Protein AF-0000000087423497 (afdb_homodimer)

Solvent-accessible surface area (backbone atoms only — not comparable to full-atom values): 27281 Å² total; per-residue (Å²): 115,36,41,38,34,40,48,31,28,29,65,58,88,93,44,72,44,28,52,59,34,64,47,76,39,42,58,36,28,30,35,25,37,34,51,40,82,82,13,29,64,70,60,50,51,31,36,75,69,66,74,36,81,54,49,61,47,48,26,50,58,83,38,48,58,89,76,46,54,67,40,63,41,42,45,32,44,28,70,41,65,79,76,74,88,56,90,57,80,40,30,37,46,56,55,30,52,56,24,45,58,56,36,60,82,44,88,86,44,69,61,90,69,57,61,56,58,41,27,44,68,60,72,40,45,91,42,39,79,40,49,45,69,77,47,52,72,42,52,46,52,39,45,49,47,27,9,33,34,50,27,46,44,59,91,49,92,68,89,66,73,32,38,41,37,32,46,42,83,52,59,83,44,30,65,40,56,35,39,46,50,49,33,45,54,44,52,39,13,73,72,35,29,13,33,42,31,38,38,69,51,65,46,63,37,38,71,56,32,59,28,34,38,35,27,41,84,13,26,69,77,44,71,35,39,36,70,69,55,55,34,42,68,56,44,23,69,57,51,70,37,61,45,46,61,44,66,45,96,86,56,40,40,39,70,40,72,58,73,74,125,115,35,42,39,34,39,49,30,28,28,65,58,89,92,42,73,44,28,52,59,33,66,48,75,40,42,56,36,29,31,36,25,37,36,52,39,83,81,14,28,64,69,60,49,51,32,36,76,67,68,75,36,82,54,49,61,47,49,24,52,59,83,38,48,57,88,74,46,54,67,42,64,42,41,44,32,44,29,71,40,64,80,77,76,86,58,88,56,82,42,31,37,46,55,54,30,53,57,25,44,58,56,36,58,82,45,88,87,44,68,62,89,68,57,61,57,58,42,26,43,67,59,73,39,47,90,42,37,78,39,50,45,70,78,48,51,73,42,53,45,50,39,46,48,50,29,10,32,35,48,27,47,43,59,91,50,93,67,89,66,74,33,35,40,38,32,46,42,81,53,60,83,43,31,66,40,56,35,41,46,50,49,33,44,53,44,52,40,14,74,71,36,28,13,33,41,33,38,39,69,50,67,46,63,36,37,70,55,33,59,28,33,37,35,27,43,82,12,27,69,77,46,71,35,41,36,69,69,53,57,34,41,69,55,45,23,70,59,50,71,36,61,46,46,61,44,65,46,98,86,55,40,41,40,71,40,72,58,74,73,125

Sequence (522 aa):
MSFIAKNVTVTAGAKTLVRDAALVCAPGEVVAMIGPNGAGKSTLLSALARRREAAGDVRLDGRALGDWPGDALARRRGVLSQEHHMPFGFSVREVVEMGLLPWRAVAGGPARVRTLDYLEAVGLRRFAHRKYPTLSGGEKRRVQLARVMVQLRALEAVDEARYLLLDEPLASLDIAESARVLTLIRRLADRGLGVVSVFHDLNAAASVADRVVLMRGGEIVAAGPPSVCLNATELEACFGAPVAVSADESGRPHIRAQLSFMSFIAKNVTVTAGAKTLVRDAALVCAPGEVVAMIGPNGAGKSTLLSALARRREAAGDVRLDGRALGDWPGDALARRRGVLSQEHHMPFGFSVREVVEMGLLPWRAVAGGPARVRTLDYLEAVGLRRFAHRKYPTLSGGEKRRVQLARVMVQLRALEAVDEARYLLLDEPLASLDIAESARVLTLIRRLADRGLGVVSVFHDLNAAASVADRVVLMRGGEIVAAGPPSVCLNATELEACFGAPVAVSADESGRPHIRAQLSF

Foldseek 3Di:
DKWWWFQKWADDVPGTQAGGAIDIWFWLAEEEEEFDPSLCQLVVLCVSVVNGDIPTFIDDPNHTPVPDDPLRLLLFEFEQHPDDDDPDFDALLVLLCVLQVSVQPPPPGLPPPPLLVLCVLLPRSVRRGHTLVPDDPLSNLSSSVSSRCSNNVLVDQDDDEHEYEEEASCPPHDPVSLVSVLVSVNVSSNSTYIYYYYHHDLVSCQVRHQKYFYGANNYGPDMGHQLPCVAQVNRCVRHVFGWDWDADPVRTIDIGGDDDD/DKWWWFQKWADDVPGTQAGGDIDIWFWLAEEEEEFDPSLCQLVVLCVSVVNGDIPTFIDDPNHTLVPDDPLRLLLFEFEQHPDDDDPDFDALLVLLCVLLVSVQPPPPGLPPPPLLVLCVLLPRSVRRGHTLVVDDPLSNLSSSVSSRCSNNVLVDQDDDEHEYEEEASCPPHDPVSLVSVLVSVNVSSNSTYIYYYYHHDLVSCQVRHQKYFYGANNYGPDMGHQLPCVAQVNRCVRHVFGWDWDADPVRTIDIGGDDDD

Organism: Persicimonas caeni (NCBI:txid2292766)

Structure (mmCIF, N/CA/C/O backbone):
data_AF-0000000087423497-model_v1
#
loop_
_entity.id
_entity.type
_entity.pdbx_description
1 polymer 'Heme ABC transporter ATP-binding protein'
#
loop_
_atom_site.group_PDB
_atom_site.id
_atom_site.type_symbol
_atom_site.label_atom_id
_atom_site.label_alt_id
_atom_site.label_comp_id
_atom_site.label_asym_id
_atom_site.label_entity_id
_atom_site.label_seq_id
_atom_site.pdbx_PDB_ins_code
_atom_site.Cartn_x
_atom_site.Cartn_y
_atom_site.Cartn_z
_atom_site.occupancy
_atom_site.B_iso_or_equiv
_atom_site.auth_seq_id
_atom_site.auth_comp_id
_atom_site.auth_asym_id
_atom_site.auth_atom_id
_atom_site.pdbx_PDB_model_num
ATOM 1 N N . MET A 1 1 ? -7.75 28.125 18.109 1 65.94 1 MET A N 1
ATOM 2 C CA . MET A 1 1 ? -6.746 27.984 17.062 1 65.94 1 MET A CA 1
ATOM 3 C C . MET A 1 1 ? -6.734 26.562 16.516 1 65.94 1 MET A C 1
ATOM 5 O O . MET A 1 1 ? -6.086 25.672 17.078 1 65.94 1 MET A O 1
ATOM 9 N N . SER A 1 2 ? -7.688 26.234 15.602 1 86.38 2 SER A N 1
ATOM 10 C CA . SER A 1 2 ? -7.93 24.875 15.141 1 86.38 2 SER A CA 1
ATOM 11 C C . SER A 1 2 ? -8.281 24.844 13.664 1 86.38 2 SER A C 1
ATOM 13 O O . SER A 1 2 ? -8.508 25.891 13.047 1 86.38 2 SER A O 1
ATOM 15 N N . PHE A 1 3 ? -8.016 23.781 13.086 1 93.12 3 PHE A N 1
ATOM 16 C CA . PHE A 1 3 ? -8.531 23.453 11.758 1 93.12 3 PHE A CA 1
ATOM 17 C C . PHE A 1 3 ? -9.906 22.812 11.859 1 93.12 3 PHE A C 1
ATOM 19 O O . PHE A 1 3 ? -10.055 21.719 12.398 1 93.12 3 PHE A O 1
ATOM 26 N N . ILE A 1 4 ? -10.945 23.594 11.422 1 95.19 4 ILE A N 1
ATOM 27 C CA . ILE A 1 4 ? -12.32 23.172 11.664 1 95.19 4 ILE A CA 1
ATOM 28 C C . ILE A 1 4 ? -13.062 23.062 10.336 1 95.19 4 ILE A C 1
ATOM 30 O O . ILE A 1 4 ? -13.023 23.984 9.516 1 95.19 4 ILE A O 1
ATOM 34 N N . ALA A 1 5 ? -13.664 21.953 10.117 1 95.81 5 ALA A N 1
ATOM 35 C CA . ALA A 1 5 ? -14.562 21.719 8.992 1 95.81 5 ALA A CA 1
ATOM 36 C C . ALA A 1 5 ? -15.977 21.391 9.469 1 95.81 5 ALA A C 1
ATOM 38 O O . ALA A 1 5 ? -16.156 20.547 10.359 1 95.81 5 ALA A O 1
ATOM 39 N N . LYS A 1 6 ? -16.938 22.125 8.906 1 95.75 6 LYS A N 1
ATOM 40 C CA . LYS A 1 6 ? -18.328 21.922 9.289 1 95.75 6 LYS A CA 1
ATOM 41 C C . LYS A 1 6 ? -19.203 21.688 8.062 1 95.75 6 LYS A C 1
ATOM 43 O O . LYS A 1 6 ? -19.125 22.422 7.078 1 95.75 6 LYS A O 1
ATOM 48 N N . ASN A 1 7 ? -19.984 20.609 8.188 1 96.44 7 ASN A N 1
ATOM 49 C CA . ASN A 1 7 ? -21.016 20.297 7.191 1 96.44 7 ASN A CA 1
ATOM 50 C C . ASN A 1 7 ? -20.422 20.25 5.785 1 96.44 7 ASN A C 1
ATOM 52 O O . ASN A 1 7 ? -20.984 20.812 4.848 1 96.44 7 ASN A O 1
ATOM 56 N N . VAL A 1 8 ? -19.312 19.672 5.629 1 96.5 8 VAL A N 1
ATOM 57 C CA . VAL A 1 8 ? -18.641 19.594 4.332 1 96.5 8 VAL A CA 1
ATOM 58 C C . VAL A 1 8 ? -19.344 18.562 3.457 1 96.5 8 VAL A C 1
ATOM 60 O O . VAL A 1 8 ? -19.5 17.391 3.854 1 96.5 8 VAL A O 1
ATOM 63 N N . THR A 1 9 ? -19.797 18.953 2.334 1 97.44 9 THR A N 1
ATOM 64 C CA . THR A 1 9 ? -20.453 18.094 1.366 1 97.44 9 THR A CA 1
ATOM 65 C C . THR A 1 9 ? -19.828 18.25 -0.016 1 97.44 9 THR A C 1
ATOM 67 O O . THR A 1 9 ? -19.625 19.359 -0.489 1 97.44 9 THR A O 1
ATOM 70 N N . VAL A 1 10 ? -19.438 17.188 -0.592 1 96.56 10 VAL A N 1
ATOM 71 C CA . VAL A 1 10 ? -18.828 17.172 -1.92 1 96.56 10 VAL A CA 1
ATOM 72 C C . VAL A 1 10 ? -19.703 16.359 -2.877 1 96.56 10 VAL A C 1
ATOM 74 O O . VAL A 1 10 ? -20.062 15.219 -2.57 1 96.56 10 VAL A O 1
ATOM 77 N N . THR A 1 11 ? -19.922 16.891 -3.959 1 94.19 11 THR A N 1
ATOM 78 C CA . THR A 1 11 ? -20.719 16.219 -4.98 1 94.19 11 THR A CA 1
ATOM 79 C C . THR A 1 11 ? -19.953 16.141 -6.297 1 94.19 11 THR A C 1
ATOM 81 O O . THR A 1 11 ? -19.078 16.969 -6.566 1 94.19 11 THR A O 1
ATOM 84 N N . ALA A 1 12 ? -20.078 15.094 -7.043 1 89.56 12 ALA A N 1
ATOM 85 C CA . ALA A 1 12 ? -19.609 14.93 -8.422 1 89.56 12 ALA A CA 1
ATOM 86 C C . ALA A 1 12 ? -20.766 14.555 -9.344 1 89.56 12 ALA A C 1
ATOM 88 O O . ALA A 1 12 ? -21.188 13.398 -9.375 1 89.56 12 ALA A O 1
ATOM 89 N N . GLY A 1 13 ? -21.172 15.453 -10.133 1 87.44 13 GLY A N 1
ATOM 90 C CA . GLY A 1 13 ? -22.391 15.242 -10.898 1 87.44 13 GLY A CA 1
ATOM 91 C C . GLY A 1 13 ? -23.594 15 -10.016 1 87.44 13 GLY A C 1
ATOM 92 O O . GLY A 1 13 ? -23.922 15.82 -9.156 1 87.44 13 GLY A O 1
ATOM 93 N N . ALA A 1 14 ? -24.188 13.805 -10.289 1 89.31 14 ALA A N 1
ATOM 94 C CA . ALA A 1 14 ? -25.406 13.477 -9.547 1 89.31 14 ALA A CA 1
ATOM 95 C C . ALA A 1 14 ? -25.078 12.688 -8.281 1 89.31 14 ALA A C 1
ATOM 97 O O . ALA A 1 14 ? -25.969 12.43 -7.453 1 89.31 14 ALA A O 1
ATOM 98 N N . LYS A 1 15 ? -23.891 12.422 -8.055 1 90.88 15 LYS A N 1
ATOM 99 C CA . LYS A 1 15 ? -23.516 11.57 -6.938 1 90.88 15 LYS A CA 1
ATOM 100 C C . LYS A 1 15 ? -22.906 12.391 -5.801 1 90.88 15 LYS A C 1
ATOM 102 O O . LYS A 1 15 ? -22.094 13.289 -6.039 1 90.88 15 LYS A O 1
ATOM 107 N N . THR A 1 16 ? -23.344 12.156 -4.594 1 94.44 16 THR A N 1
ATOM 108 C CA . THR A 1 16 ? -22.719 12.734 -3.404 1 94.44 16 THR A CA 1
ATOM 109 C C . THR A 1 16 ? -21.578 11.859 -2.912 1 94.44 16 THR A C 1
ATOM 111 O O . THR A 1 16 ? -21.797 10.703 -2.523 1 94.44 16 THR A O 1
ATOM 114 N N . LEU A 1 17 ? -20.391 12.43 -2.846 1 95.5 17 LEU A N 1
ATOM 115 C CA . LEU A 1 17 ? -19.188 11.672 -2.49 1 95.5 17 LEU A CA 1
ATOM 116 C C . LEU A 1 17 ? -18.922 11.773 -0.993 1 95.5 17 LEU A C 1
ATOM 118 O O . LEU A 1 17 ? -18.422 10.82 -0.386 1 95.5 17 LEU A O 1
ATOM 122 N N . VAL A 1 18 ? -19.141 12.883 -0.438 1 97.75 18 VAL A N 1
ATOM 123 C CA . VAL A 1 18 ? -19.047 13.148 0.993 1 97.75 18 VAL A CA 1
ATOM 124 C C . VAL A 1 18 ? -20.266 13.938 1.462 1 97.75 18 VAL A C 1
ATOM 126 O O . VAL A 1 18 ? -20.672 14.898 0.811 1 97.75 18 VAL A O 1
ATOM 129 N N . ARG A 1 19 ? -20.906 13.484 2.582 1 96.94 19 ARG A N 1
ATOM 130 C CA . ARG A 1 19 ? -22.125 14.109 3.064 1 96.94 19 ARG A CA 1
ATOM 131 C C . ARG A 1 19 ? -21.953 14.625 4.488 1 96.94 19 ARG A C 1
ATOM 133 O O . ARG A 1 19 ? -21.719 13.852 5.414 1 96.94 19 ARG A O 1
ATOM 140 N N . ASP A 1 20 ? -21.984 15.898 4.641 1 97.06 20 ASP A N 1
ATOM 141 C CA . ASP A 1 20 ? -22.125 16.578 5.922 1 97.06 20 ASP A CA 1
ATOM 142 C C . ASP A 1 20 ? -21.016 16.172 6.887 1 97.06 20 ASP A C 1
ATOM 144 O O . ASP A 1 20 ? -21.281 15.812 8.031 1 97.06 20 ASP A O 1
ATOM 148 N N . ALA A 1 21 ? -19.828 16.188 6.402 1 97.31 21 ALA A N 1
ATOM 149 C CA . ALA A 1 21 ? -18.688 15.789 7.223 1 97.31 21 ALA A CA 1
ATOM 150 C C . ALA A 1 21 ? -18.234 16.938 8.117 1 97.31 21 ALA A C 1
ATOM 152 O O . ALA A 1 21 ? -18.188 18.094 7.684 1 97.31 21 ALA A O 1
ATOM 153 N N . ALA A 1 22 ? -17.953 16.641 9.352 1 96.44 22 ALA A N 1
ATOM 154 C CA . ALA A 1 22 ? -17.375 17.578 10.305 1 96.44 22 ALA A CA 1
ATOM 155 C C . ALA A 1 22 ? -16.094 17.016 10.914 1 96.44 22 ALA A C 1
ATOM 157 O O . ALA A 1 22 ? -16.016 15.828 11.227 1 96.44 22 ALA A O 1
ATOM 158 N N . LEU A 1 23 ? -15.156 17.891 10.984 1 95.81 23 LEU A N 1
ATOM 159 C CA . LEU A 1 23 ? -13.867 17.469 11.531 1 95.81 23 LEU A CA 1
ATOM 160 C C . LEU A 1 23 ? -13.148 18.641 12.188 1 95.81 23 LEU A C 1
ATOM 162 O O . LEU A 1 23 ? -13.195 19.766 11.688 1 95.81 23 LEU A O 1
ATOM 166 N N . VAL A 1 24 ? -12.5 18.344 13.312 1 96.56 24 VAL A N 1
ATOM 167 C CA . VAL A 1 24 ? -11.664 19.328 13.992 1 96.56 24 VAL A CA 1
ATOM 168 C C . VAL A 1 24 ? -10.273 18.75 14.227 1 96.56 24 VAL A C 1
ATOM 170 O O . VAL A 1 24 ? -10.133 17.562 14.547 1 96.56 24 VAL A O 1
ATOM 173 N N . CYS A 1 25 ? -9.32 19.516 14.023 1 97.75 25 CYS A N 1
ATOM 174 C CA . CYS A 1 25 ? -7.938 19.172 14.352 1 97.75 25 CYS A CA 1
ATOM 175 C C . CYS A 1 25 ? -7.266 20.297 15.117 1 97.75 25 CYS A C 1
ATOM 177 O O . CYS A 1 25 ? -7.156 21.422 14.617 1 97.75 25 CYS A O 1
ATOM 179 N N . ALA A 1 26 ? -6.855 20.016 16.312 1 96.75 26 ALA A N 1
ATOM 180 C CA . ALA A 1 26 ? -6.16 20.984 17.156 1 96.75 26 ALA A CA 1
ATOM 181 C C . ALA A 1 26 ? -4.656 20.969 16.875 1 96.75 26 ALA A C 1
ATOM 183 O O . ALA A 1 26 ? -4.137 20.016 16.297 1 96.75 26 ALA A O 1
ATOM 184 N N . PRO A 1 27 ? -3.99 22.078 17.234 1 95.12 27 PRO A N 1
ATOM 185 C CA . PRO A 1 27 ? -2.527 22.016 17.188 1 95.12 27 PRO A CA 1
ATOM 186 C C . PRO A 1 27 ? -1.957 20.859 18 1 95.12 27 PRO A C 1
ATOM 188 O O . PRO A 1 27 ? -2.447 20.547 19.078 1 95.12 27 PRO A O 1
ATOM 191 N N . GLY A 1 28 ? -1.039 20.141 17.375 1 95.56 28 GLY A N 1
ATOM 192 C CA . GLY A 1 28 ? -0.372 19.047 18.078 1 95.56 28 GLY A CA 1
ATOM 193 C C . GLY A 1 28 ? -1.176 17.766 18.078 1 95.56 28 GLY A C 1
ATOM 194 O O . GLY A 1 28 ? -0.794 16.781 18.719 1 95.56 28 GLY A O 1
ATOM 195 N N . GLU A 1 29 ? -2.258 17.75 17.344 1 97.75 29 GLU A N 1
ATOM 196 C CA . GLU A 1 29 ? -3.131 16.578 17.297 1 97.75 29 GLU A CA 1
ATOM 197 C C . GLU A 1 29 ? -2.967 15.828 15.977 1 97.75 29 GLU A C 1
ATOM 199 O O . GLU A 1 29 ? -2.836 16.438 14.922 1 97.75 29 GLU A O 1
ATOM 204 N N . VAL A 1 30 ? -2.975 14.531 16.078 1 98.38 30 VAL A N 1
ATOM 205 C CA . VAL A 1 30 ? -3.025 13.695 14.875 1 98.38 30 VAL A CA 1
ATOM 206 C C . VAL A 1 30 ? -4.426 13.109 14.711 1 98.38 30 VAL A C 1
ATOM 208 O O . VAL A 1 30 ? -4.867 12.312 15.539 1 98.38 30 VAL A O 1
ATOM 211 N N . VAL A 1 31 ? -5.102 13.516 13.68 1 98.62 31 VAL A N 1
ATOM 212 C CA . VAL A 1 31 ? -6.402 12.961 13.312 1 98.62 31 VAL A CA 1
ATOM 213 C C . VAL A 1 31 ? -6.246 12.023 12.117 1 98.62 31 VAL A C 1
ATOM 215 O O . VAL A 1 31 ? -5.844 12.453 11.031 1 98.62 31 VAL A O 1
ATOM 218 N N . ALA A 1 32 ? -6.543 10.781 12.289 1 98.56 32 ALA A N 1
ATOM 219 C CA . ALA A 1 32 ? -6.434 9.781 11.227 1 98.56 32 ALA A CA 1
ATOM 220 C C . ALA A 1 32 ? -7.801 9.469 10.625 1 98.56 32 ALA A C 1
ATOM 222 O O . ALA A 1 32 ? -8.742 9.141 11.352 1 98.56 32 ALA A O 1
ATOM 223 N N . MET A 1 33 ? -7.898 9.602 9.367 1 98.06 33 MET A N 1
ATOM 224 C CA . MET A 1 33 ? -9.102 9.211 8.633 1 98.06 33 MET A CA 1
ATOM 225 C C . MET A 1 33 ? -8.961 7.793 8.086 1 98.06 33 MET A C 1
ATOM 227 O O . MET A 1 33 ? -8.016 7.5 7.348 1 98.06 33 MET A O 1
ATOM 231 N N . ILE A 1 34 ? -9.891 6.969 8.445 1 97.62 34 ILE A N 1
ATOM 232 C CA . ILE A 1 34 ? -9.852 5.574 8.016 1 97.62 34 ILE A CA 1
ATOM 233 C C . ILE A 1 34 ? -11.227 5.156 7.496 1 97.62 34 ILE A C 1
ATOM 235 O O . ILE A 1 34 ? -12.227 5.828 7.766 1 97.62 34 ILE A O 1
ATOM 239 N N . GLY A 1 35 ? -11.289 4.094 6.746 1 97 35 GLY A N 1
ATOM 240 C CA . GLY A 1 35 ? -12.477 3.562 6.105 1 97 35 GLY A CA 1
ATOM 241 C C . GLY A 1 35 ? -12.18 2.744 4.867 1 97 35 GLY A C 1
ATOM 242 O O . GLY A 1 35 ? -11.039 2.727 4.391 1 97 35 GLY A O 1
ATOM 243 N N . PRO A 1 36 ? -13.148 2.076 4.383 1 95.56 36 PRO A N 1
ATOM 244 C CA . PRO A 1 36 ? -12.938 1.249 3.195 1 95.56 36 PRO A CA 1
ATOM 245 C C . PRO A 1 36 ? -12.641 2.076 1.945 1 95.56 36 PRO A C 1
ATOM 247 O O . PRO A 1 36 ? -12.773 3.303 1.968 1 95.56 36 PRO A O 1
ATOM 250 N N . ASN A 1 37 ? -12.125 1.355 0.942 1 90.5 37 ASN A N 1
ATOM 251 C CA . ASN A 1 37 ? -11.938 2.016 -0.346 1 90.5 37 ASN A CA 1
ATOM 252 C C . ASN A 1 37 ? -13.25 2.607 -0.868 1 90.5 37 ASN A C 1
ATOM 254 O O . ASN A 1 37 ? -14.297 1.973 -0.779 1 90.5 37 ASN A O 1
ATOM 258 N N . GLY A 1 38 ? -13.188 3.811 -1.284 1 89.62 38 GLY A N 1
ATOM 259 C CA . GLY A 1 38 ? -14.375 4.469 -1.819 1 89.62 38 GLY A CA 1
ATOM 260 C C . GLY A 1 38 ? -15.195 5.176 -0.757 1 89.62 38 GLY A C 1
ATOM 261 O O . GLY A 1 38 ? -16.25 5.738 -1.054 1 89.62 38 GLY A O 1
ATOM 262 N N . ALA A 1 39 ? -14.711 5.246 0.4 1 94.62 39 ALA A N 1
ATOM 263 C CA . ALA A 1 39 ? -15.477 5.809 1.509 1 94.62 39 ALA A CA 1
ATOM 264 C C . ALA A 1 39 ? -15.5 7.332 1.436 1 94.62 39 ALA A C 1
ATOM 266 O O . ALA A 1 39 ? -16.266 7.984 2.158 1 94.62 39 ALA A O 1
ATOM 267 N N . GLY A 1 40 ? -14.656 7.945 0.626 1 94.31 40 GLY A N 1
ATOM 268 C CA . GLY A 1 40 ? -14.633 9.391 0.479 1 94.31 40 GLY A CA 1
ATOM 269 C C . GLY A 1 40 ? -13.484 10.047 1.212 1 94.31 40 GLY A C 1
ATOM 270 O O . GLY A 1 40 ? -13.445 11.273 1.347 1 94.31 40 GLY A O 1
ATOM 271 N N . LYS A 1 41 ? -12.57 9.305 1.715 1 95.44 41 LYS A N 1
ATOM 272 C CA . LYS A 1 41 ? -11.477 9.805 2.531 1 95.44 41 LYS A CA 1
ATOM 273 C C . LYS A 1 41 ? -10.648 10.844 1.769 1 95.44 41 LYS A C 1
ATOM 275 O O . LYS A 1 41 ? -10.469 11.969 2.24 1 95.44 41 LYS A O 1
ATOM 280 N N . SER A 1 42 ? -10.125 10.453 0.552 1 93.25 42 SER A N 1
ATOM 281 C CA . SER A 1 42 ? -9.32 11.375 -0.246 1 93.25 42 SER A CA 1
ATOM 282 C C . SER A 1 42 ? -10.133 12.57 -0.708 1 93.25 42 SER A C 1
ATOM 284 O O . SER A 1 42 ? -9.617 13.688 -0.792 1 93.25 42 SER A O 1
ATOM 286 N N . THR A 1 43 ? -11.422 12.367 -1.015 1 93.25 43 THR A N 1
ATOM 287 C CA . THR A 1 43 ? -12.312 13.453 -1.412 1 93.25 43 THR A CA 1
ATOM 288 C C . THR A 1 43 ? -12.469 14.469 -0.285 1 93.25 43 THR A C 1
ATOM 290 O O . THR A 1 43 ? -12.359 15.672 -0.513 1 93.25 43 THR A O 1
ATOM 293 N N . LEU A 1 44 ? -12.672 13.922 0.901 1 95.69 44 LEU A N 1
ATOM 294 C CA . LEU A 1 44 ? -12.797 14.812 2.049 1 95.69 44 LEU A CA 1
ATOM 295 C C . LEU A 1 44 ? -11.492 15.562 2.297 1 95.69 44 LEU A C 1
ATOM 297 O O . LEU A 1 44 ? -11.492 16.781 2.502 1 95.69 44 LEU A O 1
ATOM 301 N N . LEU A 1 45 ? -10.391 14.844 2.24 1 95.62 45 LEU A N 1
ATOM 302 C CA . LEU A 1 45 ? -9.102 15.484 2.449 1 95.62 45 LEU A CA 1
ATOM 303 C C . LEU A 1 45 ? -8.859 16.578 1.415 1 95.62 45 LEU A C 1
ATOM 305 O O . LEU A 1 45 ? -8.359 17.656 1.748 1 95.62 45 LEU A O 1
ATOM 309 N N . SER A 1 46 ? -9.211 16.328 0.203 1 93.25 46 SER A N 1
ATOM 310 C CA . SER A 1 46 ? -9.055 17.312 -0.863 1 93.25 46 SER A CA 1
ATOM 311 C C . SER A 1 46 ? -9.914 18.547 -0.609 1 93.25 46 SER A C 1
ATOM 313 O O . SER A 1 46 ? -9.5 19.672 -0.902 1 93.25 46 SER A O 1
ATOM 315 N N . ALA A 1 47 ? -11.086 18.344 -0.115 1 92.69 47 ALA A N 1
ATOM 316 C CA . ALA A 1 47 ? -11.953 19.453 0.241 1 92.69 47 ALA A CA 1
ATOM 317 C C . ALA A 1 47 ? -11.352 20.297 1.366 1 92.69 47 ALA A C 1
ATOM 319 O O . ALA A 1 47 ? -11.375 21.531 1.315 1 92.69 47 ALA A O 1
ATOM 320 N N . LEU A 1 48 ? -10.781 19.578 2.324 1 92.81 48 LEU A N 1
ATOM 321 C CA . LEU A 1 48 ? -10.133 20.25 3.441 1 92.81 48 LEU A CA 1
ATOM 322 C C . LEU A 1 48 ? -8.922 21.047 2.967 1 92.81 48 LEU A C 1
ATOM 324 O O . LEU A 1 48 ? -8.578 22.078 3.555 1 92.81 48 LEU A O 1
ATOM 328 N N . ALA A 1 49 ? -8.312 20.562 1.947 1 91.06 49 ALA A N 1
ATOM 329 C CA . ALA A 1 49 ? -7.129 21.203 1.383 1 91.06 49 ALA A CA 1
ATOM 330 C C . ALA A 1 49 ? -7.52 22.312 0.405 1 91.06 49 ALA A C 1
ATOM 332 O O . ALA A 1 49 ? -6.656 22.984 -0.169 1 91.06 49 ALA A O 1
ATOM 333 N N . ARG A 1 50 ? -8.797 22.5 0.108 1 88 50 ARG A N 1
ATOM 334 C CA . ARG A 1 50 ? -9.344 23.453 -0.853 1 88 50 ARG A CA 1
ATOM 335 C C . ARG A 1 50 ? -8.922 23.109 -2.275 1 88 50 ARG A C 1
ATOM 337 O O . ARG A 1 50 ? -8.688 23.984 -3.098 1 88 50 ARG A O 1
ATOM 344 N N . ARG A 1 51 ? -8.75 21.859 -2.523 1 85 51 ARG A N 1
ATOM 345 C CA . ARG A 1 51 ? -8.414 21.391 -3.863 1 85 51 ARG A CA 1
ATOM 346 C C . ARG A 1 51 ? -9.648 20.875 -4.59 1 85 51 ARG A C 1
ATOM 348 O O . ARG A 1 51 ? -9.586 20.531 -5.773 1 85 51 ARG A O 1
ATOM 355 N N . ARG A 1 52 ? -10.633 20.781 -3.855 1 87.06 52 ARG A N 1
ATOM 356 C CA . ARG A 1 52 ? -11.922 20.375 -4.398 1 87.06 52 ARG A CA 1
ATOM 357 C C . ARG A 1 52 ? -13.047 21.25 -3.865 1 87.06 52 ARG A C 1
ATOM 359 O O . ARG A 1 52 ? -13.078 21.578 -2.678 1 87.06 52 ARG A O 1
ATOM 366 N N . GLU A 1 53 ? -13.922 21.578 -4.75 1 89.5 53 GLU A N 1
ATOM 367 C CA . GLU A 1 53 ? -15.078 22.375 -4.332 1 89.5 53 GLU A CA 1
ATOM 368 C C . GLU A 1 53 ? -15.984 21.578 -3.395 1 89.5 53 GLU A C 1
ATOM 370 O O . GLU A 1 53 ? -16.203 20.375 -3.605 1 89.5 53 GLU A O 1
ATOM 375 N N . ALA A 1 54 ? -16.406 22.234 -2.4 1 93 54 ALA A N 1
ATOM 376 C CA . ALA A 1 54 ? -17.266 21.594 -1.413 1 93 54 ALA A CA 1
ATOM 377 C C . ALA A 1 54 ? -18.203 22.625 -0.771 1 93 54 ALA A C 1
ATOM 379 O O . ALA A 1 54 ? -17.891 23.812 -0.701 1 93 54 ALA A O 1
ATOM 380 N N . ALA A 1 55 ? -19.406 22.156 -0.531 1 94.25 55 ALA A N 1
ATOM 381 C CA . ALA A 1 55 ? -20.266 22.938 0.351 1 94.25 55 ALA A CA 1
ATOM 382 C C . ALA A 1 55 ? -19.812 22.828 1.804 1 94.25 55 ALA A C 1
ATOM 384 O O . ALA A 1 55 ? -19.031 21.938 2.15 1 94.25 55 ALA A O 1
ATOM 385 N N . GLY A 1 56 ? -20.219 23.75 2.633 1 94.88 56 GLY A N 1
ATOM 386 C CA . GLY A 1 56 ? -19.812 23.766 4.031 1 94.88 56 GLY A CA 1
ATOM 387 C C . GLY A 1 56 ? -18.766 24.812 4.336 1 94.88 56 GLY A C 1
ATOM 388 O O . GLY A 1 56 ? -18.625 25.781 3.59 1 94.88 56 GLY A O 1
ATOM 389 N N . ASP A 1 57 ? -18.188 24.656 5.523 1 94.69 57 ASP A N 1
ATOM 390 C CA . ASP A 1 57 ? -17.25 25.656 6 1 94.69 57 ASP A CA 1
ATOM 391 C C . ASP A 1 57 ? -15.969 25.016 6.535 1 94.69 57 ASP A C 1
ATOM 393 O O . ASP A 1 57 ? -16.031 24.078 7.324 1 94.69 57 ASP A O 1
ATOM 397 N N . VAL A 1 58 ? -14.93 25.422 5.969 1 95.12 58 VAL A N 1
ATOM 398 C CA . VAL A 1 58 ? -13.617 25.016 6.469 1 95.12 58 VAL A CA 1
ATOM 399 C C . VAL A 1 58 ? -12.828 26.25 6.906 1 95.12 58 VAL A C 1
ATOM 401 O O . VAL A 1 58 ? -12.656 27.188 6.133 1 95.12 58 VAL A O 1
ATOM 404 N N . ARG A 1 59 ? -12.336 26.188 8.172 1 95.25 59 ARG A N 1
ATOM 405 C CA . ARG A 1 59 ? -11.672 27.359 8.742 1 95.25 59 ARG A CA 1
ATOM 406 C C . ARG A 1 59 ? -10.336 26.969 9.375 1 95.25 59 ARG A C 1
ATOM 408 O O . ARG A 1 59 ? -10.195 25.875 9.914 1 95.25 59 ARG A O 1
ATOM 415 N N . LEU A 1 60 ? -9.461 27.812 9.219 1 94.44 60 LEU A N 1
ATOM 416 C CA . LEU A 1 60 ? -8.188 27.766 9.93 1 94.44 60 LEU A CA 1
ATOM 417 C C . LEU A 1 60 ? -8.039 28.953 10.867 1 94.44 60 LEU A C 1
ATOM 419 O O . LEU A 1 60 ? -8.047 30.109 10.414 1 94.44 60 LEU A O 1
ATOM 423 N N . ASP A 1 61 ? -7.945 28.609 12.109 1 91.5 61 ASP A N 1
ATOM 424 C CA . ASP A 1 61 ? -7.871 29.641 13.133 1 91.5 61 ASP A CA 1
ATOM 425 C C . ASP A 1 61 ? -9.008 30.656 12.984 1 91.5 61 ASP A C 1
ATOM 427 O O . ASP A 1 61 ? -8.773 31.859 12.969 1 91.5 61 ASP A O 1
ATOM 431 N N . GLY A 1 62 ? -10.133 30.172 12.727 1 92.38 62 GLY A N 1
ATOM 432 C CA . GLY A 1 62 ? -11.336 30.984 12.703 1 92.38 62 GLY A CA 1
ATOM 433 C C . GLY A 1 62 ? -11.594 31.641 11.359 1 92.38 62 GLY A C 1
ATOM 434 O O . GLY A 1 62 ? -12.68 32.156 11.117 1 92.38 62 GLY A O 1
ATOM 435 N N . ARG A 1 63 ? -10.633 31.625 10.523 1 93.75 63 ARG A N 1
ATOM 436 C CA . ARG A 1 63 ? -10.75 32.25 9.211 1 93.75 63 ARG A CA 1
ATOM 437 C C . ARG A 1 63 ? -11.055 31.234 8.133 1 93.75 63 ARG A C 1
ATOM 439 O O . ARG A 1 63 ? -10.414 30.172 8.07 1 93.75 63 ARG A O 1
ATOM 446 N N . ALA A 1 64 ? -12.031 31.594 7.312 1 94.25 64 ALA A N 1
ATOM 447 C CA . ALA A 1 64 ? -12.359 30.688 6.211 1 94.25 64 ALA A CA 1
ATOM 448 C C . ALA A 1 64 ? -11.172 30.516 5.266 1 94.25 64 ALA A C 1
ATOM 450 O O . ALA A 1 64 ? -10.469 31.484 4.965 1 94.25 64 ALA A O 1
ATOM 451 N N . LEU A 1 65 ? -10.984 29.312 4.785 1 92.94 65 LEU A N 1
ATOM 452 C CA . LEU A 1 65 ? -9.836 29.031 3.938 1 92.94 65 LEU A CA 1
ATOM 453 C C . LEU A 1 65 ? -9.844 29.922 2.697 1 92.94 65 LEU A C 1
ATOM 455 O O . LEU A 1 65 ? -8.789 30.375 2.252 1 92.94 65 LEU A O 1
ATOM 459 N N . GLY A 1 66 ? -11 30.125 2.152 1 90.38 66 GLY A N 1
ATOM 460 C CA . GLY A 1 66 ? -11.133 30.938 0.957 1 90.38 66 GLY A CA 1
ATOM 461 C C . GLY A 1 66 ? -10.742 32.375 1.179 1 90.38 66 GLY A C 1
ATOM 462 O O . GLY A 1 66 ? -10.516 33.125 0.22 1 90.38 66 GLY A O 1
ATOM 463 N N . ASP A 1 67 ? -10.648 32.812 2.41 1 93.56 67 ASP A N 1
ATOM 464 C CA . ASP A 1 67 ? -10.352 34.219 2.74 1 93.56 67 ASP A CA 1
ATOM 465 C C . ASP A 1 67 ? -8.852 34.438 2.936 1 93.56 67 ASP A C 1
ATOM 467 O O . ASP A 1 67 ? -8.398 35.562 3.146 1 93.56 67 ASP A O 1
ATOM 471 N N . TRP A 1 68 ? -8.094 33.375 2.873 1 93.19 68 TRP A N 1
ATOM 472 C CA . TRP A 1 68 ? -6.645 33.469 3.023 1 93.19 68 TRP A CA 1
ATOM 473 C C . TRP A 1 68 ? -5.984 33.844 1.699 1 93.19 68 TRP A C 1
ATOM 475 O O . TRP A 1 68 ? -6.34 33.312 0.65 1 93.19 68 TRP A O 1
ATOM 485 N N . PRO A 1 69 ? -4.988 34.75 1.84 1 92.88 69 PRO A N 1
ATOM 486 C CA . PRO A 1 69 ? -4.102 34.875 0.678 1 92.88 69 PRO A CA 1
ATOM 487 C C . PRO A 1 69 ? -3.34 33.562 0.407 1 92.88 69 PRO A C 1
ATOM 489 O O . PRO A 1 69 ? -2.98 32.844 1.344 1 92.88 69 PRO A O 1
ATOM 492 N N . GLY A 1 70 ? -3.082 33.312 -0.793 1 92.25 70 GLY A N 1
ATOM 493 C CA . GLY A 1 70 ? -2.49 32.031 -1.223 1 92.25 70 GLY A CA 1
ATOM 494 C C . GLY A 1 70 ? -1.227 31.688 -0.461 1 92.25 70 GLY A C 1
ATOM 495 O O . GLY A 1 70 ? -1.154 30.641 0.175 1 92.25 70 GLY A O 1
ATOM 496 N N . ASP A 1 71 ? -0.331 32.625 -0.43 1 93.12 71 ASP A N 1
ATOM 497 C CA . ASP A 1 71 ? 0.958 32.375 0.208 1 93.12 71 ASP A CA 1
ATOM 498 C C . ASP A 1 71 ? 0.803 32.25 1.721 1 93.12 71 ASP A C 1
ATOM 500 O O . ASP A 1 71 ? 1.468 31.422 2.344 1 93.12 71 ASP A O 1
ATOM 504 N N . ALA A 1 72 ? -0 33.062 2.277 1 93 72 ALA A N 1
ATOM 505 C CA . ALA A 1 72 ? -0.225 32.969 3.719 1 93 72 ALA A CA 1
ATOM 506 C C . ALA A 1 72 ? -0.811 31.625 4.113 1 93 72 ALA A C 1
ATOM 508 O O . ALA A 1 72 ? -0.384 31.031 5.098 1 93 72 ALA A O 1
ATOM 509 N N . LEU A 1 73 ? -1.791 31.156 3.336 1 93.94 73 LEU A N 1
ATOM 510 C CA . LEU A 1 73 ? -2.381 29.844 3.594 1 93.94 73 LEU A CA 1
ATOM 511 C C . LEU A 1 73 ? -1.355 28.734 3.383 1 93.94 73 LEU A C 1
ATOM 513 O O . LEU A 1 73 ? -1.291 27.781 4.168 1 93.94 73 LEU A O 1
ATOM 517 N N . ALA A 1 74 ? -0.595 28.922 2.373 1 94.31 74 ALA A N 1
ATOM 518 C CA . ALA A 1 74 ? 0.424 27.938 2.047 1 94.31 74 ALA A CA 1
ATOM 519 C C . ALA A 1 74 ? 1.448 27.812 3.172 1 94.31 74 ALA A C 1
ATOM 521 O O . ALA A 1 74 ? 1.993 26.719 3.408 1 94.31 74 ALA A O 1
ATOM 522 N N . ARG A 1 75 ? 1.696 28.828 3.883 1 93.31 75 ARG A N 1
ATOM 523 C CA . ARG A 1 75 ? 2.658 28.797 4.977 1 93.31 75 ARG A CA 1
ATOM 524 C C . ARG A 1 75 ? 2.062 28.141 6.219 1 93.31 75 ARG A C 1
ATOM 526 O O . ARG A 1 75 ? 2.785 27.812 7.16 1 93.31 75 ARG A O 1
ATOM 533 N N . ARG A 1 76 ? 0.79 27.938 6.16 1 94.12 76 ARG A N 1
ATOM 534 C CA . ARG A 1 76 ? 0.124 27.438 7.355 1 94.12 76 ARG A CA 1
ATOM 535 C C . ARG A 1 76 ? -0.441 26.031 7.113 1 94.12 76 ARG A C 1
ATOM 537 O O . ARG A 1 76 ? -0.736 25.312 8.062 1 94.12 76 ARG A O 1
ATOM 544 N N . ARG A 1 77 ? -0.608 25.719 5.902 1 95.56 77 ARG A N 1
ATOM 545 C CA . ARG A 1 77 ? -1.229 24.453 5.543 1 95.56 77 ARG A CA 1
ATOM 546 C C . ARG A 1 77 ? -0.416 23.719 4.48 1 95.56 77 ARG A C 1
ATOM 548 O O . ARG A 1 77 ? -0.256 24.219 3.363 1 95.56 77 ARG A O 1
ATOM 555 N N . GLY A 1 78 ? 0.093 22.594 4.871 1 95.88 78 GLY A N 1
ATOM 556 C CA . GLY A 1 78 ? 0.77 21.719 3.922 1 95.88 78 GLY A CA 1
ATOM 557 C C . GLY A 1 78 ? -0.061 20.516 3.518 1 95.88 78 GLY A C 1
ATOM 558 O O . GLY A 1 78 ? -0.769 19.938 4.344 1 95.88 78 GLY A O 1
ATOM 559 N N . VAL A 1 79 ? 0.052 20.156 2.203 1 95.56 79 VAL A N 1
ATOM 560 C CA . VAL A 1 79 ? -0.744 19.047 1.695 1 95.56 79 VAL A CA 1
ATOM 561 C C . VAL A 1 79 ? 0.152 18.078 0.925 1 95.56 79 VAL A C 1
ATOM 563 O O . VAL A 1 79 ? 0.855 18.484 -0.005 1 95.56 79 VAL A O 1
ATOM 566 N N . LEU A 1 80 ? 0.165 16.844 1.424 1 95 80 LEU A N 1
ATOM 567 C CA . LEU A 1 80 ? 0.745 15.758 0.652 1 95 80 LEU A CA 1
ATOM 568 C C . LEU A 1 80 ? -0.334 15 -0.117 1 95 80 LEU A C 1
ATOM 570 O O . LEU A 1 80 ? -1.124 14.266 0.477 1 95 80 LEU A O 1
ATOM 574 N N . SER A 1 81 ? -0.368 15.133 -1.438 1 88 81 SER A N 1
ATOM 575 C CA . SER A 1 81 ? -1.394 14.5 -2.258 1 88 81 SER A CA 1
ATOM 576 C C . SER A 1 81 ? -0.876 13.211 -2.889 1 88 81 SER A C 1
ATOM 578 O O . SER A 1 81 ? 0.322 12.922 -2.838 1 88 81 SER A O 1
ATOM 580 N N . GLN A 1 82 ? -1.831 12.391 -3.377 1 74.06 82 GLN A N 1
ATOM 581 C CA . GLN A 1 82 ? -1.508 11.117 -4 1 74.06 82 GLN A CA 1
ATOM 582 C C . GLN A 1 82 ? -0.715 11.312 -5.289 1 74.06 82 GLN A C 1
ATOM 584 O O . GLN A 1 82 ? 0.205 10.547 -5.582 1 74.06 82 GLN A O 1
ATOM 589 N N . GLU A 1 83 ? -1.02 12.227 -6.031 1 66.25 83 GLU A N 1
ATOM 590 C CA . GLU A 1 83 ? -0.407 12.445 -7.336 1 66.25 83 GLU A CA 1
ATOM 591 C C . GLU A 1 83 ? 0.816 13.352 -7.23 1 66.25 83 GLU A C 1
ATOM 593 O O . GLU A 1 83 ? 0.75 14.422 -6.621 1 66.25 83 GLU A O 1
ATOM 598 N N . HIS A 1 84 ? 1.923 12.859 -7.617 1 65.12 84 HIS A N 1
ATOM 599 C CA . HIS A 1 84 ? 3.102 13.719 -7.586 1 65.12 84 HIS A CA 1
ATOM 600 C C . HIS A 1 84 ? 3.859 13.664 -8.906 1 65.12 84 HIS A C 1
ATOM 602 O O . HIS A 1 84 ? 5.078 13.484 -8.922 1 65.12 84 HIS A O 1
ATOM 608 N N . HIS A 1 85 ? 3.189 13.93 -9.898 1 65.44 85 HIS A N 1
ATOM 609 C CA . HIS A 1 85 ? 3.945 13.844 -11.141 1 65.44 85 HIS A CA 1
ATOM 610 C C . HIS A 1 85 ? 4.668 15.148 -11.445 1 65.44 85 HIS A C 1
ATOM 612 O O . HIS A 1 85 ? 4.043 16.219 -11.484 1 65.44 85 HIS A O 1
ATOM 618 N N . MET A 1 86 ? 5.93 15.102 -11.281 1 73.19 86 MET A N 1
ATOM 619 C CA . MET A 1 86 ? 6.793 16.188 -11.727 1 73.19 86 MET A CA 1
ATOM 620 C C . MET A 1 86 ? 7.691 15.734 -12.875 1 73.19 86 MET A C 1
ATOM 622 O O . MET A 1 86 ? 8.734 15.125 -12.641 1 73.19 86 MET A O 1
ATOM 626 N N . PRO A 1 87 ? 7.316 16.062 -14.008 1 65.81 87 PRO A N 1
ATOM 627 C CA . PRO A 1 87 ? 8.039 15.531 -15.164 1 65.81 87 PRO A CA 1
ATOM 628 C C . PRO A 1 87 ? 9.414 16.172 -15.344 1 65.81 87 PRO A C 1
ATOM 630 O O . PRO A 1 87 ? 10.266 15.625 -16.047 1 65.81 87 PRO A O 1
ATOM 633 N N . PHE A 1 88 ? 9.656 17.156 -14.688 1 76.88 88 PHE A N 1
ATOM 634 C CA . PHE A 1 88 ? 10.891 17.875 -14.953 1 76.88 88 PHE A CA 1
ATOM 635 C C . PHE A 1 88 ? 12.055 17.25 -14.188 1 76.88 88 PHE A C 1
ATOM 637 O O . PHE A 1 88 ? 11.859 16.672 -13.117 1 76.88 88 PHE A O 1
ATOM 644 N N . GLY A 1 89 ? 13.18 17.297 -14.789 1 87 89 GLY A N 1
ATOM 645 C CA . GLY A 1 89 ? 14.398 16.703 -14.273 1 87 89 GLY A CA 1
ATOM 646 C C . GLY A 1 89 ? 15.016 17.484 -13.133 1 87 89 GLY A C 1
ATOM 647 O O . GLY A 1 89 ? 16.219 17.75 -13.133 1 87 89 GLY A O 1
ATOM 648 N N . PHE A 1 90 ? 14.289 17.938 -12.156 1 92.5 90 PHE A N 1
ATOM 649 C CA . PHE A 1 90 ? 14.797 18.609 -10.969 1 92.5 90 PHE A CA 1
ATOM 650 C C . PHE A 1 90 ? 15.523 17.641 -10.047 1 92.5 90 PHE A C 1
ATOM 652 O O . PHE A 1 90 ? 15.203 16.438 -10.023 1 92.5 90 PHE A O 1
ATOM 659 N N . SER A 1 91 ? 16.484 18.234 -9.391 1 95.75 91 SER A N 1
ATOM 660 C CA . SER A 1 91 ? 17.109 17.453 -8.328 1 95.75 91 SER A CA 1
ATOM 661 C C . SER A 1 91 ? 16.172 17.328 -7.125 1 95.75 91 SER A C 1
ATOM 663 O O . SER A 1 91 ? 15.25 18.109 -6.965 1 95.75 91 SER A O 1
ATOM 665 N N . VAL A 1 92 ? 16.422 16.359 -6.344 1 96.38 92 VAL A N 1
ATOM 666 C CA . VAL A 1 92 ? 15.672 16.141 -5.109 1 96.38 92 VAL A CA 1
ATOM 667 C C . VAL A 1 92 ? 15.734 17.391 -4.238 1 96.38 92 VAL A C 1
ATOM 669 O O . VAL A 1 92 ? 14.711 17.844 -3.727 1 96.38 92 VAL A O 1
ATOM 672 N N . ARG A 1 93 ? 16.906 17.922 -4.078 1 95.69 93 ARG A N 1
ATOM 673 C CA . ARG A 1 93 ? 17.078 19.141 -3.283 1 95.69 93 ARG A CA 1
ATOM 674 C C . ARG A 1 93 ? 16.234 20.281 -3.83 1 95.69 93 ARG A C 1
ATOM 676 O O . ARG A 1 93 ? 15.578 21 -3.07 1 95.69 93 ARG A O 1
ATOM 683 N N . GLU A 1 94 ? 16.25 20.422 -5.121 1 94.56 94 GLU A N 1
ATOM 684 C CA . GLU A 1 94 ? 15.469 21.484 -5.758 1 94.56 94 GLU A CA 1
ATOM 685 C C . GLU A 1 94 ? 13.977 21.297 -5.504 1 94.56 94 GLU A C 1
ATOM 687 O O . GLU A 1 94 ? 13.266 22.281 -5.238 1 94.56 94 GLU A O 1
ATOM 692 N N . VAL A 1 95 ? 13.531 20.094 -5.598 1 94.38 95 VAL A N 1
ATOM 693 C CA . VAL A 1 95 ? 12.117 19.812 -5.355 1 94.38 95 VAL A CA 1
ATOM 694 C C . VAL A 1 95 ? 11.75 20.219 -3.928 1 94.38 95 VAL A C 1
ATOM 696 O O . VAL A 1 95 ? 10.734 20.875 -3.703 1 94.38 95 VAL A O 1
ATOM 699 N N . VAL A 1 96 ? 12.562 19.844 -2.973 1 95.38 96 VAL A N 1
ATOM 700 C CA . VAL A 1 96 ? 12.305 20.156 -1.573 1 95.38 96 VAL A CA 1
ATOM 701 C C . VAL A 1 96 ? 12.32 21.672 -1.374 1 95.38 96 VAL A C 1
ATOM 703 O O . VAL A 1 96 ? 11.477 22.219 -0.666 1 95.38 96 VAL A O 1
ATOM 706 N N . GLU A 1 97 ? 13.172 22.328 -2.068 1 93.56 97 GLU A N 1
ATOM 707 C CA . GLU A 1 97 ? 13.32 23.781 -1.934 1 93.56 97 GLU A CA 1
ATOM 708 C C . GLU A 1 97 ? 12.117 24.516 -2.52 1 93.56 97 GLU A C 1
ATOM 710 O O . GLU A 1 97 ? 11.867 25.672 -2.182 1 93.56 97 GLU A O 1
ATOM 715 N N . MET A 1 98 ? 11.438 23.875 -3.424 1 92.62 98 MET A N 1
ATOM 716 C CA . MET A 1 98 ? 10.211 24.469 -3.949 1 92.62 98 MET A CA 1
ATOM 717 C C . MET A 1 98 ? 9.219 24.75 -2.826 1 92.62 98 MET A C 1
ATOM 719 O O . MET A 1 98 ? 8.312 25.562 -2.982 1 92.62 98 MET A O 1
ATOM 723 N N . GLY A 1 99 ? 9.359 24.062 -1.72 1 93.94 99 GLY A N 1
ATOM 724 C CA . GLY A 1 99 ? 8.523 24.328 -0.557 1 93.94 99 GLY A CA 1
ATOM 725 C C . GLY A 1 99 ? 8.703 25.719 0.001 1 93.94 99 GLY A C 1
ATOM 726 O O . GLY A 1 99 ? 7.867 26.203 0.767 1 93.94 99 GLY A O 1
ATOM 727 N N . LEU A 1 100 ? 9.734 26.391 -0.413 1 92.62 100 LEU A N 1
ATOM 728 C CA . LEU A 1 100 ? 10.039 27.719 0.115 1 92.62 100 LEU A CA 1
ATOM 729 C C . LEU A 1 100 ? 9.328 28.812 -0.696 1 92.62 100 LEU A C 1
ATOM 731 O O . LEU A 1 100 ? 9.352 29.984 -0.324 1 92.62 100 LEU A O 1
ATOM 735 N N . LEU A 1 101 ? 8.672 28.453 -1.685 1 91.88 101 LEU A N 1
ATOM 736 C CA . LEU A 1 101 ? 8.078 29.406 -2.613 1 91.88 101 LEU A CA 1
ATOM 737 C C . LEU A 1 101 ? 7.121 30.344 -1.891 1 91.88 101 LEU A C 1
ATOM 739 O O . LEU A 1 101 ? 7.16 31.562 -2.098 1 91.88 101 LEU A O 1
ATOM 743 N N . PRO A 1 102 ? 6.332 29.875 -0.993 1 92.5 102 PRO A N 1
ATOM 744 C CA . PRO A 1 102 ? 5.41 30.781 -0.299 1 92.5 102 PRO A CA 1
ATOM 745 C C . PRO A 1 102 ? 6.133 31.797 0.595 1 92.5 102 PRO A C 1
ATOM 747 O O . PRO A 1 102 ? 5.527 32.75 1.055 1 92.5 102 PRO A O 1
ATOM 750 N N . TRP A 1 103 ? 7.336 31.609 0.771 1 91.12 103 TRP A N 1
ATOM 751 C CA . TRP A 1 103 ? 8.086 32.438 1.705 1 91.12 103 TRP A CA 1
ATOM 752 C C . TRP A 1 103 ? 8.898 33.5 0.96 1 91.12 103 TRP A C 1
ATOM 754 O O . TRP A 1 103 ? 9.547 34.344 1.582 1 91.12 103 TRP A O 1
ATOM 764 N N . ARG A 1 104 ? 8.93 33.5 -0.254 1 86.38 104 ARG A N 1
ATOM 765 C CA . ARG A 1 104 ? 9.789 34.375 -1.063 1 86.38 104 ARG A CA 1
ATOM 766 C C . ARG A 1 104 ? 9.531 35.844 -0.774 1 86.38 104 ARG A C 1
ATOM 768 O O . ARG A 1 104 ? 10.461 36.656 -0.748 1 86.38 104 ARG A O 1
ATOM 775 N N . ALA A 1 105 ? 8.328 36.156 -0.557 1 82.25 105 ALA A N 1
ATOM 776 C CA . ALA A 1 105 ? 7.973 37.562 -0.397 1 82.25 105 ALA A CA 1
ATOM 777 C C . ALA A 1 105 ? 8.133 38 1.055 1 82.25 105 ALA A C 1
ATOM 779 O O . ALA A 1 105 ? 7.957 39.188 1.374 1 82.25 105 ALA A O 1
ATOM 780 N N . VAL A 1 106 ? 8.336 37.156 1.895 1 79.5 106 VAL A N 1
ATOM 781 C CA . VAL A 1 106 ? 8.477 37.5 3.305 1 79.5 106 VAL A CA 1
ATOM 782 C C . VAL A 1 106 ? 9.852 38.094 3.557 1 79.5 106 VAL A C 1
ATOM 784 O O . VAL A 1 106 ? 10.852 37.656 2.992 1 79.5 106 VAL A O 1
ATOM 787 N N . ALA A 1 107 ? 9.945 39.281 4.203 1 65.12 107 ALA A N 1
ATOM 788 C CA . ALA A 1 107 ? 11.164 40.031 4.516 1 65.12 107 ALA A CA 1
ATOM 789 C C . ALA A 1 107 ? 12.188 39.156 5.211 1 65.12 107 ALA A C 1
ATOM 791 O O . ALA A 1 107 ? 11.844 38.375 6.098 1 65.12 107 ALA A O 1
ATOM 792 N N . GLY A 1 108 ? 13.547 39.188 4.785 1 59.34 108 GLY A N 1
ATOM 793 C CA . GLY A 1 108 ? 14.68 38.406 5.285 1 59.34 108 GLY A CA 1
ATOM 794 C C . GLY A 1 108 ? 14.922 37.125 4.516 1 59.34 108 GLY A C 1
ATOM 795 O O . GLY A 1 108 ? 15.953 36.469 4.691 1 59.34 108 GLY A O 1
ATOM 796 N N . GLY A 1 109 ? 14.055 36.844 3.645 1 56.56 109 GLY A N 1
ATOM 797 C CA . GLY A 1 109 ? 14.172 35.719 2.742 1 56.56 109 GLY A CA 1
ATOM 798 C C . GLY A 1 109 ? 14.117 34.375 3.455 1 56.56 109 GLY A C 1
ATOM 799 O O . GLY A 1 109 ? 13.977 34.312 4.68 1 56.56 109 GLY A O 1
ATOM 800 N N . PRO A 1 110 ? 13.789 33.312 2.709 1 56.16 110 PRO A N 1
ATOM 801 C CA . PRO A 1 110 ? 13.789 32.031 3.393 1 56.16 110 PRO A CA 1
ATOM 802 C C . PRO A 1 110 ? 15.062 31.766 4.188 1 56.16 110 PRO A C 1
ATOM 804 O O . PRO A 1 110 ? 16.172 32 3.68 1 56.16 110 PRO A O 1
ATOM 807 N N . ALA A 1 111 ? 15.133 32.031 5.473 1 57.12 111 ALA A N 1
ATOM 808 C CA . ALA A 1 111 ? 16.297 31.609 6.242 1 57.12 111 ALA A CA 1
ATOM 809 C C . ALA A 1 111 ? 16.953 30.375 5.617 1 57.12 111 ALA A C 1
ATOM 811 O O . ALA A 1 111 ? 16.328 29.688 4.805 1 57.12 111 ALA A O 1
ATOM 812 N N . ARG A 1 112 ? 18.234 30.344 5.668 1 62.19 112 ARG A N 1
ATOM 813 C CA . ARG A 1 112 ? 19 29.188 5.219 1 62.19 112 ARG A CA 1
ATOM 814 C C . ARG A 1 112 ? 18.344 27.891 5.664 1 62.19 112 ARG A C 1
ATOM 816 O O . ARG A 1 112 ? 18.578 27.406 6.777 1 62.19 112 ARG A O 1
ATOM 823 N N . VAL A 1 113 ? 17.141 27.562 4.988 1 70 113 VAL A N 1
ATOM 824 C CA . VAL A 1 113 ? 16.547 26.281 5.305 1 70 113 VAL A CA 1
ATOM 825 C C . VAL A 1 113 ? 17.516 25.156 4.965 1 70 113 VAL A C 1
ATOM 827 O O . VAL A 1 113 ? 18.094 25.125 3.871 1 70 113 VAL A O 1
ATOM 830 N N . ARG A 1 114 ? 17.781 24.531 6.059 1 84.94 114 ARG A N 1
ATOM 831 C CA . ARG A 1 114 ? 18.656 23.375 5.887 1 84.94 114 ARG A CA 1
ATOM 832 C C . ARG A 1 114 ? 17.891 22.219 5.242 1 84.94 114 ARG A C 1
ATOM 834 O O . ARG A 1 114 ? 17.5 21.266 5.922 1 84.94 114 ARG A O 1
ATOM 841 N N . THR A 1 115 ? 17.688 22.422 3.945 1 91.25 115 THR A N 1
ATOM 842 C CA . THR A 1 115 ? 16.984 21.422 3.141 1 91.25 115 THR A CA 1
ATOM 843 C C . THR A 1 115 ? 17.484 20.016 3.475 1 91.25 115 THR A C 1
ATOM 845 O O . THR A 1 115 ? 16.688 19.062 3.516 1 91.25 115 THR A O 1
ATOM 848 N N . LEU A 1 116 ? 18.703 19.953 3.811 1 93.81 116 LEU A N 1
ATOM 849 C CA . LEU A 1 116 ? 19.312 18.656 4.086 1 93.81 116 LEU A CA 1
ATOM 850 C C . LEU A 1 116 ? 18.734 18.047 5.367 1 93.81 116 LEU A C 1
ATOM 852 O O . LEU A 1 116 ? 18.594 16.828 5.477 1 93.81 116 LEU A O 1
ATOM 856 N N . ASP A 1 117 ? 18.391 18.859 6.301 1 95.19 117 ASP A N 1
ATOM 857 C CA . ASP A 1 117 ? 17.781 18.375 7.539 1 95.19 117 ASP A CA 1
ATOM 858 C C . ASP A 1 117 ? 16.422 17.75 7.273 1 95.19 117 ASP A C 1
ATOM 860 O O . ASP A 1 117 ? 16.062 16.75 7.902 1 95.19 117 ASP A O 1
ATOM 864 N N . TYR A 1 118 ? 15.688 18.359 6.422 1 96.12 118 TYR A N 1
ATOM 865 C CA . TYR A 1 118 ? 14.375 17.828 6.074 1 96.12 118 TYR A CA 1
ATOM 866 C C . TYR A 1 118 ? 14.5 16.531 5.289 1 96.12 118 TYR A C 1
ATOM 868 O O . TYR A 1 118 ? 13.711 15.602 5.492 1 96.12 118 TYR A O 1
ATOM 876 N N . LEU A 1 119 ? 15.5 16.5 4.434 1 97.12 119 LEU A N 1
ATOM 877 C CA . LEU A 1 119 ? 15.766 15.258 3.717 1 97.12 119 LEU A CA 1
ATOM 878 C C . LEU A 1 119 ? 16.219 14.164 4.676 1 97.12 119 LEU A C 1
ATOM 880 O O . LEU A 1 119 ? 15.852 13 4.516 1 97.12 119 LEU A O 1
ATOM 884 N N . GLU A 1 120 ? 16.969 14.516 5.625 1 96.69 120 GLU A N 1
ATOM 885 C CA . GLU A 1 120 ? 17.406 13.562 6.645 1 96.69 120 GLU A CA 1
ATOM 886 C C . GLU A 1 120 ? 16.219 13.016 7.43 1 96.69 120 GLU A C 1
ATOM 888 O O . GLU A 1 120 ? 16.172 11.828 7.738 1 96.69 120 GLU A O 1
ATOM 893 N N . ALA A 1 121 ? 15.266 13.828 7.727 1 95.44 121 ALA A N 1
ATOM 894 C CA . ALA A 1 121 ? 14.094 13.445 8.508 1 95.44 121 ALA A CA 1
ATOM 895 C C . ALA A 1 121 ? 13.297 12.359 7.793 1 95.44 121 ALA A C 1
ATOM 897 O O . ALA A 1 121 ? 12.641 11.539 8.438 1 95.44 121 ALA A O 1
ATOM 898 N N . VAL A 1 122 ? 13.383 12.359 6.48 1 95.75 122 VAL A N 1
ATOM 899 C CA . VAL A 1 122 ? 12.633 11.352 5.738 1 95.75 122 VAL A CA 1
ATOM 900 C C . VAL A 1 122 ? 13.586 10.273 5.234 1 95.75 122 VAL A C 1
ATOM 902 O O . VAL A 1 122 ? 13.211 9.453 4.391 1 95.75 122 VAL A O 1
ATOM 905 N N . GLY A 1 123 ? 14.82 10.297 5.602 1 94.25 123 GLY A N 1
ATOM 906 C CA . GLY A 1 123 ? 15.789 9.25 5.312 1 94.25 123 GLY A CA 1
ATOM 907 C C . GLY A 1 123 ? 16.391 9.359 3.922 1 94.25 123 GLY A C 1
ATOM 908 O O . GLY A 1 123 ? 16.766 8.352 3.32 1 94.25 123 GLY A O 1
ATOM 909 N N . LEU A 1 124 ? 16.453 10.594 3.381 1 96.75 124 LEU A N 1
ATOM 910 C CA . LEU A 1 124 ? 16.875 10.719 1.991 1 96.75 124 LEU A CA 1
ATOM 911 C C . LEU A 1 124 ? 17.969 11.773 1.848 1 96.75 124 LEU A C 1
ATOM 913 O O . LEU A 1 124 ? 18.094 12.406 0.799 1 96.75 124 LEU A O 1
ATOM 917 N N . ARG A 1 125 ? 18.719 11.984 2.885 1 96.31 125 ARG A N 1
ATOM 918 C CA . ARG A 1 125 ? 19.781 12.984 2.861 1 96.31 125 ARG A CA 1
ATOM 919 C C . ARG A 1 125 ? 20.75 12.727 1.712 1 96.31 125 ARG A C 1
ATOM 921 O O . ARG A 1 125 ? 21.141 13.664 1.009 1 96.31 125 ARG A O 1
ATOM 928 N N . ARG A 1 126 ? 21.125 11.508 1.418 1 95.62 126 ARG A N 1
ATOM 929 C CA . ARG A 1 126 ? 22.125 11.133 0.429 1 95.62 126 ARG A CA 1
ATOM 930 C C . ARG A 1 126 ? 21.562 11.258 -0.987 1 95.62 126 ARG A C 1
ATOM 932 O O . ARG A 1 126 ? 22.312 11.133 -1.962 1 95.62 126 ARG A O 1
ATOM 939 N N . PHE A 1 127 ? 20.281 11.562 -1.077 1 96.06 127 PHE A N 1
ATOM 940 C CA . PHE A 1 127 ? 19.641 11.602 -2.391 1 96.06 127 PHE A CA 1
ATOM 941 C C . PHE A 1 127 ? 19.547 13.031 -2.9 1 96.06 127 PHE A C 1
ATOM 943 O O . PHE A 1 127 ? 19.016 13.273 -3.986 1 96.06 127 PHE A O 1
ATOM 950 N N . ALA A 1 128 ? 20.094 13.938 -2.211 1 96.31 128 ALA A N 1
ATOM 951 C CA . ALA A 1 128 ? 19.891 15.367 -2.451 1 96.31 128 ALA A CA 1
ATOM 952 C C . ALA A 1 128 ? 20.219 15.734 -3.893 1 96.31 128 ALA A C 1
ATOM 954 O O . ALA A 1 128 ? 19.547 16.562 -4.504 1 96.31 128 ALA A O 1
ATOM 955 N N . HIS A 1 129 ? 21.156 15.07 -4.496 1 95.75 129 HIS A N 1
ATOM 956 C CA . HIS A 1 129 ? 21.641 15.484 -5.805 1 95.75 129 HIS A CA 1
ATOM 957 C C . HIS A 1 129 ? 21.094 14.586 -6.91 1 95.75 129 HIS A C 1
ATOM 959 O O . HIS A 1 129 ? 21.344 14.828 -8.094 1 95.75 129 HIS A O 1
ATOM 965 N N . ARG A 1 130 ? 20.359 13.656 -6.562 1 95.25 130 ARG A N 1
ATOM 966 C CA . ARG A 1 130 ? 19.75 12.781 -7.562 1 95.25 130 ARG A CA 1
ATOM 967 C C . ARG A 1 130 ? 18.609 13.5 -8.289 1 95.25 130 ARG A C 1
ATOM 969 O O . ARG A 1 130 ? 18.016 14.43 -7.754 1 95.25 130 ARG A O 1
ATOM 976 N N . LYS A 1 131 ? 18.406 13.016 -9.547 1 95.25 131 LYS A N 1
ATOM 977 C CA . LYS A 1 131 ? 17.266 13.531 -10.289 1 95.25 131 LYS A CA 1
ATOM 978 C C . LYS A 1 131 ? 15.961 12.922 -9.789 1 95.25 131 LYS A C 1
ATOM 980 O O . LYS A 1 131 ? 15.875 11.703 -9.602 1 95.25 131 LYS A O 1
ATOM 985 N N . TYR A 1 132 ? 14.906 13.719 -9.617 1 94.19 132 TYR A N 1
ATOM 986 C CA . TYR A 1 132 ? 13.633 13.336 -9.016 1 94.19 132 TYR A CA 1
ATOM 987 C C . TYR A 1 132 ? 12.961 12.234 -9.828 1 94.19 132 TYR A C 1
ATOM 989 O O . TYR A 1 132 ? 12.469 11.25 -9.266 1 94.19 132 TYR A O 1
ATOM 997 N N . PRO A 1 133 ? 12.953 12.242 -11.125 1 91.12 133 PRO A N 1
ATOM 998 C CA . PRO A 1 133 ? 12.234 11.227 -11.898 1 91.12 133 PRO A CA 1
ATOM 999 C C . PRO A 1 133 ? 12.852 9.836 -11.758 1 91.12 133 PRO A C 1
ATOM 1001 O O . PRO A 1 133 ? 12.203 8.836 -12.078 1 91.12 133 PRO A O 1
ATOM 1004 N N . THR A 1 134 ? 14.078 9.742 -11.297 1 89.56 134 THR A N 1
ATOM 1005 C CA . THR A 1 134 ? 14.781 8.469 -11.188 1 89.56 134 THR A CA 1
ATOM 1006 C C . THR A 1 134 ? 14.422 7.758 -9.891 1 89.56 134 THR A C 1
ATOM 1008 O O . THR A 1 134 ? 14.773 6.59 -9.695 1 89.56 134 THR A O 1
ATOM 1011 N N . LEU A 1 135 ? 13.75 8.43 -9.062 1 89.94 135 LEU A N 1
ATOM 1012 C CA . LEU A 1 135 ? 13.398 7.875 -7.762 1 89.94 135 LEU A CA 1
ATOM 1013 C C . LEU A 1 135 ? 12.25 6.879 -7.887 1 89.94 135 LEU A C 1
ATOM 1015 O O . LEU A 1 135 ? 11.461 6.953 -8.828 1 89.94 135 LEU A O 1
ATOM 1019 N N . SER A 1 136 ? 12.234 5.949 -6.918 1 83.31 136 SER A N 1
ATOM 1020 C CA . SER A 1 136 ? 11.07 5.082 -6.793 1 83.31 136 SER A CA 1
ATOM 1021 C C . SER A 1 136 ? 9.852 5.859 -6.301 1 83.31 136 SER A C 1
ATOM 1023 O O . SER A 1 136 ? 9.984 7 -5.848 1 83.31 136 SER A O 1
ATOM 1025 N N . GLY A 1 137 ? 8.672 5.289 -6.414 1 83.38 137 GLY A N 1
ATOM 1026 C CA . GLY A 1 137 ? 7.449 5.918 -5.934 1 83.38 137 GLY A CA 1
ATOM 1027 C C . GLY A 1 137 ? 7.5 6.266 -4.457 1 83.38 137 GLY A C 1
ATOM 1028 O O . GLY A 1 137 ? 7.094 7.359 -4.059 1 83.38 137 GLY A O 1
ATOM 1029 N N . GLY A 1 138 ? 8.008 5.316 -3.609 1 86.56 138 GLY A N 1
ATOM 1030 C CA . GLY A 1 138 ? 8.133 5.57 -2.184 1 86.56 138 GLY A CA 1
ATOM 1031 C C . GLY A 1 138 ? 9.117 6.684 -1.861 1 86.56 138 GLY A C 1
ATOM 1032 O O . GLY A 1 138 ? 8.891 7.469 -0.938 1 86.56 138 GLY A O 1
ATOM 1033 N N . GLU A 1 139 ? 10.172 6.723 -2.645 1 90.88 139 GLU A N 1
ATOM 1034 C CA . GLU A 1 139 ? 11.156 7.789 -2.475 1 90.88 139 GLU A CA 1
ATOM 1035 C C . GLU A 1 139 ? 10.57 9.148 -2.859 1 90.88 139 GLU A C 1
ATOM 1037 O O . GLU A 1 139 ? 10.758 10.133 -2.146 1 90.88 139 GLU A O 1
ATOM 1042 N N . LYS A 1 140 ? 9.867 9.109 -3.955 1 91.75 140 LYS A N 1
ATOM 1043 C CA . LYS A 1 140 ? 9.227 10.344 -4.398 1 91.75 140 LYS A CA 1
ATOM 1044 C C . LYS A 1 140 ? 8.25 10.867 -3.344 1 91.75 140 LYS A C 1
ATOM 1046 O O . LYS A 1 140 ? 8.219 12.062 -3.061 1 91.75 140 LYS A O 1
ATOM 1051 N N . ARG A 1 141 ? 7.531 10.023 -2.762 1 91.69 141 ARG A N 1
ATOM 1052 C CA . ARG A 1 141 ? 6.566 10.406 -1.734 1 91.69 141 ARG A CA 1
ATOM 1053 C C . ARG A 1 141 ? 7.266 11.023 -0.529 1 91.69 141 ARG A C 1
ATOM 1055 O O . ARG A 1 141 ? 6.801 12.023 0.018 1 91.69 141 ARG A O 1
ATOM 1062 N N . ARG A 1 142 ? 8.32 10.453 -0.138 1 94.94 142 ARG A N 1
ATOM 1063 C CA . ARG A 1 142 ? 9.062 10.961 1.015 1 94.94 142 ARG A CA 1
ATOM 1064 C C . ARG A 1 142 ? 9.719 12.297 0.698 1 94.94 142 ARG A C 1
ATOM 1066 O O . ARG A 1 142 ? 9.797 13.18 1.559 1 94.94 142 ARG A O 1
ATOM 1073 N N . VAL A 1 143 ? 10.141 12.445 -0.542 1 95.38 143 VAL A N 1
ATOM 1074 C CA . VAL A 1 143 ? 10.672 13.734 -0.97 1 95.38 143 VAL A CA 1
ATOM 1075 C C . VAL A 1 143 ? 9.578 14.797 -0.896 1 95.38 143 VAL A C 1
ATOM 1077 O O . VAL A 1 143 ? 9.812 15.906 -0.411 1 95.38 143 VAL A O 1
ATOM 1080 N N . GLN A 1 144 ? 8.453 14.43 -1.358 1 95.25 144 GLN A N 1
ATOM 1081 C CA . GLN A 1 144 ? 7.332 15.359 -1.314 1 95.25 144 GLN A CA 1
ATOM 1082 C C . GLN A 1 144 ? 6.957 15.703 0.125 1 95.25 144 GLN A C 1
ATOM 1084 O O . GLN A 1 144 ? 6.562 16.828 0.419 1 95.25 144 GLN A O 1
ATOM 1089 N N . LEU A 1 145 ? 7.012 14.75 0.979 1 96.06 145 LEU A N 1
ATOM 1090 C CA . LEU A 1 145 ? 6.777 15.023 2.393 1 96.06 145 LEU A CA 1
ATOM 1091 C C . LEU A 1 145 ? 7.785 16.031 2.924 1 96.06 145 LEU A C 1
ATOM 1093 O O . LEU A 1 145 ? 7.41 16.984 3.623 1 96.06 145 LEU A O 1
ATOM 1097 N N . ALA A 1 146 ? 9.031 15.852 2.57 1 96.44 146 ALA A N 1
ATOM 1098 C CA . ALA A 1 146 ? 10.055 16.812 2.953 1 96.44 146 ALA A CA 1
ATOM 1099 C C . ALA A 1 146 ? 9.727 18.203 2.418 1 96.44 146 ALA A C 1
ATOM 1101 O O . ALA A 1 146 ? 9.875 19.203 3.129 1 96.44 146 ALA A O 1
ATOM 1102 N N . ARG A 1 147 ? 9.32 18.281 1.24 1 95.44 147 ARG A N 1
ATOM 1103 C CA . ARG A 1 147 ? 8.953 19.547 0.622 1 95.44 147 ARG A CA 1
ATOM 1104 C C . ARG A 1 147 ? 7.855 20.25 1.412 1 95.44 147 ARG A C 1
ATOM 1106 O O . ARG A 1 147 ? 7.938 21.453 1.675 1 95.44 147 ARG A O 1
ATOM 1113 N N . VAL A 1 148 ? 6.863 19.5 1.742 1 95.81 148 VAL A N 1
ATOM 1114 C CA . VAL A 1 148 ? 5.734 20.062 2.479 1 95.81 148 VAL A CA 1
ATOM 1115 C C . VAL A 1 148 ? 6.188 20.5 3.867 1 95.81 148 VAL A C 1
ATOM 1117 O O . VAL A 1 148 ? 5.73 21.531 4.383 1 95.81 148 VAL A O 1
ATOM 1120 N N . MET A 1 149 ? 7.07 19.797 4.453 1 96.12 149 MET A N 1
ATOM 1121 C CA . MET A 1 149 ? 7.613 20.172 5.758 1 96.12 149 MET A CA 1
ATOM 1122 C C . MET A 1 149 ? 8.383 21.484 5.676 1 96.12 149 MET A C 1
ATOM 1124 O O . MET A 1 149 ? 8.258 22.328 6.562 1 96.12 149 MET A O 1
ATOM 1128 N N . VAL A 1 150 ? 9.148 21.594 4.664 1 94.62 150 VAL A N 1
ATOM 1129 C CA . VAL A 1 150 ? 9.875 22.844 4.445 1 94.62 150 VAL A CA 1
ATOM 1130 C C . VAL A 1 150 ? 8.891 24 4.309 1 94.62 150 VAL A C 1
ATOM 1132 O O . VAL A 1 150 ? 9.102 25.062 4.879 1 94.62 150 VAL A O 1
ATOM 1135 N N . GLN A 1 151 ? 7.867 23.75 3.559 1 94.56 151 GLN A N 1
ATOM 1136 C CA . GLN A 1 151 ? 6.832 24.75 3.35 1 94.56 151 GLN A CA 1
ATOM 1137 C C . GLN A 1 151 ? 6.273 25.25 4.68 1 94.56 151 GLN A C 1
ATOM 1139 O O . GLN A 1 151 ? 6.055 26.453 4.859 1 94.56 151 GLN A O 1
ATOM 1144 N N . LEU A 1 152 ? 6.137 24.375 5.586 1 94.31 152 LEU A N 1
ATOM 1145 C CA . LEU A 1 152 ? 5.547 24.703 6.879 1 94.31 152 LEU A CA 1
ATOM 1146 C C . LEU A 1 152 ? 6.625 25.109 7.879 1 94.31 152 LEU A C 1
ATOM 1148 O O . LEU A 1 152 ? 6.316 25.484 9.016 1 94.31 152 LEU A O 1
ATOM 1152 N N . ARG A 1 153 ? 7.875 25 7.469 1 90.69 153 ARG A N 1
ATOM 1153 C CA . ARG A 1 153 ? 8.984 25.172 8.406 1 90.69 153 ARG A CA 1
ATOM 1154 C C . ARG A 1 153 ? 8.773 24.328 9.656 1 90.69 153 ARG A C 1
ATOM 1156 O O . ARG A 1 153 ? 8.898 24.828 10.773 1 90.69 153 ARG A O 1
ATOM 1163 N N . ALA A 1 154 ? 8.461 23.078 9.422 1 89.5 154 ALA A N 1
ATOM 1164 C CA . ALA A 1 154 ? 7.93 22.188 10.445 1 89.5 154 ALA A CA 1
ATOM 1165 C C . ALA A 1 154 ? 9 21.828 11.477 1 89.5 154 ALA A C 1
ATOM 1167 O O . ALA A 1 154 ? 8.68 21.391 12.586 1 89.5 154 ALA A O 1
ATOM 1168 N N . LEU A 1 155 ? 10.227 21.984 11.117 1 87.56 155 LEU A N 1
ATOM 1169 C CA . LEU A 1 155 ? 11.305 21.625 12.031 1 87.56 155 LEU A CA 1
ATOM 1170 C C . LEU A 1 155 ? 11.758 22.844 12.836 1 87.56 155 LEU A C 1
ATOM 1172 O O . LEU A 1 155 ? 12.648 22.734 13.688 1 87.56 155 LEU A O 1
ATOM 1176 N N . GLU A 1 156 ? 11.078 23.875 12.586 1 85.69 156 GLU A N 1
ATOM 1177 C CA . GLU A 1 156 ? 11.406 25.109 13.289 1 85.69 156 GLU A CA 1
ATOM 1178 C C . GLU A 1 156 ? 10.344 25.453 14.328 1 85.69 156 GLU A C 1
ATOM 1180 O O . GLU A 1 156 ? 9.211 24.984 14.25 1 85.69 156 GLU A O 1
ATOM 1185 N N . ALA A 1 157 ? 10.797 26.203 15.32 1 79.25 157 ALA A N 1
ATOM 1186 C CA . ALA A 1 157 ? 9.852 26.688 16.312 1 79.25 157 ALA A CA 1
ATOM 1187 C C . ALA A 1 157 ? 9.031 27.844 15.766 1 79.25 157 ALA A C 1
ATOM 1189 O O . ALA A 1 157 ? 9.586 28.812 15.234 1 79.25 157 ALA A O 1
ATOM 1190 N N . VAL A 1 158 ? 7.758 27.562 15.805 1 75.31 158 VAL A N 1
ATOM 1191 C CA . VAL A 1 158 ? 6.887 28.625 15.312 1 75.31 158 VAL A CA 1
ATOM 1192 C C . VAL A 1 158 ? 5.75 28.875 16.297 1 75.31 158 VAL A C 1
ATOM 1194 O O . VAL A 1 158 ? 5.375 27.969 17.062 1 75.31 158 VAL A O 1
ATOM 1197 N N . ASP A 1 159 ? 5.309 30.062 16.234 1 79.06 159 ASP A N 1
ATOM 1198 C CA . ASP A 1 159 ? 4.262 30.453 17.172 1 79.06 159 ASP A CA 1
ATOM 1199 C C . ASP A 1 159 ? 2.875 30.188 16.594 1 79.06 159 ASP A C 1
ATOM 1201 O O . ASP A 1 159 ? 1.912 30 17.344 1 79.06 159 ASP A O 1
ATOM 1205 N N . GLU A 1 160 ? 2.9 30.172 15.336 1 87.81 160 GLU A N 1
ATOM 1206 C CA . GLU A 1 160 ? 1.605 30 14.68 1 87.81 160 GLU A CA 1
ATOM 1207 C C . GLU A 1 160 ? 1.296 28.516 14.453 1 87.81 160 GLU A C 1
ATOM 1209 O O . GLU A 1 160 ? 2.203 27.719 14.203 1 87.81 160 GLU A O 1
ATOM 1214 N N . ALA A 1 161 ? -0.003 28.266 14.617 1 90.12 161 ALA A N 1
ATOM 1215 C CA . ALA A 1 161 ? -0.431 26.906 14.352 1 90.12 161 ALA A CA 1
ATOM 1216 C C . ALA A 1 161 ? -0.325 26.578 12.867 1 90.12 161 ALA A C 1
ATOM 1218 O O . ALA A 1 161 ? -0.64 27.406 12.016 1 90.12 161 ALA A O 1
ATOM 1219 N N . ARG A 1 162 ? 0.17 25.453 12.578 1 95.12 162 ARG A N 1
ATOM 1220 C CA . ARG A 1 162 ? 0.28 24.938 11.219 1 95.12 162 ARG A CA 1
ATOM 1221 C C . ARG A 1 162 ? -0.298 23.531 11.117 1 95.12 162 ARG A C 1
ATOM 1223 O O . ARG A 1 162 ? -0.417 22.828 12.125 1 95.12 162 ARG A O 1
ATOM 1230 N N . TYR A 1 163 ? -0.744 23.219 9.906 1 96.81 163 TYR A N 1
ATOM 1231 C CA . TYR A 1 163 ? -1.449 21.953 9.734 1 96.81 163 TYR A CA 1
ATOM 1232 C C . TYR A 1 163 ? -0.913 21.188 8.531 1 96.81 163 TYR A C 1
ATOM 1234 O O . TYR A 1 163 ? -0.626 21.797 7.488 1 96.81 163 TYR A O 1
ATOM 1242 N N . LEU A 1 164 ? -0.757 19.938 8.758 1 97.31 164 LEU A N 1
ATOM 1243 C CA . LEU A 1 164 ? -0.271 19.031 7.73 1 97.31 164 LEU A CA 1
ATOM 1244 C C . LEU A 1 164 ? -1.359 18.031 7.324 1 97.31 164 LEU A C 1
ATOM 1246 O O . LEU A 1 164 ? -1.881 17.297 8.164 1 97.31 164 LEU A O 1
ATOM 1250 N N . LEU A 1 165 ? -1.788 18.047 6.031 1 97.44 165 LEU A N 1
ATOM 1251 C CA . LEU A 1 165 ? -2.764 17.125 5.469 1 97.44 165 LEU A CA 1
ATOM 1252 C C . LEU A 1 165 ? -2.08 16.078 4.59 1 97.44 165 LEU A C 1
ATOM 1254 O O . LEU A 1 165 ? -1.476 16.422 3.568 1 97.44 165 LEU A O 1
ATOM 1258 N N . LEU A 1 166 ? -2.219 14.805 4.977 1 97.25 166 LEU A N 1
ATOM 1259 C CA . LEU A 1 166 ? -1.48 13.75 4.297 1 97.25 166 LEU A CA 1
ATOM 1260 C C . LEU A 1 166 ? -2.434 12.734 3.676 1 97.25 166 LEU A C 1
ATOM 1262 O O . LEU A 1 166 ? -3.254 12.133 4.375 1 97.25 166 LEU A O 1
ATOM 1266 N N . ASP A 1 167 ? -2.311 12.555 2.396 1 95.12 167 ASP A N 1
ATOM 1267 C CA . ASP A 1 167 ? -3.07 11.508 1.716 1 95.12 167 ASP A CA 1
ATOM 1268 C C . ASP A 1 167 ? -2.225 10.25 1.521 1 95.12 167 ASP A C 1
ATOM 1270 O O . ASP A 1 167 ? -1.42 10.172 0.59 1 95.12 167 ASP A O 1
ATOM 1274 N N . GLU A 1 168 ? -2.424 9.266 2.41 1 93.5 168 GLU A N 1
ATOM 1275 C CA . GLU A 1 168 ? -1.77 7.965 2.387 1 93.5 168 GLU A CA 1
ATOM 1276 C C . GLU A 1 168 ? -0.25 8.109 2.375 1 93.5 168 GLU A C 1
ATOM 1278 O O . GLU A 1 168 ? 0.42 7.594 1.479 1 93.5 168 GLU A O 1
ATOM 1283 N N . PRO A 1 169 ? 0.308 8.625 3.439 1 94.94 169 PRO A N 1
ATOM 1284 C CA . PRO A 1 169 ? 1.744 8.914 3.48 1 94.94 169 PRO A CA 1
ATOM 1285 C C . PRO A 1 169 ? 2.596 7.645 3.506 1 94.94 169 PRO A C 1
ATOM 1287 O O . PRO A 1 169 ? 3.805 7.703 3.26 1 94.94 169 PRO A O 1
ATOM 1290 N N . LEU A 1 170 ? 1.939 6.5 3.742 1 94.69 170 LEU A N 1
ATOM 1291 C CA . LEU A 1 170 ? 2.715 5.273 3.904 1 94.69 170 LEU A CA 1
ATOM 1292 C C . LEU A 1 170 ? 2.623 4.402 2.656 1 94.69 170 LEU A C 1
ATOM 1294 O O . LEU A 1 170 ? 3.16 3.293 2.627 1 94.69 170 LEU A O 1
ATOM 1298 N N . ALA A 1 171 ? 1.976 4.879 1.637 1 89 171 ALA A N 1
ATOM 1299 C CA . ALA A 1 171 ? 1.802 4.078 0.427 1 89 171 ALA A CA 1
ATOM 1300 C C . ALA A 1 171 ? 3.148 3.635 -0.136 1 89 171 ALA A C 1
ATOM 1302 O O . ALA A 1 171 ? 4.082 4.434 -0.23 1 89 171 ALA A O 1
ATOM 1303 N N . SER A 1 172 ? 3.301 2.328 -0.449 1 85.12 172 SER A N 1
ATOM 1304 C CA . SER A 1 172 ? 4.43 1.713 -1.139 1 85.12 172 SER A CA 1
ATOM 1305 C C . SER A 1 172 ? 5.664 1.664 -0.244 1 85.12 172 SER A C 1
ATOM 1307 O O . SER A 1 172 ? 6.781 1.481 -0.729 1 85.12 172 SER A O 1
ATOM 1309 N N . LEU A 1 173 ? 5.508 1.911 1.047 1 92.44 173 LEU A N 1
ATOM 1310 C CA . LEU A 1 173 ? 6.641 1.866 1.966 1 92.44 173 LEU A CA 1
ATOM 1311 C C . LEU A 1 173 ? 6.734 0.506 2.648 1 92.44 173 LEU A C 1
ATOM 1313 O O . LEU A 1 173 ? 5.711 -0.145 2.885 1 92.44 173 LEU A O 1
ATOM 1317 N N . ASP A 1 174 ? 7.973 0.117 2.893 1 93.94 174 ASP A N 1
ATOM 1318 C CA . ASP A 1 174 ? 8.148 -1.092 3.693 1 93.94 174 ASP A CA 1
ATOM 1319 C C . ASP A 1 174 ? 8.047 -0.782 5.184 1 93.94 174 ASP A C 1
ATOM 1321 O O . ASP A 1 174 ? 7.754 0.352 5.57 1 93.94 174 ASP A O 1
ATOM 1325 N N . ILE A 1 175 ? 8.25 -1.771 6.004 1 95.44 175 ILE A N 1
ATOM 1326 C CA . ILE A 1 175 ? 7.98 -1.662 7.434 1 95.44 175 ILE A CA 1
ATOM 1327 C C . ILE A 1 175 ? 8.906 -0.623 8.055 1 95.44 175 ILE A C 1
ATOM 1329 O O . ILE A 1 175 ? 8.484 0.163 8.914 1 95.44 175 ILE A O 1
ATOM 1333 N N . ALA A 1 176 ? 10.164 -0.58 7.699 1 94.75 176 ALA A N 1
ATOM 1334 C CA . ALA A 1 176 ? 11.125 0.364 8.266 1 94.75 176 ALA A CA 1
ATOM 1335 C C . ALA A 1 176 ? 10.812 1.793 7.832 1 94.75 176 ALA A C 1
ATOM 1337 O O . ALA A 1 176 ? 10.836 2.717 8.648 1 94.75 176 ALA A O 1
ATOM 1338 N N . GLU A 1 177 ? 10.555 1.959 6.602 1 94.12 177 GLU A N 1
ATOM 1339 C CA . GLU A 1 177 ? 10.211 3.273 6.074 1 94.12 177 GLU A CA 1
ATOM 1340 C C . GLU A 1 177 ? 8.914 3.793 6.695 1 94.12 177 GLU A C 1
ATOM 1342 O O . GLU A 1 177 ? 8.805 4.973 7.027 1 94.12 177 GLU A O 1
ATOM 1347 N N . SER A 1 178 ? 7.945 2.904 6.785 1 96.12 178 SER A N 1
ATOM 1348 C CA . SER A 1 178 ? 6.688 3.273 7.426 1 96.12 178 SER A CA 1
ATOM 1349 C C . SER A 1 178 ? 6.914 3.715 8.867 1 96.12 178 SER A C 1
ATOM 1351 O O . SER A 1 178 ? 6.359 4.723 9.312 1 96.12 178 SER A O 1
ATOM 1353 N N . ALA A 1 179 ? 7.715 2.979 9.562 1 95.88 179 ALA A N 1
ATOM 1354 C CA . ALA A 1 179 ? 8.023 3.322 10.953 1 95.88 179 ALA A CA 1
ATOM 1355 C C . ALA A 1 179 ? 8.656 4.707 11.047 1 95.88 179 ALA A C 1
ATOM 1357 O O . ALA A 1 179 ? 8.312 5.492 11.938 1 95.88 179 ALA A O 1
ATOM 1358 N N . ARG A 1 180 ? 9.492 4.961 10.188 1 95.06 180 ARG A N 1
ATOM 1359 C CA . ARG A 1 180 ? 10.164 6.258 10.164 1 95.06 180 ARG A CA 1
ATOM 1360 C C . ARG A 1 180 ? 9.164 7.387 9.945 1 95.06 180 ARG A C 1
ATOM 1362 O O . ARG A 1 180 ? 9.188 8.391 10.656 1 95.06 180 ARG A O 1
ATOM 1369 N N . VAL A 1 181 ? 8.312 7.199 9 1 96.81 181 VAL A N 1
ATOM 1370 C CA . VAL A 1 181 ? 7.344 8.234 8.664 1 96.81 181 VAL A CA 1
ATOM 1371 C C . VAL A 1 181 ? 6.352 8.398 9.812 1 96.81 181 VAL A C 1
ATOM 1373 O O . VAL A 1 181 ? 5.992 9.523 10.18 1 96.81 181 VAL A O 1
ATOM 1376 N N . LEU A 1 182 ? 5.91 7.324 10.383 1 97.5 182 LEU A N 1
ATOM 1377 C CA . LEU A 1 182 ? 5 7.387 11.523 1 97.5 182 LEU A CA 1
ATOM 1378 C C . LEU A 1 182 ? 5.645 8.117 12.695 1 97.5 182 LEU A C 1
ATOM 1380 O O . LEU A 1 182 ? 5.012 8.969 13.32 1 97.5 182 LEU A O 1
ATOM 1384 N N . THR A 1 183 ? 6.863 7.805 12.938 1 97 183 THR A N 1
ATOM 1385 C CA . THR A 1 183 ? 7.602 8.484 13.992 1 97 183 THR A CA 1
ATOM 1386 C C . THR A 1 183 ? 7.711 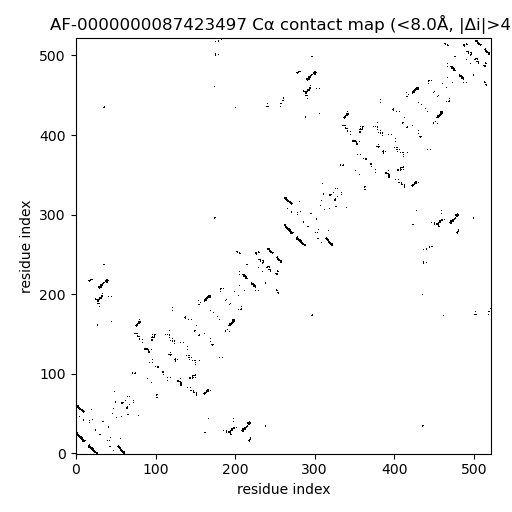9.977 13.703 1 97 183 THR A C 1
ATOM 1388 O O . THR A 1 183 ? 7.527 10.805 14.594 1 97 183 THR A O 1
ATOM 1391 N N . LEU A 1 184 ? 7.969 10.25 12.508 1 96.75 184 LEU A N 1
ATOM 1392 C CA . LEU A 1 184 ? 8.078 11.641 12.094 1 96.75 184 LEU A CA 1
ATOM 1393 C C . LEU A 1 184 ? 6.758 12.375 12.312 1 96.75 184 LEU A C 1
ATOM 1395 O O . LEU A 1 184 ? 6.738 13.484 12.844 1 96.75 184 LEU A O 1
ATOM 1399 N N . ILE A 1 185 ? 5.668 11.781 11.898 1 97.44 185 ILE A N 1
ATOM 1400 C CA . ILE A 1 185 ? 4.344 12.367 12.07 1 97.44 185 ILE A CA 1
ATOM 1401 C C . ILE A 1 185 ? 4.102 12.68 13.547 1 97.44 185 ILE A C 1
ATOM 1403 O O . ILE A 1 185 ? 3.678 13.781 13.891 1 97.44 185 ILE A O 1
ATOM 1407 N N . ARG A 1 186 ? 4.391 11.766 14.359 1 96.69 186 ARG A N 1
ATOM 1408 C CA . ARG A 1 186 ? 4.191 11.945 15.797 1 96.69 186 ARG A CA 1
ATOM 1409 C C . ARG A 1 186 ? 5.086 13.055 16.344 1 96.69 186 ARG A C 1
ATOM 1411 O O . ARG A 1 186 ? 4.637 13.898 17.125 1 96.69 186 ARG A O 1
ATOM 1418 N N . ARG A 1 187 ? 6.316 13.078 15.938 1 95.44 187 ARG A N 1
ATOM 1419 C CA . ARG A 1 187 ? 7.254 14.102 16.375 1 95.44 187 ARG A CA 1
ATOM 1420 C C . ARG A 1 187 ? 6.789 15.484 15.961 1 95.44 187 ARG A C 1
ATOM 1422 O O . ARG A 1 187 ? 6.895 16.438 16.734 1 95.44 187 ARG A O 1
ATOM 1429 N N . LEU A 1 188 ? 6.32 15.586 14.789 1 95.56 188 LEU A N 1
ATOM 1430 C CA . LEU A 1 188 ? 5.828 16.859 14.297 1 95.56 188 LEU A CA 1
ATOM 1431 C C . LEU A 1 188 ? 4.613 17.328 15.094 1 95.56 188 LEU A C 1
ATOM 1433 O O . LEU A 1 188 ? 4.5 18.5 15.438 1 95.56 188 LEU A O 1
ATOM 1437 N N . ALA A 1 189 ? 3.748 16.406 15.367 1 96.38 189 ALA A N 1
ATOM 1438 C CA . ALA A 1 189 ? 2.592 16.75 16.203 1 96.38 189 ALA A CA 1
ATOM 1439 C C . ALA A 1 189 ? 3.025 17.188 17.594 1 96.38 189 ALA A C 1
ATOM 1441 O O . ALA A 1 189 ? 2.51 18.188 18.109 1 96.38 189 ALA A O 1
ATOM 1442 N N . ASP A 1 190 ? 3.969 16.531 18.125 1 94.06 190 ASP A N 1
ATOM 1443 C CA . ASP A 1 190 ? 4.473 16.859 19.453 1 94.06 190 ASP A CA 1
ATOM 1444 C C . ASP A 1 190 ? 5.082 18.25 19.484 1 94.06 190 ASP A C 1
ATOM 1446 O O . ASP A 1 190 ? 5.156 18.891 20.531 1 94.06 190 ASP A O 1
ATOM 1450 N N . ARG A 1 191 ? 5.438 18.703 18.359 1 92.06 191 ARG A N 1
ATOM 1451 C CA . ARG A 1 191 ? 6.008 20.031 18.234 1 92.06 191 ARG A CA 1
ATOM 1452 C C . ARG A 1 191 ? 4.926 21.078 17.953 1 92.06 191 ARG A C 1
ATOM 1454 O O . ARG A 1 191 ? 5.227 22.25 17.719 1 92.06 191 ARG A O 1
ATOM 1461 N N . GLY A 1 192 ? 3.793 20.609 17.891 1 93.94 192 GLY A N 1
ATOM 1462 C CA . GLY A 1 192 ? 2.697 21.562 17.828 1 93.94 192 GLY A CA 1
ATOM 1463 C C . GLY A 1 192 ? 1.962 21.531 16.5 1 93.94 192 GLY A C 1
ATOM 1464 O O . GLY A 1 192 ? 0.966 22.234 16.312 1 93.94 192 GLY A O 1
ATOM 1465 N N . LEU A 1 193 ? 2.379 20.797 15.539 1 95.62 193 LEU A N 1
ATOM 1466 C CA . LEU A 1 193 ? 1.735 20.703 14.227 1 95.62 193 LEU A CA 1
ATOM 1467 C C . LEU A 1 193 ? 0.46 19.875 14.305 1 95.62 193 LEU A C 1
ATOM 1469 O O . LEU A 1 193 ? 0.451 18.797 14.906 1 95.62 193 LEU A O 1
ATOM 1473 N N . GLY A 1 194 ? -0.65 20.406 13.797 1 97.19 194 GLY A N 1
ATOM 1474 C CA . GLY A 1 194 ? -1.813 19.578 13.578 1 97.19 194 GLY A CA 1
ATOM 1475 C C . GLY A 1 194 ? -1.692 18.703 12.344 1 97.19 194 GLY A C 1
ATOM 1476 O O . GLY A 1 194 ? -1.211 19.156 11.297 1 97.19 194 GLY A O 1
ATOM 1477 N N . VAL A 1 195 ? -2.084 17.453 12.453 1 98.06 195 VAL A N 1
ATOM 1478 C CA . VAL A 1 195 ? -1.94 16.547 11.328 1 98.06 195 VAL A CA 1
ATOM 1479 C C . VAL A 1 195 ? -3.273 15.852 11.047 1 98.06 195 VAL A C 1
ATOM 1481 O O . VAL A 1 195 ? -3.906 15.32 11.961 1 98.06 195 VAL A O 1
ATOM 1484 N N . VAL A 1 196 ? -3.744 15.938 9.828 1 98.25 196 VAL A N 1
ATOM 1485 C CA . VAL A 1 196 ? -4.848 15.125 9.32 1 98.25 196 VAL A CA 1
ATOM 1486 C C . VAL A 1 196 ? -4.332 14.164 8.25 1 98.25 196 VAL A C 1
ATOM 1488 O O . VAL A 1 196 ? -3.791 14.594 7.23 1 98.25 196 VAL A O 1
ATOM 1491 N N . SER A 1 197 ? -4.508 12.93 8.484 1 98.12 197 SER A N 1
ATOM 1492 C CA . SER A 1 197 ? -3.918 11.961 7.57 1 98.12 197 SER A CA 1
ATOM 1493 C C . SER A 1 197 ? -4.902 10.844 7.234 1 98.12 197 SER A C 1
ATOM 1495 O O . SER A 1 197 ? -5.613 10.352 8.117 1 98.12 197 SER A O 1
ATOM 1497 N N . VAL A 1 198 ? -4.926 10.477 5.973 1 97.12 198 VAL A N 1
ATOM 1498 C CA . VAL A 1 198 ? -5.672 9.305 5.52 1 97.12 198 VAL A CA 1
ATOM 1499 C C . VAL A 1 198 ? -4.789 8.062 5.609 1 97.12 198 VAL A C 1
ATOM 1501 O O . VAL A 1 198 ? -3.646 8.07 5.145 1 97.12 198 VAL A O 1
ATOM 1504 N N . PHE A 1 199 ? -5.316 6.957 6.258 1 96.19 199 PHE A N 1
ATOM 1505 C CA . PHE A 1 199 ? -4.59 5.695 6.352 1 96.19 199 PHE A CA 1
ATOM 1506 C C . PHE A 1 199 ? -5.43 4.547 5.801 1 96.19 199 PHE A C 1
ATOM 1508 O O . PHE A 1 199 ? -6.637 4.484 6.035 1 96.19 199 PHE A O 1
ATOM 1515 N N . HIS A 1 200 ? -4.738 3.666 5.133 1 91.81 200 HIS A N 1
ATOM 1516 C CA . HIS A 1 200 ? -5.352 2.387 4.797 1 91.81 200 HIS A CA 1
ATOM 1517 C C . HIS A 1 200 ? -5.031 1.33 5.848 1 91.81 200 HIS A C 1
ATOM 1519 O O . HIS A 1 200 ? -5.812 0.396 6.055 1 91.81 200 HIS A O 1
ATOM 1525 N N . ASP A 1 201 ? -3.902 1.452 6.406 1 94.25 201 ASP A N 1
ATOM 1526 C CA . ASP A 1 201 ? -3.479 0.531 7.457 1 94.25 201 ASP A CA 1
ATOM 1527 C C . ASP A 1 201 ? -4.02 0.963 8.82 1 94.25 201 ASP A C 1
ATOM 1529 O O . ASP A 1 201 ? -3.58 1.97 9.375 1 94.25 201 ASP A O 1
ATOM 1533 N N . LEU A 1 202 ? -4.84 0.134 9.359 1 96.38 202 LEU A N 1
ATOM 1534 C CA . LEU A 1 202 ? -5.52 0.463 10.609 1 96.38 202 LEU A CA 1
ATOM 1535 C C . LEU A 1 202 ? -4.531 0.511 11.773 1 96.38 202 LEU A C 1
ATOM 1537 O O . LEU A 1 202 ? -4.676 1.329 12.68 1 96.38 202 LEU A O 1
ATOM 1541 N N . ASN A 1 203 ? -3.598 -0.346 11.742 1 94.56 203 ASN A N 1
ATOM 1542 C CA . ASN A 1 203 ? -2.625 -0.381 12.828 1 94.56 203 ASN A CA 1
ATOM 1543 C C . ASN A 1 203 ? -1.687 0.823 12.781 1 94.56 203 ASN A C 1
ATOM 1545 O O . ASN A 1 203 ? -1.27 1.332 13.82 1 94.56 203 ASN A O 1
ATOM 1549 N N . ALA A 1 204 ? -1.357 1.231 11.617 1 95.44 204 ALA A N 1
ATOM 1550 C CA . ALA A 1 204 ? -0.59 2.467 11.469 1 95.44 204 ALA A CA 1
ATOM 1551 C C . ALA A 1 204 ? -1.346 3.654 12.062 1 95.44 204 ALA A C 1
ATOM 1553 O O . ALA A 1 204 ? -0.782 4.434 12.836 1 95.44 204 ALA A O 1
ATOM 1554 N N . ALA A 1 205 ? -2.605 3.768 11.703 1 96.88 205 ALA A N 1
ATOM 1555 C CA . ALA A 1 205 ? -3.445 4.832 12.25 1 96.88 205 ALA A CA 1
ATOM 1556 C C . ALA A 1 205 ? -3.484 4.766 13.773 1 96.88 205 ALA A C 1
ATOM 1558 O O . ALA A 1 205 ? -3.285 5.781 14.445 1 96.88 205 ALA A O 1
ATOM 1559 N N . ALA A 1 206 ? -3.713 3.613 14.258 1 96 206 ALA A N 1
ATOM 1560 C CA . ALA A 1 206 ? -3.83 3.408 15.703 1 96 206 ALA A CA 1
ATOM 1561 C C . ALA A 1 206 ? -2.547 3.814 16.422 1 96 206 ALA A C 1
ATOM 1563 O O . ALA A 1 206 ? -2.586 4.285 17.562 1 96 206 ALA A O 1
ATOM 1564 N N . SER A 1 207 ? -1.469 3.684 15.789 1 94.38 207 SER A N 1
ATOM 1565 C CA . SER A 1 207 ? -0.173 3.863 16.438 1 94.38 207 SER A CA 1
ATOM 1566 C C . SER A 1 207 ? 0.133 5.34 16.672 1 94.38 207 SER A C 1
ATOM 1568 O O . SER A 1 207 ? 0.85 5.695 17.609 1 94.38 207 SER A O 1
ATOM 1570 N N . VAL A 1 208 ? -0.452 6.219 15.859 1 96.56 208 VAL A N 1
ATOM 1571 C CA . VAL A 1 208 ? 0.006 7.598 15.961 1 96.56 208 VAL A CA 1
ATOM 1572 C C . VAL A 1 208 ? -1.179 8.516 16.25 1 96.56 208 VAL A C 1
ATOM 1574 O O . VAL A 1 208 ? -0.998 9.656 16.688 1 96.56 208 VAL A O 1
ATOM 1577 N N . ALA A 1 209 ? -2.373 8.062 16.031 1 97.5 209 ALA A N 1
ATOM 1578 C CA . ALA A 1 209 ? -3.529 8.953 16.062 1 97.5 209 ALA A CA 1
ATOM 1579 C C . ALA A 1 209 ? -3.941 9.281 17.484 1 97.5 209 ALA A C 1
ATOM 1581 O O . ALA A 1 209 ? -3.92 8.414 18.359 1 97.5 209 ALA A O 1
ATOM 1582 N N . ASP A 1 210 ? -4.242 10.531 17.719 1 97.62 210 ASP A N 1
ATOM 1583 C CA . ASP A 1 210 ? -4.965 10.93 18.922 1 97.62 210 ASP A CA 1
ATOM 1584 C C . ASP A 1 210 ? -6.465 10.688 18.766 1 97.62 210 ASP A C 1
ATOM 1586 O O . ASP A 1 210 ? -7.137 10.297 19.719 1 97.62 210 ASP A O 1
ATOM 1590 N N . ARG A 1 211 ? -6.883 10.953 17.609 1 97.88 211 ARG A N 1
ATOM 1591 C CA . ARG A 1 211 ? -8.273 10.742 17.234 1 97.88 211 ARG A CA 1
ATOM 1592 C C . ARG A 1 211 ? -8.383 10.078 15.867 1 97.88 211 ARG A C 1
ATOM 1594 O O . ARG A 1 211 ? -7.582 10.344 14.969 1 97.88 211 ARG A O 1
ATOM 1601 N N . VAL A 1 212 ? -9.414 9.242 15.766 1 97.75 212 VAL A N 1
ATOM 1602 C CA . VAL A 1 212 ? -9.711 8.578 14.5 1 97.75 212 VAL A CA 1
ATOM 1603 C C . VAL A 1 212 ? -11.086 9 14 1 97.75 212 VAL A C 1
ATOM 1605 O O . VAL A 1 212 ? -12.016 9.18 14.789 1 97.75 212 VAL A O 1
ATOM 1608 N N . VAL A 1 213 ? -11.133 9.203 12.734 1 97.94 213 VAL A N 1
ATOM 1609 C CA . VAL A 1 213 ? -12.391 9.453 12.023 1 97.94 213 VAL A CA 1
ATOM 1610 C C . VAL A 1 213 ? -12.688 8.281 11.086 1 97.94 213 VAL A C 1
ATOM 1612 O O . VAL A 1 213 ? -11.945 8.039 10.133 1 97.94 213 VAL A O 1
ATOM 1615 N N . LEU A 1 214 ? -13.742 7.582 11.383 1 97.88 214 LEU A N 1
ATOM 1616 C CA . LEU A 1 214 ? -14.156 6.438 10.578 1 97.88 214 LEU A CA 1
ATOM 1617 C C . LEU A 1 214 ? -15.195 6.855 9.539 1 97.88 214 LEU A C 1
ATOM 1619 O O . LEU A 1 214 ? -16.234 7.406 9.883 1 97.88 214 LEU A O 1
ATOM 1623 N N . MET A 1 215 ? -14.867 6.555 8.297 1 97.81 215 MET A N 1
ATOM 1624 C CA . MET A 1 215 ? -15.758 6.949 7.207 1 97.81 215 MET A CA 1
ATOM 1625 C C . MET A 1 215 ? -16.312 5.723 6.488 1 97.81 215 MET A C 1
ATOM 1627 O O . MET A 1 215 ? -15.602 4.734 6.297 1 97.81 215 MET A O 1
ATOM 1631 N N . ARG A 1 216 ? -17.5 5.828 6.094 1 96.88 216 ARG A N 1
ATOM 1632 C CA . ARG A 1 216 ? -18.172 4.812 5.297 1 96.88 216 ARG A CA 1
ATOM 1633 C C . ARG A 1 216 ? -19.266 5.438 4.426 1 96.88 216 ARG A C 1
ATOM 1635 O O . ARG A 1 216 ? -20.078 6.215 4.914 1 96.88 216 ARG A O 1
ATOM 1642 N N . GLY A 1 217 ? -19.25 5.098 3.15 1 94.56 217 GLY A N 1
ATOM 1643 C CA . GLY A 1 217 ? -20.297 5.57 2.248 1 94.56 217 GLY A CA 1
ATOM 1644 C C . GLY A 1 217 ? -20.344 7.082 2.145 1 94.56 217 GLY A C 1
ATOM 1645 O O . GLY A 1 217 ? -21.422 7.664 2.045 1 94.56 217 GLY A O 1
ATOM 1646 N N . GLY A 1 218 ? -19.266 7.688 2.363 1 96.69 218 GLY A N 1
ATOM 1647 C CA . GLY A 1 218 ? -19.188 9.133 2.211 1 96.69 218 GLY A CA 1
ATOM 1648 C C . GLY A 1 218 ? -19.547 9.883 3.479 1 96.69 218 GLY A C 1
ATOM 1649 O O . GLY A 1 218 ? -19.688 11.109 3.463 1 96.69 218 GLY A O 1
ATOM 1650 N N . GLU A 1 219 ? -19.734 9.148 4.535 1 97.56 219 GLU A N 1
ATOM 1651 C CA . GLU A 1 219 ? -20.109 9.773 5.797 1 97.56 219 GLU A CA 1
ATOM 1652 C C . GLU A 1 219 ? -19.156 9.383 6.918 1 97.56 219 GLU A C 1
ATOM 1654 O O . GLU A 1 219 ? -18.547 8.312 6.883 1 97.56 219 GLU A O 1
ATOM 1659 N N . ILE A 1 220 ? -19.031 10.297 7.824 1 97.62 220 ILE A N 1
ATOM 1660 C CA . ILE A 1 220 ? -18.328 9.953 9.055 1 97.62 220 ILE A CA 1
ATOM 1661 C C . ILE A 1 220 ? -19.25 9.188 9.992 1 97.62 220 ILE A C 1
ATOM 1663 O O . ILE A 1 220 ? -20.266 9.719 10.445 1 97.62 220 ILE A O 1
ATOM 1667 N N . VAL A 1 221 ? -18.906 8.008 10.352 1 97 221 VAL A N 1
ATOM 1668 C CA . VAL A 1 221 ? -19.812 7.152 11.109 1 97 221 VAL A CA 1
ATOM 1669 C C . VAL A 1 221 ? -19.359 7.066 12.562 1 97 221 VAL A C 1
ATOM 1671 O O . VAL A 1 221 ? -20.141 6.664 13.438 1 97 221 VAL A O 1
ATOM 1674 N N . ALA A 1 222 ? -18.172 7.352 12.82 1 96.5 222 ALA A N 1
ATOM 1675 C CA . ALA A 1 222 ? -17.641 7.391 14.18 1 96.5 222 ALA A CA 1
ATOM 1676 C C . ALA A 1 222 ? -16.406 8.289 14.25 1 96.5 222 ALA A C 1
ATOM 1678 O O . ALA A 1 222 ? -15.672 8.43 13.266 1 96.5 222 ALA A O 1
ATOM 1679 N N . ALA A 1 223 ? -16.203 8.898 15.383 1 96.94 223 ALA A N 1
ATOM 1680 C CA . ALA A 1 223 ? -15.031 9.727 15.641 1 96.94 223 ALA A CA 1
ATOM 1681 C C . ALA A 1 223 ? -14.656 9.703 17.125 1 96.94 223 ALA A C 1
ATOM 1683 O O . ALA A 1 223 ? -15.531 9.789 17.984 1 96.94 223 ALA A O 1
ATOM 1684 N N . GLY A 1 224 ? -13.438 9.516 17.406 1 96.94 224 GLY A N 1
ATOM 1685 C CA . GLY A 1 224 ? -12.969 9.453 18.781 1 96.94 224 GLY A CA 1
ATOM 1686 C C . GLY A 1 224 ? -11.586 8.844 18.906 1 96.94 224 GLY A C 1
ATOM 1687 O O . GLY A 1 224 ? -10.883 8.672 17.906 1 96.94 224 GLY A O 1
ATOM 1688 N N . PRO A 1 225 ? -11.141 8.672 20.141 1 96.56 225 PRO A N 1
ATOM 1689 C CA . PRO A 1 225 ? -9.844 8.016 20.328 1 96.56 225 PRO A CA 1
ATOM 1690 C C . PRO A 1 225 ? -9.789 6.621 19.719 1 96.56 225 PRO A C 1
ATOM 1692 O O . PRO A 1 225 ? -10.82 5.949 19.609 1 96.56 225 PRO A O 1
ATOM 1695 N N . PRO A 1 226 ? -8.633 6.207 19.281 1 96.25 226 PRO A N 1
ATOM 1696 C CA . PRO A 1 226 ? -8.5 4.883 18.672 1 96.25 226 PRO A CA 1
ATOM 1697 C C . PRO A 1 226 ? -9.062 3.77 19.562 1 96.25 226 PRO A C 1
ATOM 1699 O O . PRO A 1 226 ? -9.742 2.865 19.062 1 96.25 226 PRO A O 1
ATOM 1702 N N . SER A 1 227 ? -8.867 3.809 20.828 1 93.75 227 SER A N 1
ATOM 1703 C CA . SER A 1 227 ? -9.297 2.762 21.75 1 93.75 227 SER A CA 1
ATOM 1704 C C . SER A 1 227 ? -10.82 2.619 21.766 1 93.75 227 SER A C 1
ATOM 1706 O O . SER A 1 227 ? -11.344 1.551 22.078 1 93.75 227 SER A O 1
ATOM 1708 N N . VAL A 1 228 ? -11.484 3.641 21.344 1 93.19 228 VAL A N 1
ATOM 1709 C CA . VAL A 1 228 ? -12.945 3.641 21.344 1 93.19 228 VAL A CA 1
ATOM 1710 C C . VAL A 1 228 ? -13.461 3.307 19.953 1 93.19 228 VAL A C 1
ATOM 1712 O O . VAL A 1 228 ? -14.32 2.434 19.797 1 93.19 228 VAL A O 1
ATOM 1715 N N . CYS A 1 229 ? -12.883 3.875 18.938 1 95.19 229 CYS A N 1
ATOM 1716 C CA . CYS A 1 229 ? -13.43 3.807 17.594 1 95.19 229 CYS A CA 1
ATOM 1717 C C . CYS A 1 229 ? -12.945 2.557 16.875 1 95.19 229 CYS A C 1
ATOM 1719 O O . CYS A 1 229 ? -13.609 2.059 15.961 1 95.19 229 CYS A O 1
ATOM 1721 N N . LEU A 1 230 ? -11.758 2.064 17.25 1 96.31 230 LEU A N 1
ATOM 1722 C CA . LEU A 1 230 ? -11.18 0.912 16.562 1 96.31 230 LEU A CA 1
ATOM 1723 C C . LEU A 1 230 ? -11.438 -0.372 17.344 1 96.31 230 LEU A C 1
ATOM 1725 O O . LEU A 1 230 ? -10.508 -1.001 17.859 1 96.31 230 LEU A O 1
ATOM 1729 N N . ASN A 1 231 ? -12.664 -0.74 17.344 1 95.38 231 ASN A N 1
ATOM 1730 C CA . ASN A 1 231 ? -13.086 -2.006 17.938 1 95.38 231 ASN A CA 1
ATOM 1731 C C . ASN A 1 231 ? -13.727 -2.924 16.891 1 95.38 231 ASN A C 1
ATOM 1733 O O . ASN A 1 231 ? -14.086 -2.475 15.805 1 95.38 231 ASN A O 1
ATOM 1737 N N . ALA A 1 232 ? -13.836 -4.176 17.297 1 95.62 232 ALA A N 1
ATOM 1738 C CA . ALA A 1 232 ? -14.25 -5.195 16.344 1 95.62 232 ALA A CA 1
ATOM 1739 C C . ALA A 1 232 ? -15.633 -4.879 15.766 1 95.62 232 ALA A C 1
ATOM 1741 O O . ALA A 1 232 ? -15.844 -4.984 14.555 1 95.62 232 ALA A O 1
ATOM 1742 N N . THR A 1 233 ? -16.547 -4.469 16.578 1 95.69 233 THR A N 1
ATOM 1743 C CA . THR A 1 233 ? -17.938 -4.207 16.172 1 95.69 233 THR A CA 1
ATOM 1744 C C . THR A 1 233 ? -17.984 -3.084 15.148 1 95.69 233 THR A C 1
ATOM 1746 O O . THR A 1 233 ? -18.562 -3.248 14.07 1 95.69 233 THR A O 1
ATOM 1749 N N . GLU A 1 234 ? -17.375 -1.979 15.445 1 95.38 234 GLU A N 1
ATOM 1750 C CA . GLU A 1 234 ? -17.391 -0.82 14.555 1 95.38 234 GLU A CA 1
ATOM 1751 C C . GLU A 1 234 ? -16.656 -1.12 13.242 1 95.38 234 GLU A C 1
ATOM 1753 O O . GLU A 1 234 ? -17.141 -0.756 12.172 1 95.38 234 GLU A O 1
ATOM 1758 N N . LEU A 1 235 ? -15.531 -1.781 13.367 1 96.94 235 LEU A N 1
ATOM 1759 C CA . LEU A 1 235 ? -14.719 -2.061 12.188 1 96.94 235 LEU A CA 1
ATOM 1760 C C . LEU A 1 235 ? -15.414 -3.064 11.273 1 96.94 235 LEU A C 1
ATOM 1762 O O . LEU A 1 235 ? -15.391 -2.916 10.047 1 96.94 235 LEU A O 1
ATOM 1766 N N . GLU A 1 236 ? -16.016 -4.078 11.859 1 96.75 236 GLU A N 1
ATOM 1767 C CA . GLU A 1 236 ? -16.75 -5.055 11.047 1 96.75 236 GLU A CA 1
ATOM 1768 C C . GLU A 1 236 ? -17.922 -4.406 10.336 1 96.75 236 GLU A C 1
ATOM 1770 O O . GLU A 1 236 ? -18.188 -4.695 9.164 1 96.75 236 GLU A O 1
ATOM 1775 N N . ALA A 1 237 ? -18.578 -3.594 11.047 1 95.81 237 ALA A N 1
ATOM 1776 C CA . ALA A 1 237 ? -19.703 -2.873 10.445 1 95.81 237 ALA A CA 1
ATOM 1777 C C . ALA A 1 237 ? -19.219 -1.968 9.312 1 95.81 237 ALA A C 1
ATOM 1779 O O . ALA A 1 237 ? -19.891 -1.839 8.281 1 95.81 237 ALA A O 1
ATOM 1780 N N . CYS A 1 238 ? -18.125 -1.397 9.492 1 96.69 238 CYS A N 1
ATOM 1781 C CA . CYS A 1 238 ? -17.625 -0.413 8.547 1 96.69 238 CYS A CA 1
ATOM 1782 C C . CYS A 1 238 ? -17.016 -1.094 7.324 1 96.69 238 CYS A C 1
ATOM 1784 O O . CYS A 1 238 ? -17.281 -0.69 6.188 1 96.69 238 CYS A O 1
ATOM 1786 N N . PHE A 1 239 ? -16.25 -2.166 7.516 1 96.38 239 PHE A N 1
ATOM 1787 C CA . PHE A 1 239 ? -15.484 -2.758 6.43 1 96.38 239 PHE A CA 1
ATOM 1788 C C . PHE A 1 239 ? -16.188 -3.992 5.879 1 96.38 239 PHE A C 1
ATOM 1790 O O . PHE A 1 239 ? -15.891 -4.438 4.766 1 96.38 239 PHE A O 1
ATOM 1797 N N . GLY A 1 240 ? -17.016 -4.594 6.613 1 93.25 240 GLY A N 1
ATOM 1798 C CA . GLY A 1 240 ? -17.781 -5.723 6.121 1 93.25 240 GLY A CA 1
ATOM 1799 C C . GLY A 1 240 ? -17.047 -7.043 6.207 1 93.25 240 GLY A C 1
ATOM 1800 O O . GLY A 1 240 ? -17.266 -7.941 5.395 1 93.25 240 GLY A O 1
ATOM 1801 N N . ALA A 1 241 ? -16.109 -7.133 7.102 1 92.56 241 ALA A N 1
ATOM 1802 C CA . ALA A 1 241 ? -15.359 -8.367 7.312 1 92.56 241 ALA A CA 1
ATOM 1803 C C . ALA A 1 241 ? -14.953 -8.516 8.773 1 92.56 241 ALA A C 1
ATOM 1805 O O . ALA A 1 241 ? -14.711 -7.527 9.469 1 92.56 241 ALA A O 1
ATOM 1806 N N . PRO A 1 242 ? -14.891 -9.734 9.195 1 94.25 242 PRO A N 1
ATOM 1807 C CA . PRO A 1 242 ? -14.523 -9.969 10.594 1 94.25 242 PRO A CA 1
ATOM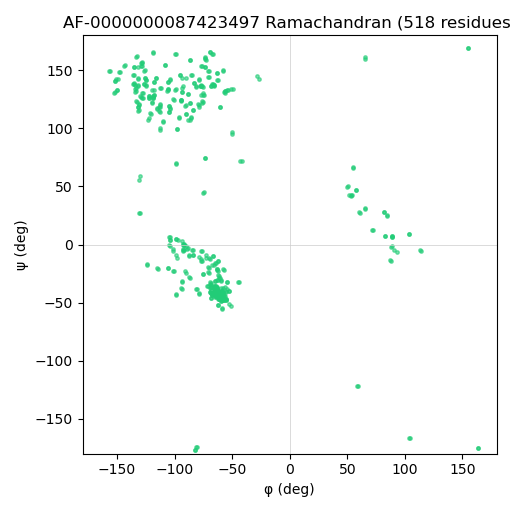 1808 C C . PRO A 1 242 ? -13.086 -9.562 10.906 1 94.25 242 PRO A C 1
ATOM 1810 O O . PRO A 1 242 ? -12.188 -9.805 10.094 1 94.25 242 PRO A O 1
ATOM 1813 N N . VAL A 1 243 ? -12.953 -8.93 12.062 1 94.69 243 VAL A N 1
ATOM 1814 C CA . VAL A 1 243 ? -11.617 -8.547 12.523 1 94.69 243 VAL A CA 1
ATOM 1815 C C . VAL A 1 243 ? -11.469 -8.883 14.008 1 94.69 243 VAL A C 1
ATOM 1817 O O . VAL A 1 243 ? -12.461 -8.977 14.734 1 94.69 243 VAL A O 1
ATOM 1820 N N . ALA A 1 244 ? -10.297 -9.117 14.398 1 92.25 244 ALA A N 1
ATOM 1821 C CA . ALA A 1 244 ? -9.93 -9.25 15.805 1 92.25 244 ALA A CA 1
ATOM 1822 C C . ALA A 1 244 ? -9.172 -8.016 16.281 1 92.25 244 ALA A C 1
ATOM 1824 O O . ALA A 1 244 ? -8.305 -7.496 15.578 1 92.25 244 ALA A O 1
ATOM 1825 N N . VAL A 1 245 ? -9.562 -7.516 17.438 1 93.81 245 VAL A N 1
ATOM 1826 C CA . VAL A 1 245 ? -8.898 -6.352 18.016 1 93.81 245 VAL A CA 1
ATOM 1827 C C . VAL A 1 245 ? -8.359 -6.703 19.406 1 93.81 245 VAL A C 1
ATOM 1829 O O . VAL A 1 245 ? -9.086 -7.246 20.234 1 93.81 245 VAL A O 1
ATOM 1832 N N . SER A 1 246 ? -7.094 -6.453 19.531 1 88.75 246 SER A N 1
ATOM 1833 C CA . SER A 1 246 ? -6.453 -6.625 20.828 1 88.75 246 SER A CA 1
ATOM 1834 C C . SER A 1 246 ? -5.68 -5.371 21.234 1 88.75 246 SER A C 1
ATOM 1836 O O . SER A 1 246 ? -5.461 -4.48 20.406 1 88.75 246 SER A O 1
ATOM 1838 N N . ALA A 1 247 ? -5.465 -5.215 22.516 1 85 247 ALA A N 1
ATOM 1839 C CA . ALA A 1 247 ? -4.684 -4.066 22.969 1 85 247 ALA A CA 1
ATOM 1840 C C . ALA A 1 247 ? -3.209 -4.43 23.125 1 85 247 ALA A C 1
ATOM 1842 O O . ALA A 1 247 ? -2.873 -5.527 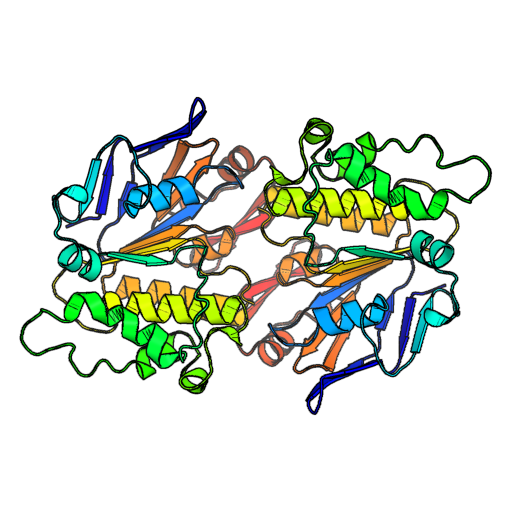23.578 1 85 247 ALA A O 1
ATOM 1843 N N . ASP A 1 248 ? -2.471 -3.553 22.625 1 76 248 ASP A N 1
ATOM 1844 C CA . ASP A 1 248 ? -1.042 -3.758 22.844 1 76 248 ASP A CA 1
ATOM 1845 C C . ASP A 1 248 ? -0.625 -3.293 24.234 1 76 248 ASP A C 1
ATOM 1847 O O . ASP A 1 248 ? -1.476 -3.004 25.078 1 76 248 ASP A O 1
ATOM 1851 N N . GLU A 1 249 ? 0.727 -3.336 24.5 1 74.06 249 GLU A N 1
ATOM 1852 C CA . GLU A 1 249 ? 1.247 -2.99 25.812 1 74.06 249 GLU A CA 1
ATOM 1853 C C . GLU A 1 249 ? 0.922 -1.544 26.172 1 74.06 249 GLU A C 1
ATOM 1855 O O . GLU A 1 249 ? 0.767 -1.211 27.359 1 74.06 249 GLU A O 1
ATOM 1860 N N . SER A 1 250 ? 0.772 -0.708 25.219 1 77.75 250 SER A N 1
ATOM 1861 C CA . SER A 1 250 ? 0.508 0.71 25.453 1 77.75 250 SER A CA 1
ATOM 1862 C C . SER A 1 250 ? -0.989 0.996 25.484 1 77.75 250 SER A C 1
ATOM 1864 O O . SER A 1 250 ? -1.405 2.135 25.703 1 77.75 250 SER A O 1
ATOM 1866 N N . GLY A 1 251 ? -1.752 -0.011 25.297 1 82.75 251 GLY A N 1
ATOM 1867 C CA . GLY A 1 251 ? -3.197 0.152 25.312 1 82.75 251 GLY A CA 1
ATOM 1868 C C . GLY A 1 251 ? -3.775 0.506 23.953 1 82.75 251 GLY A C 1
ATOM 1869 O O . GLY A 1 251 ? -4.984 0.702 23.828 1 82.75 251 GLY A O 1
ATOM 1870 N N . ARG A 1 252 ? -2.957 0.634 23.062 1 87.88 252 ARG A N 1
ATOM 1871 C CA . ARG A 1 252 ? -3.428 0.933 21.703 1 87.88 252 ARG A CA 1
ATOM 1872 C C . ARG A 1 252 ? -3.945 -0.325 21.016 1 87.88 252 ARG A C 1
ATOM 1874 O O . ARG A 1 252 ? -3.391 -1.411 21.203 1 87.88 252 ARG A O 1
ATOM 1881 N N . PRO A 1 253 ? -4.988 -0.118 20.281 1 92.62 253 PRO A N 1
ATOM 1882 C CA . PRO A 1 253 ? -5.574 -1.297 19.641 1 92.62 253 PRO A CA 1
ATOM 1883 C C . PRO A 1 253 ? -4.695 -1.854 18.516 1 92.62 253 PRO A C 1
ATOM 1885 O O . PRO A 1 253 ? -4.023 -1.093 17.828 1 92.62 253 PRO A O 1
ATOM 1888 N N . HIS A 1 254 ? -4.719 -3.096 18.438 1 91.25 254 HIS A N 1
ATOM 1889 C CA . HIS A 1 254 ? -4.105 -3.842 17.344 1 91.25 254 HIS A CA 1
ATOM 1890 C C . HIS A 1 254 ? -5.145 -4.652 16.578 1 91.25 254 HIS A C 1
ATOM 1892 O O . HIS A 1 254 ? -5.84 -5.488 17.156 1 91.25 254 HIS A O 1
ATOM 1898 N N . ILE A 1 255 ? -5.152 -4.418 15.25 1 93.44 255 ILE A N 1
ATOM 1899 C CA . ILE A 1 255 ? -6.23 -4.957 14.43 1 93.44 255 ILE A CA 1
ATOM 1900 C C . ILE A 1 255 ? -5.68 -6.031 13.492 1 93.44 255 ILE A C 1
ATOM 1902 O O . ILE A 1 255 ? -4.641 -5.84 12.859 1 93.44 255 ILE A O 1
ATOM 1906 N N . ARG A 1 256 ? -6.418 -7.172 13.414 1 91.06 256 ARG A N 1
ATOM 1907 C CA . ARG A 1 256 ? -6.094 -8.258 12.5 1 91.06 256 ARG A CA 1
ATOM 1908 C C . ARG A 1 256 ? -7.344 -8.758 11.773 1 91.06 256 ARG A C 1
ATOM 1910 O O . ARG A 1 256 ? -8.391 -8.953 12.398 1 91.06 256 ARG A O 1
ATOM 1917 N N . ALA A 1 257 ? -7.164 -8.914 10.477 1 91.88 257 ALA A N 1
ATOM 1918 C CA . ALA A 1 257 ? -8.258 -9.57 9.766 1 91.88 257 ALA A CA 1
ATOM 1919 C C . ALA A 1 257 ? -8.414 -11.023 10.211 1 91.88 257 ALA A C 1
ATOM 1921 O O . ALA A 1 257 ? -7.426 -11.727 10.422 1 91.88 257 ALA A O 1
ATOM 1922 N N . GLN A 1 258 ? -9.609 -11.438 10.406 1 90.94 258 GLN A N 1
ATOM 1923 C CA . GLN A 1 258 ? -9.875 -12.852 10.672 1 90.94 258 GLN A CA 1
ATOM 1924 C C . GLN A 1 258 ? -10.117 -13.617 9.367 1 90.94 258 GLN A C 1
ATOM 1926 O O . GLN A 1 258 ? -11.125 -13.398 8.695 1 90.94 258 GLN A O 1
ATOM 1931 N N . LEU A 1 259 ? -9.148 -14.461 9.125 1 89.69 259 LEU A N 1
ATOM 1932 C CA . LEU A 1 259 ? -9.227 -15.211 7.875 1 89.69 259 LEU A CA 1
ATOM 1933 C C . LEU A 1 259 ? -9.922 -16.562 8.094 1 89.69 259 LEU A C 1
ATOM 1935 O O . LEU A 1 259 ? -9.719 -17.203 9.125 1 89.69 259 LEU A O 1
ATOM 1939 N N . SER A 1 260 ? -10.875 -16.875 7.27 1 81.62 260 SER A N 1
ATOM 1940 C CA . SER A 1 260 ? -11.523 -18.188 7.285 1 81.62 260 SER A CA 1
ATOM 1941 C C . SER A 1 260 ? -11.148 -19 6.059 1 81.62 260 SER A C 1
ATOM 1943 O O . SER A 1 260 ? -11.531 -18.672 4.938 1 81.62 260 SER A O 1
ATOM 1945 N N . PHE A 1 261 ? -10.297 -19.969 6.387 1 73.44 261 PHE A N 1
ATOM 1946 C CA . PHE A 1 261 ? -9.852 -20.797 5.27 1 73.44 261 PHE A CA 1
ATOM 1947 C C . PHE A 1 261 ? -10.781 -21.984 5.078 1 73.44 261 PHE A C 1
ATOM 1949 O O . PHE A 1 261 ? -11.414 -22.453 6.027 1 73.44 261 PHE A O 1
ATOM 1956 N N . MET B 1 1 ? 7.309 -32.719 -9.445 1 66.25 1 MET B N 1
ATOM 1957 C CA . MET B 1 1 ? 6.414 -31.766 -10.102 1 66.25 1 MET B CA 1
ATOM 1958 C C . MET B 1 1 ? 6.398 -30.422 -9.367 1 66.25 1 MET B C 1
ATOM 1960 O O . MET B 1 1 ? 5.676 -30.25 -8.383 1 66.25 1 MET B O 1
ATOM 1964 N N . SER B 1 2 ? 7.406 -29.531 -9.641 1 86.5 2 SER B N 1
ATOM 1965 C CA . SER B 1 2 ? 7.637 -28.312 -8.875 1 86.5 2 SER B CA 1
ATOM 1966 C C . SER B 1 2 ? 8.102 -27.172 -9.781 1 86.5 2 SER B C 1
ATOM 1968 O O . SER B 1 2 ? 8.398 -27.391 -10.953 1 86.5 2 SER B O 1
ATOM 1970 N N . PHE B 1 3 ? 7.84 -26.031 -9.352 1 93.25 3 PHE B N 1
ATOM 1971 C CA . PHE B 1 3 ? 8.438 -24.844 -9.914 1 93.25 3 PHE B CA 1
ATOM 1972 C C . PHE B 1 3 ? 9.789 -24.547 -9.266 1 93.25 3 PHE B C 1
ATOM 1974 O O . PHE B 1 3 ? 9.852 -24.25 -8.07 1 93.25 3 PHE B O 1
ATOM 1981 N N . ILE B 1 4 ? 10.883 -24.75 -10.062 1 95.19 4 ILE B N 1
ATOM 1982 C CA . ILE B 1 4 ? 12.219 -24.703 -9.477 1 95.19 4 ILE B CA 1
ATOM 1983 C C . ILE B 1 4 ? 13.062 -23.641 -10.188 1 95.19 4 ILE B C 1
ATOM 1985 O O . ILE B 1 4 ? 13.109 -23.609 -11.422 1 95.19 4 ILE B O 1
ATOM 1989 N N . ALA B 1 5 ? 13.633 -22.781 -9.43 1 95.81 5 ALA B N 1
ATOM 1990 C CA . ALA B 1 5 ? 14.602 -21.797 -9.898 1 95.81 5 ALA B CA 1
ATOM 1991 C C . ALA B 1 5 ? 15.961 -22 -9.227 1 95.81 5 ALA B C 1
ATOM 1993 O O . ALA B 1 5 ? 16.031 -22.141 -8.008 1 95.81 5 ALA B O 1
ATOM 1994 N N . LYS B 1 6 ? 16.984 -22.062 -10.086 1 95.75 6 LYS B N 1
ATOM 1995 C CA . LYS B 1 6 ? 18.328 -22.281 -9.578 1 95.75 6 LYS B CA 1
ATOM 1996 C C . LYS B 1 6 ? 19.297 -21.234 -10.117 1 95.75 6 LYS B C 1
ATOM 1998 O O . LYS B 1 6 ? 19.312 -20.953 -11.312 1 95.75 6 LYS B O 1
ATOM 2003 N N . ASN B 1 7 ? 20.031 -20.656 -9.164 1 96.44 7 ASN B N 1
ATOM 2004 C CA . ASN B 1 7 ? 21.109 -19.734 -9.477 1 96.44 7 ASN B CA 1
ATOM 2005 C C . ASN B 1 7 ? 20.625 -18.594 -10.383 1 96.44 7 ASN B C 1
ATOM 2007 O O . ASN B 1 7 ? 21.281 -18.266 -11.367 1 96.44 7 ASN B O 1
ATOM 2011 N N . VAL B 1 8 ? 19.516 -18.062 -10.125 1 96.44 8 VAL B N 1
ATOM 2012 C CA . VAL B 1 8 ? 18.953 -17 -10.945 1 96.44 8 VAL B CA 1
ATOM 2013 C C . VAL B 1 8 ? 19.672 -15.688 -10.656 1 96.44 8 VAL B C 1
ATOM 2015 O O . VAL B 1 8 ? 19.75 -15.25 -9.508 1 96.44 8 VAL B O 1
ATOM 2018 N N . THR B 1 9 ? 20.203 -15.109 -11.664 1 97.44 9 THR B N 1
ATOM 2019 C CA . THR B 1 9 ? 20.906 -13.836 -11.57 1 97.44 9 THR B CA 1
ATOM 2020 C C . THR B 1 9 ? 20.391 -12.852 -12.625 1 97.44 9 THR B C 1
ATOM 2022 O O . THR B 1 9 ? 20.266 -13.211 -13.797 1 97.44 9 THR B O 1
ATOM 2025 N N . VAL B 1 10 ? 20.031 -11.719 -12.203 1 96.62 10 VAL B N 1
ATOM 2026 C CA . VAL B 1 10 ? 19.516 -10.68 -13.094 1 96.62 10 VAL B CA 1
ATOM 2027 C C . VAL B 1 10 ? 20.422 -9.445 -13.016 1 96.62 10 VAL B C 1
ATOM 2029 O O . VAL B 1 10 ? 20.734 -8.961 -11.922 1 96.62 10 VAL B O 1
ATOM 2032 N N . THR B 1 11 ? 20.75 -8.969 -14.109 1 94.25 11 THR B N 1
ATOM 2033 C CA . THR B 1 11 ? 21.578 -7.777 -14.18 1 94.25 11 THR B CA 1
ATOM 2034 C C . THR B 1 11 ? 20.922 -6.699 -15.039 1 94.25 11 THR B C 1
ATOM 2036 O O . THR B 1 11 ? 20.109 -7.004 -15.914 1 94.25 11 THR B O 1
ATOM 2039 N N . ALA B 1 12 ? 21.047 -5.469 -14.711 1 89.75 12 ALA B N 1
ATOM 2040 C CA . ALA B 1 12 ? 20.688 -4.297 -15.508 1 89.75 12 ALA B CA 1
ATOM 2041 C C . ALA B 1 12 ? 21.906 -3.387 -15.727 1 89.75 12 ALA B C 1
ATOM 2043 O O . ALA B 1 12 ? 22.281 -2.633 -14.828 1 89.75 12 ALA B O 1
ATOM 2044 N N . GLY B 1 13 ? 22.375 -3.373 -16.891 1 87.88 13 GLY B N 1
ATOM 2045 C CA . GLY B 1 13 ? 23.641 -2.697 -17.125 1 87.88 13 GLY B CA 1
ATOM 2046 C C . GLY B 1 13 ? 24.781 -3.258 -16.281 1 87.88 13 GLY B C 1
ATOM 2047 O O . GLY B 1 13 ? 25.062 -4.457 -16.328 1 87.88 13 GLY B O 1
ATOM 2048 N N . ALA B 1 14 ? 25.344 -2.295 -15.492 1 89.19 14 ALA B N 1
ATOM 2049 C CA . ALA B 1 14 ? 26.484 -2.693 -14.672 1 89.19 14 ALA B CA 1
ATOM 2050 C C . ALA B 1 14 ? 26.047 -3.129 -13.273 1 89.19 14 ALA B C 1
ATOM 2052 O O . ALA B 1 14 ? 26.844 -3.613 -12.477 1 89.19 14 ALA B O 1
ATOM 2053 N N . LYS B 1 15 ? 24.828 -3.1 -13.031 1 90.88 15 LYS B N 1
ATOM 2054 C CA . LYS B 1 15 ? 24.328 -3.385 -11.688 1 90.88 15 LYS B CA 1
ATOM 2055 C C . LYS B 1 15 ? 23.672 -4.762 -11.625 1 90.88 15 LYS B C 1
ATOM 2057 O O . LYS B 1 15 ? 22.922 -5.133 -12.523 1 90.88 15 LYS B O 1
ATOM 2062 N N . THR B 1 16 ? 24.016 -5.539 -10.641 1 94.38 16 THR B N 1
ATOM 2063 C CA . THR B 1 16 ? 23.344 -6.797 -10.367 1 94.38 16 THR B CA 1
ATOM 2064 C C . THR B 1 16 ? 22.125 -6.57 -9.469 1 94.38 16 THR B C 1
ATOM 2066 O O . THR B 1 16 ? 22.266 -6.129 -8.328 1 94.38 16 THR B O 1
ATOM 2069 N N . LEU B 1 17 ? 20.953 -6.961 -9.953 1 95.62 17 LEU B N 1
ATOM 2070 C CA . LEU B 1 17 ? 19.719 -6.703 -9.242 1 95.62 17 LEU B CA 1
ATOM 2071 C C . LEU B 1 17 ? 19.328 -7.898 -8.383 1 95.62 17 LEU B C 1
ATOM 2073 O O . LEU B 1 17 ? 18.75 -7.734 -7.305 1 95.62 17 LEU B O 1
ATOM 2077 N N . VAL B 1 18 ? 19.547 -9.047 -8.852 1 97.75 18 VAL B N 1
ATOM 2078 C CA . VAL B 1 18 ? 19.344 -10.305 -8.141 1 97.75 18 VAL B CA 1
ATOM 2079 C C . VAL B 1 18 ? 20.562 -11.219 -8.352 1 97.75 18 VAL B C 1
ATOM 2081 O O . VAL B 1 18 ? 21.062 -11.352 -9.469 1 97.75 18 VAL B O 1
ATOM 2084 N N . ARG B 1 19 ? 21.109 -11.805 -7.242 1 96.94 19 ARG B N 1
ATOM 2085 C CA . ARG B 1 19 ? 22.312 -12.617 -7.312 1 96.94 19 ARG B CA 1
ATOM 2086 C C . ARG B 1 19 ? 22.047 -14.031 -6.809 1 96.94 19 ARG B C 1
ATOM 2088 O O . ARG B 1 19 ? 21.719 -14.227 -5.637 1 96.94 19 ARG B O 1
ATOM 2095 N N . ASP B 1 20 ? 22.109 -14.961 -7.68 1 97 20 ASP B N 1
ATOM 2096 C CA . ASP B 1 20 ? 22.172 -16.391 -7.363 1 97 20 ASP B CA 1
ATOM 2097 C C . ASP B 1 20 ? 20.984 -16.828 -6.523 1 97 20 ASP B C 1
ATOM 2099 O O . ASP B 1 20 ? 21.141 -17.484 -5.492 1 97 20 ASP B O 1
ATOM 2103 N N . ALA B 1 21 ? 19.844 -16.422 -6.938 1 97.25 21 ALA B N 1
ATOM 2104 C CA . ALA B 1 21 ? 18.625 -16.75 -6.195 1 97.25 21 ALA B CA 1
ATOM 2105 C C . ALA B 1 21 ? 18.141 -18.156 -6.535 1 97.25 21 ALA B C 1
ATOM 2107 O O . ALA B 1 21 ? 18.188 -18.578 -7.695 1 97.25 21 ALA B O 1
ATOM 2108 N N . ALA B 1 22 ? 17.766 -18.906 -5.531 1 96.5 22 ALA B N 1
ATOM 2109 C CA . ALA B 1 22 ? 17.156 -20.219 -5.688 1 96.5 22 ALA B CA 1
ATOM 2110 C C . ALA B 1 22 ? 15.812 -20.281 -4.961 1 96.5 22 ALA B C 1
ATOM 2112 O O . ALA B 1 22 ? 15.672 -19.75 -3.857 1 96.5 22 ALA B O 1
ATOM 2113 N N . LEU B 1 23 ? 14.883 -20.875 -5.656 1 95.81 23 LEU B N 1
ATOM 2114 C CA . LEU B 1 23 ? 13.547 -20.969 -5.082 1 95.81 23 LEU B CA 1
ATOM 2115 C C . LEU B 1 23 ? 12.82 -22.203 -5.609 1 95.81 23 LEU B C 1
ATOM 2117 O O . LEU B 1 23 ? 12.945 -22.547 -6.785 1 95.81 23 LEU B O 1
ATOM 2121 N N . VAL B 1 24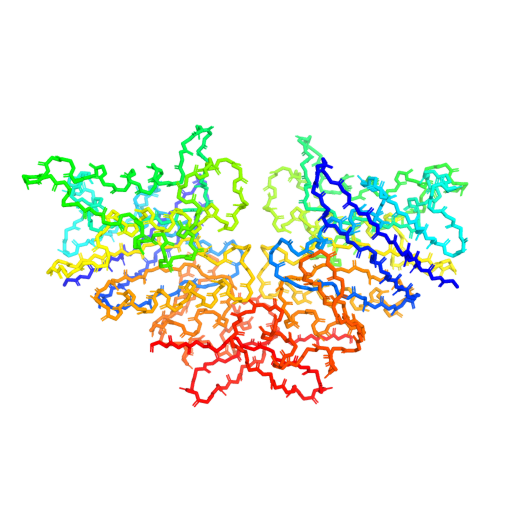 ? 12.086 -22.844 -4.719 1 96.56 24 VAL B N 1
ATOM 2122 C CA . VAL B 1 24 ? 11.234 -23.969 -5.094 1 96.56 24 VAL B CA 1
ATOM 2123 C C . VAL B 1 24 ? 9.812 -23.719 -4.605 1 96.56 24 VAL B C 1
ATOM 2125 O O . VAL B 1 24 ? 9.602 -23.203 -3.506 1 96.56 24 VAL B O 1
ATOM 2128 N N . CYS B 1 25 ? 8.898 -24.031 -5.402 1 97.69 25 CYS B N 1
ATOM 2129 C CA . CYS B 1 25 ? 7.488 -24.016 -5.039 1 97.69 25 CYS B CA 1
ATOM 2130 C C . CYS B 1 25 ? 6.805 -25.312 -5.461 1 97.69 25 CYS B C 1
ATOM 2132 O O . CYS B 1 25 ? 6.777 -25.641 -6.648 1 97.69 25 CYS B O 1
ATOM 2134 N N . ALA B 1 26 ? 6.301 -26.016 -4.496 1 96.69 26 ALA B N 1
ATOM 2135 C CA . ALA B 1 26 ? 5.578 -27.25 -4.766 1 96.69 26 ALA B CA 1
ATOM 2136 C C . ALA B 1 26 ? 4.102 -26.984 -5.043 1 96.69 26 ALA B C 1
ATOM 2138 O O . ALA B 1 26 ? 3.592 -25.906 -4.711 1 96.69 26 ALA B O 1
ATOM 2139 N N . PRO B 1 27 ? 3.441 -27.953 -5.727 1 94.94 27 PRO B N 1
ATOM 2140 C CA . PRO B 1 27 ? 1.986 -27.828 -5.824 1 94.94 27 PRO B CA 1
ATOM 2141 C C . PRO B 1 27 ? 1.315 -27.672 -4.461 1 94.94 27 PRO B C 1
ATOM 2143 O O . PRO B 1 27 ? 1.71 -28.344 -3.496 1 94.94 27 PRO B O 1
ATOM 2146 N N . GLY B 1 28 ? 0.42 -26.703 -4.367 1 95.44 28 GLY B N 1
ATOM 2147 C CA . GLY B 1 28 ? -0.337 -26.516 -3.141 1 95.44 28 GLY B CA 1
ATOM 2148 C C . GLY B 1 28 ? 0.418 -25.719 -2.09 1 95.44 28 GLY B C 1
ATOM 2149 O O . GLY B 1 28 ? -0.042 -25.594 -0.955 1 95.44 28 GLY B O 1
ATOM 2150 N N . GLU B 1 29 ? 1.547 -25.188 -2.457 1 97.69 29 GLU B N 1
ATOM 2151 C CA . GLU B 1 29 ? 2.379 -24.422 -1.53 1 97.69 29 GLU B CA 1
ATOM 2152 C C . GLU B 1 29 ? 2.291 -22.922 -1.813 1 97.69 29 GLU B C 1
ATOM 2154 O O . GLU B 1 29 ? 2.258 -22.516 -2.973 1 97.69 29 GLU B O 1
ATOM 2159 N N . VAL B 1 30 ? 2.238 -22.172 -0.769 1 98.31 30 VAL B N 1
ATOM 2160 C CA . VAL B 1 30 ? 2.354 -20.719 -0.896 1 98.31 30 VAL B CA 1
ATOM 2161 C C . VAL B 1 30 ? 3.74 -20.266 -0.445 1 98.31 30 VAL B C 1
ATOM 2163 O O . VAL B 1 30 ? 4.09 -20.391 0.73 1 98.31 30 VAL B O 1
ATOM 2166 N N . VAL B 1 31 ? 4.512 -19.766 -1.368 1 98.62 31 VAL B N 1
ATOM 2167 C CA . VAL B 1 31 ? 5.812 -19.172 -1.08 1 98.62 31 VAL B CA 1
ATOM 2168 C C . VAL B 1 31 ? 5.719 -17.641 -1.143 1 98.62 31 VAL B C 1
ATOM 2170 O O . VAL B 1 31 ? 5.422 -17.078 -2.197 1 98.62 31 VAL B O 1
ATOM 2173 N N . ALA B 1 32 ? 5.949 -16.984 -0.061 1 98.56 32 ALA B N 1
ATOM 2174 C CA . ALA B 1 32 ? 5.887 -15.531 0.021 1 98.56 32 ALA B CA 1
ATOM 2175 C C . ALA B 1 32 ? 7.281 -14.914 -0.023 1 98.56 32 ALA B C 1
ATOM 2177 O O . ALA B 1 32 ? 8.156 -15.289 0.763 1 98.56 32 ALA B O 1
ATOM 2178 N N . MET B 1 33 ? 7.484 -14.047 -0.921 1 98.06 33 MET B N 1
ATOM 2179 C CA . MET B 1 33 ? 8.719 -13.273 -1 1 98.06 33 MET B CA 1
ATOM 2180 C C . MET B 1 33 ? 8.57 -11.93 -0.283 1 98.06 33 MET B C 1
ATOM 2182 O O . MET B 1 33 ? 7.68 -11.148 -0.606 1 98.06 33 MET B O 1
ATOM 2186 N N . ILE B 1 34 ? 9.445 -11.711 0.652 1 97.69 34 ILE B N 1
ATOM 2187 C CA . ILE B 1 34 ? 9.383 -10.484 1.433 1 97.69 34 ILE B CA 1
ATOM 2188 C C . ILE B 1 34 ? 10.781 -9.859 1.524 1 97.69 34 ILE B C 1
ATOM 2190 O O . ILE B 1 34 ? 11.781 -10.531 1.26 1 97.69 34 ILE B O 1
ATOM 2194 N N . GLY B 1 35 ? 10.859 -8.594 1.867 1 97 35 GLY B N 1
ATOM 2195 C CA . GLY B 1 35 ? 12.086 -7.805 1.953 1 97 35 GLY B CA 1
ATOM 2196 C C . GLY B 1 35 ? 11.844 -6.316 1.762 1 97 35 GLY B C 1
ATOM 2197 O O . GLY B 1 35 ? 10.75 -5.902 1.387 1 97 35 GLY B O 1
ATOM 2198 N N . PRO B 1 36 ? 12.828 -5.562 2.037 1 95.69 36 PRO B N 1
ATOM 2199 C CA . PRO B 1 36 ? 12.672 -4.109 1.89 1 95.69 36 PRO B CA 1
ATOM 2200 C C . PRO B 1 36 ? 12.508 -3.68 0.435 1 95.69 36 PRO B C 1
ATOM 2202 O O . PRO B 1 36 ? 12.688 -4.492 -0.478 1 95.69 36 PRO B O 1
ATOM 2205 N N . ASN B 1 37 ? 12.039 -2.438 0.301 1 90.81 37 ASN B N 1
ATOM 2206 C CA . ASN B 1 37 ? 11.984 -1.872 -1.043 1 90.81 37 ASN B CA 1
ATOM 2207 C C . ASN B 1 37 ? 13.352 -1.899 -1.724 1 90.81 37 ASN B C 1
ATOM 2209 O O . ASN B 1 37 ? 14.367 -1.594 -1.098 1 90.81 37 ASN B O 1
ATOM 2213 N N . GLY B 1 38 ? 13.375 -2.352 -2.912 1 89.88 38 GLY B N 1
ATOM 2214 C CA . GLY B 1 38 ? 14.617 -2.412 -3.662 1 89.88 38 GLY B CA 1
ATOM 2215 C C . GLY B 1 38 ? 15.375 -3.709 -3.459 1 89.88 38 GLY B C 1
ATOM 2216 O O . GLY B 1 38 ? 16.469 -3.887 -3.996 1 89.88 38 GLY B O 1
ATOM 2217 N N . ALA B 1 39 ? 14.812 -4.625 -2.811 1 94.81 39 ALA B N 1
ATOM 2218 C CA . ALA B 1 39 ? 15.5 -5.867 -2.473 1 94.81 39 ALA B CA 1
ATOM 2219 C C . ALA B 1 39 ? 15.594 -6.789 -3.684 1 94.81 39 ALA B C 1
ATOM 2221 O O . ALA B 1 39 ? 16.312 -7.789 -3.658 1 94.81 39 ALA B O 1
ATOM 2222 N N . GLY B 1 40 ? 14.836 -6.527 -4.734 1 94.38 40 GLY B N 1
ATOM 2223 C CA . GLY B 1 40 ? 14.875 -7.344 -5.934 1 94.38 40 GLY B CA 1
ATOM 2224 C C . GLY B 1 40 ? 13.695 -8.289 -6.059 1 94.38 40 GLY B C 1
ATOM 2225 O O . GLY B 1 40 ? 13.695 -9.18 -6.91 1 94.38 40 GLY B O 1
ATOM 2226 N N . LYS B 1 41 ? 12.719 -8.164 -5.238 1 95.56 41 LYS B N 1
ATOM 2227 C CA . LYS B 1 41 ? 11.586 -9.078 -5.188 1 95.56 41 LYS B CA 1
ATOM 2228 C C . LYS B 1 41 ? 10.859 -9.133 -6.531 1 95.56 41 LYS B C 1
ATOM 2230 O O . LYS B 1 41 ? 10.68 -10.211 -7.098 1 95.56 41 LYS B O 1
ATOM 2235 N N . SER B 1 42 ? 10.422 -7.934 -7.055 1 93.25 42 SER B N 1
ATOM 2236 C CA . SER B 1 42 ? 9.711 -7.887 -8.328 1 93.25 42 SER B CA 1
ATOM 2237 C C . SER B 1 42 ? 10.602 -8.336 -9.477 1 93.25 42 SER B C 1
ATOM 2239 O O . SER B 1 42 ? 10.133 -8.969 -10.422 1 93.25 42 SER B O 1
ATOM 2241 N N . THR B 1 43 ? 11.898 -8.016 -9.414 1 93.38 43 THR B N 1
ATOM 2242 C CA . THR B 1 43 ? 12.859 -8.438 -10.43 1 93.38 43 THR B CA 1
ATOM 2243 C C . THR B 1 43 ? 12.961 -9.961 -10.469 1 93.38 43 THR B C 1
ATOM 2245 O O . THR B 1 43 ? 12.906 -10.562 -11.547 1 93.38 43 THR B O 1
ATOM 2248 N N . LEU B 1 44 ? 13.055 -10.516 -9.281 1 95.81 44 LEU B N 1
ATOM 2249 C CA . LEU B 1 44 ? 13.117 -11.977 -9.219 1 95.81 44 LEU B CA 1
ATOM 2250 C C . LEU B 1 44 ? 11.828 -12.602 -9.734 1 95.81 44 LEU B C 1
ATOM 2252 O O . LEU B 1 44 ? 11.859 -13.539 -10.531 1 95.81 44 LEU B O 1
ATOM 2256 N N . LEU B 1 45 ? 10.711 -12.062 -9.305 1 95.69 45 LEU B N 1
ATOM 2257 C CA . LEU B 1 45 ? 9.43 -12.594 -9.758 1 95.69 45 LEU B CA 1
ATOM 2258 C C . LEU B 1 45 ? 9.305 -12.5 -11.273 1 95.69 45 LEU B C 1
ATOM 2260 O O . LEU B 1 45 ? 8.82 -13.43 -11.922 1 95.69 45 LEU B O 1
ATOM 2264 N N . SER B 1 46 ? 9.742 -11.414 -11.836 1 93.19 46 SER B N 1
ATOM 2265 C CA . SER B 1 46 ? 9.695 -11.234 -13.289 1 93.19 46 SER B CA 1
ATOM 2266 C C . SER B 1 46 ? 10.586 -12.25 -14 1 93.19 46 SER B C 1
ATOM 2268 O O . SER B 1 46 ? 10.234 -12.734 -15.078 1 93.19 46 SER B O 1
ATOM 2270 N N . ALA B 1 47 ? 11.703 -12.539 -13.43 1 92.75 47 ALA B N 1
ATOM 2271 C CA . ALA B 1 47 ? 12.586 -13.555 -13.992 1 92.75 47 ALA B CA 1
ATOM 2272 C C . ALA B 1 47 ? 11.922 -14.93 -13.953 1 92.75 47 ALA B C 1
ATOM 2274 O O . ALA B 1 47 ? 11.992 -15.688 -14.93 1 92.75 47 ALA B O 1
ATOM 2275 N N . LEU B 1 48 ? 11.258 -15.195 -12.836 1 92.75 48 LEU B N 1
ATOM 2276 C CA . LEU B 1 48 ? 10.555 -16.469 -12.688 1 92.75 48 LEU B CA 1
ATOM 2277 C C . LEU B 1 48 ? 9.414 -16.562 -13.695 1 92.75 48 LEU B C 1
ATOM 2279 O O . LEU B 1 48 ? 9.062 -17.672 -14.133 1 92.75 48 LEU B O 1
ATOM 2283 N N . ALA B 1 49 ? 8.852 -15.461 -14.023 1 91 49 ALA B N 1
ATOM 2284 C CA . ALA B 1 49 ? 7.742 -15.406 -14.969 1 91 49 ALA B CA 1
ATOM 2285 C C . ALA B 1 49 ? 8.25 -15.383 -16.406 1 91 49 ALA B C 1
ATOM 2287 O O . ALA B 1 49 ? 7.457 -15.352 -17.344 1 91 49 ALA B O 1
ATOM 2288 N N . ARG B 1 50 ? 9.562 -15.32 -16.641 1 87.75 50 ARG B N 1
ATOM 2289 C CA . ARG B 1 50 ? 10.219 -15.219 -17.938 1 87.75 50 ARG B CA 1
ATOM 2290 C C . ARG B 1 50 ? 9.891 -13.891 -18.609 1 87.75 50 ARG B C 1
ATOM 2292 O O . ARG B 1 50 ? 9.75 -13.828 -19.844 1 87.75 50 ARG B O 1
ATOM 2299 N N . ARG B 1 51 ? 9.68 -12.898 -17.844 1 84.81 51 ARG B N 1
ATOM 2300 C CA . ARG B 1 51 ? 9.43 -11.555 -18.359 1 84.81 51 ARG B CA 1
ATOM 2301 C C . ARG B 1 51 ? 10.695 -10.719 -18.344 1 84.81 51 ARG B C 1
ATOM 2303 O O . ARG B 1 51 ? 10.711 -9.594 -18.844 1 84.81 51 ARG B O 1
ATOM 2310 N N . ARG B 1 52 ? 11.617 -11.227 -17.719 1 87.56 52 ARG B N 1
ATOM 2311 C CA . ARG B 1 52 ? 12.93 -10.594 -17.656 1 87.56 52 ARG B CA 1
ATOM 2312 C C . ARG B 1 52 ? 14.039 -11.602 -17.891 1 87.56 52 ARG B C 1
ATOM 2314 O O . ARG B 1 52 ? 13.992 -12.727 -17.391 1 87.56 52 ARG B O 1
ATOM 2321 N N . GLU B 1 53 ? 15 -11.195 -18.672 1 89.38 53 GLU B N 1
ATOM 2322 C CA . GLU B 1 53 ? 16.141 -12.062 -18.906 1 89.38 53 GLU B CA 1
ATOM 2323 C C . GLU B 1 53 ? 16.953 -12.289 -17.641 1 89.38 53 GLU B C 1
ATOM 2325 O O . GLU B 1 53 ? 17.141 -11.367 -16.844 1 89.38 53 GLU B O 1
ATOM 2330 N N . ALA B 1 54 ? 17.312 -13.492 -17.453 1 92.94 54 ALA B N 1
ATOM 2331 C CA . ALA B 1 54 ? 18.078 -13.867 -16.281 1 92.94 54 ALA B CA 1
ATOM 2332 C C . ALA B 1 54 ? 19 -15.047 -16.562 1 92.94 54 ALA B C 1
ATOM 2334 O O . ALA B 1 54 ? 18.719 -15.867 -17.438 1 92.94 54 ALA B O 1
ATOM 2335 N N . ALA B 1 55 ? 20.156 -14.977 -15.969 1 94 55 ALA B N 1
ATOM 2336 C CA . ALA B 1 55 ? 20.969 -16.188 -15.938 1 94 55 ALA B CA 1
ATOM 2337 C C . ALA B 1 55 ? 20.406 -17.203 -14.961 1 94 55 ALA B C 1
ATOM 2339 O O . ALA B 1 55 ? 19.562 -16.875 -14.117 1 94 55 ALA B O 1
ATOM 2340 N N . GLY B 1 56 ? 20.797 -18.453 -15.086 1 94.81 56 GLY B N 1
ATOM 2341 C CA . GLY B 1 56 ? 20.281 -19.516 -14.234 1 94.81 56 GLY B CA 1
ATOM 2342 C C . GLY B 1 56 ? 19.25 -20.391 -14.93 1 94.81 56 GLY B C 1
ATOM 2343 O O . GLY B 1 56 ? 19.203 -20.438 -16.156 1 94.81 56 GLY B O 1
ATOM 2344 N N . ASP B 1 57 ? 18.578 -21.156 -14.086 1 94.62 57 ASP B N 1
ATOM 2345 C CA . ASP B 1 57 ? 17.641 -22.141 -14.625 1 94.62 57 ASP B CA 1
ATOM 2346 C C . ASP B 1 57 ? 16.312 -22.094 -13.883 1 94.62 57 ASP B C 1
ATOM 2348 O O . ASP B 1 57 ? 16.281 -22.094 -12.656 1 94.62 57 ASP B O 1
ATOM 2352 N N . VAL B 1 58 ? 15.328 -21.891 -14.633 1 95 58 VAL B N 1
ATOM 2353 C CA . VAL B 1 58 ? 13.969 -21.969 -14.109 1 95 58 VAL B CA 1
ATOM 2354 C C . VAL B 1 58 ? 13.195 -23.078 -14.828 1 95 58 VAL B C 1
ATOM 2356 O O . VAL B 1 58 ? 13.117 -23.078 -16.062 1 95 58 VAL B O 1
ATOM 2359 N N . ARG B 1 59 ? 12.602 -23.969 -14.016 1 95.19 59 ARG B N 1
ATOM 2360 C CA . ARG B 1 59 ? 11.945 -25.141 -14.586 1 95.19 59 ARG B CA 1
ATOM 2361 C C . ARG B 1 59 ? 10.555 -25.328 -13.992 1 95.19 59 ARG B C 1
ATOM 2363 O O . ARG B 1 59 ? 10.328 -25.031 -12.82 1 95.19 59 ARG B O 1
ATOM 2370 N N . LEU B 1 60 ? 9.719 -25.719 -14.789 1 94.44 60 LEU B N 1
ATOM 2371 C CA . LEU B 1 60 ? 8.398 -26.188 -14.398 1 94.44 60 LEU B CA 1
ATOM 2372 C C . LEU B 1 60 ? 8.219 -27.672 -14.727 1 94.44 60 LEU B C 1
ATOM 2374 O O . LEU B 1 60 ? 8.297 -28.062 -15.891 1 94.44 60 LEU B O 1
ATOM 2378 N N . ASP B 1 61 ? 8.047 -28.406 -13.656 1 91.44 61 ASP B N 1
ATOM 2379 C CA . ASP B 1 61 ? 7.934 -29.844 -13.789 1 91.44 61 ASP B CA 1
ATOM 2380 C C . ASP B 1 61 ? 9.109 -30.422 -14.57 1 91.44 61 ASP B C 1
ATOM 2382 O O . ASP B 1 61 ? 8.914 -31.188 -15.516 1 91.44 61 ASP B O 1
ATOM 2386 N N . GLY B 1 62 ? 10.242 -29.938 -14.297 1 92.31 62 GLY B N 1
ATOM 2387 C CA . GLY B 1 62 ? 11.469 -30.5 -14.852 1 92.31 62 GLY B CA 1
ATOM 2388 C C . GLY B 1 62 ? 11.844 -29.906 -16.203 1 92.31 62 GLY B C 1
ATOM 2389 O O . GLY B 1 62 ? 12.961 -30.078 -16.672 1 92.31 62 GLY B O 1
ATOM 2390 N N . ARG B 1 63 ? 10.938 -29.234 -16.797 1 93.75 63 ARG B N 1
ATOM 2391 C CA . ARG B 1 63 ? 11.172 -28.641 -18.109 1 93.75 63 ARG B CA 1
ATOM 2392 C C . ARG B 1 63 ? 11.523 -27.156 -17.984 1 93.75 63 ARG B C 1
ATOM 2394 O O . ARG B 1 63 ? 10.852 -26.422 -17.266 1 93.75 63 ARG B O 1
ATOM 2401 N N . ALA B 1 64 ? 12.555 -26.797 -18.719 1 94.19 64 ALA B N 1
ATOM 2402 C CA . ALA B 1 64 ? 12.945 -25.391 -18.703 1 94.19 64 ALA B CA 1
ATOM 2403 C C . ALA B 1 64 ? 11.828 -24.516 -19.281 1 94.19 64 ALA B C 1
ATOM 2405 O O . ALA B 1 64 ? 11.18 -24.891 -20.266 1 94.19 64 ALA B O 1
ATOM 2406 N N . LEU B 1 65 ? 11.625 -23.359 -18.688 1 92.81 65 LEU B N 1
ATOM 2407 C CA . LEU B 1 65 ? 10.531 -22.484 -19.109 1 92.81 65 LEU B CA 1
ATOM 2408 C C . LEU B 1 65 ? 10.672 -22.109 -20.578 1 92.81 65 LEU B C 1
ATOM 2410 O O . LEU B 1 65 ? 9.672 -22.031 -21.297 1 92.81 65 LEU B O 1
ATOM 2414 N N . GLY B 1 66 ? 11.867 -21.875 -20.984 1 90.19 66 GLY B N 1
ATOM 2415 C CA . GLY B 1 66 ? 12.117 -21.484 -22.375 1 90.19 66 GLY B CA 1
ATOM 2416 C C . GLY B 1 66 ? 11.766 -22.578 -23.359 1 90.19 66 GLY B C 1
ATOM 2417 O O . GLY B 1 66 ? 11.641 -22.312 -24.562 1 90.19 66 GLY B O 1
ATOM 2418 N N . ASP B 1 67 ? 11.594 -23.797 -22.922 1 93.5 67 ASP B N 1
ATOM 2419 C CA . ASP B 1 67 ? 11.312 -24.938 -23.797 1 93.5 67 ASP B CA 1
ATOM 2420 C C . ASP B 1 67 ? 9.812 -25.156 -23.938 1 93.5 67 ASP B C 1
ATOM 2422 O O . ASP B 1 67 ? 9.383 -26.031 -24.703 1 93.5 67 ASP B O 1
ATOM 2426 N N . TRP B 1 68 ? 9.031 -24.422 -23.234 1 93.12 68 TRP B N 1
ATOM 2427 C CA . TRP B 1 68 ? 7.578 -24.547 -23.328 1 93.12 68 TRP B CA 1
ATOM 2428 C C . TRP B 1 68 ? 7.031 -23.75 -24.5 1 93.12 68 TRP B C 1
ATOM 2430 O O . TRP B 1 68 ? 7.445 -22.625 -24.75 1 93.12 68 TRP B O 1
ATOM 2440 N N . PRO B 1 69 ? 6.055 -24.406 -25.188 1 92.62 69 PRO B N 1
ATOM 2441 C CA . PRO B 1 69 ? 5.262 -23.547 -26.078 1 92.62 69 PRO B CA 1
ATOM 2442 C C . PRO B 1 69 ? 4.477 -22.484 -25.312 1 92.62 69 PRO B C 1
ATOM 2444 O O . PRO B 1 69 ? 4.027 -22.719 -24.203 1 92.62 69 PRO B O 1
ATOM 2447 N N . GLY B 1 70 ? 4.301 -21.391 -25.891 1 91.94 70 GLY B N 1
ATOM 2448 C CA . GLY B 1 70 ? 3.697 -20.234 -25.266 1 91.94 70 GLY B CA 1
ATOM 2449 C C . GLY B 1 70 ? 2.367 -20.547 -24.594 1 91.94 70 GLY B C 1
ATOM 2450 O O . GLY B 1 70 ? 2.211 -20.344 -23.391 1 91.94 70 GLY B O 1
ATOM 2451 N N . ASP B 1 71 ? 1.488 -21.141 -25.359 1 92.75 71 ASP B N 1
ATOM 2452 C CA . ASP B 1 71 ? 0.149 -21.422 -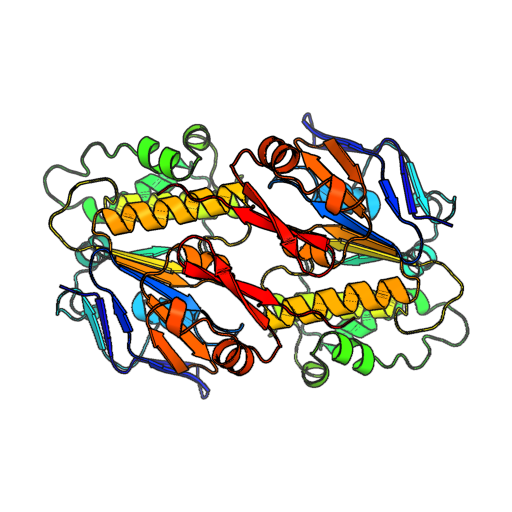24.859 1 92.75 71 ASP B CA 1
ATOM 2453 C C . ASP B 1 71 ? 0.188 -22.484 -23.766 1 92.75 71 ASP B C 1
ATOM 2455 O O . ASP B 1 71 ? -0.548 -22.406 -22.781 1 92.75 71 ASP B O 1
ATOM 2459 N N . ALA B 1 72 ? 0.974 -23.469 -23.969 1 92.75 72 ALA B N 1
ATOM 2460 C CA . ALA B 1 72 ? 1.091 -24.531 -22.969 1 92.75 72 ALA B CA 1
ATOM 2461 C C . ALA B 1 72 ? 1.601 -23.969 -21.641 1 92.75 72 ALA B C 1
ATOM 2463 O O . ALA B 1 72 ? 1.082 -24.312 -20.578 1 92.75 72 ALA B O 1
ATOM 2464 N N . LEU B 1 73 ? 2.615 -23.109 -21.719 1 93.81 73 LEU B N 1
ATOM 2465 C CA . LEU B 1 73 ? 3.141 -22.484 -20.516 1 93.81 73 LEU B CA 1
ATOM 2466 C C . LEU B 1 73 ? 2.098 -21.562 -19.875 1 93.81 73 LEU B C 1
ATOM 2468 O O . LEU B 1 73 ? 1.942 -21.562 -18.656 1 93.81 73 LEU B O 1
ATOM 2472 N N . ALA B 1 74 ? 1.419 -20.906 -20.719 1 94 74 ALA B N 1
ATOM 2473 C CA . ALA B 1 74 ? 0.394 -19.969 -20.25 1 94 74 ALA B CA 1
ATOM 2474 C C . ALA B 1 74 ? -0.714 -20.719 -19.5 1 94 74 ALA B C 1
ATOM 2476 O O . ALA B 1 74 ? -1.312 -20.172 -18.562 1 94 74 ALA B O 1
ATOM 2477 N N . ARG B 1 75 ? -0.977 -21.906 -19.844 1 93.06 75 ARG B N 1
ATOM 2478 C CA . ARG B 1 75 ? -2.018 -22.703 -19.188 1 93.06 75 ARG B CA 1
ATOM 2479 C C . ARG B 1 75 ? -1.537 -23.234 -17.844 1 93.06 75 ARG B C 1
ATOM 2481 O O . ARG B 1 75 ? -2.338 -23.719 -17.047 1 93.06 75 ARG B O 1
ATOM 2488 N N . ARG B 1 76 ? -0.269 -23.109 -17.641 1 94.06 76 ARG B N 1
ATOM 2489 C CA . ARG B 1 76 ? 0.291 -23.719 -16.438 1 94.06 76 ARG B CA 1
ATOM 2490 C C . ARG B 1 76 ? 0.817 -22.641 -15.477 1 94.06 76 ARG B C 1
ATOM 2492 O O . ARG B 1 76 ? 1.01 -22.906 -14.289 1 94.06 76 ARG B O 1
ATOM 2499 N N . ARG B 1 77 ? 1.066 -21.531 -16.016 1 95.44 77 ARG B N 1
ATOM 2500 C CA . ARG B 1 77 ? 1.668 -20.453 -15.227 1 95.44 77 ARG B CA 1
ATOM 2501 C C . ARG B 1 77 ? 0.909 -19.141 -15.414 1 95.44 77 ARG B C 1
ATOM 2503 O O . ARG B 1 77 ? 0.851 -18.609 -16.516 1 95.44 77 ARG B O 1
ATOM 2510 N N . GLY B 1 78 ? 0.336 -18.703 -14.352 1 95.69 78 GLY B N 1
ATOM 2511 C CA . GLY B 1 78 ? -0.302 -17.391 -14.352 1 95.69 78 GLY B CA 1
ATOM 2512 C C . GLY B 1 78 ? 0.507 -16.328 -13.625 1 95.69 78 GLY B C 1
ATOM 2513 O O . GLY B 1 78 ? 1.124 -16.609 -12.594 1 95.69 78 GLY B O 1
ATOM 2514 N N . VAL B 1 79 ? 0.483 -15.086 -14.188 1 95.44 79 VAL B N 1
ATOM 2515 C CA . VAL B 1 79 ? 1.272 -14.008 -13.602 1 95.44 79 VAL B CA 1
ATOM 2516 C C . VAL B 1 79 ? 0.399 -12.773 -13.422 1 95.44 79 VAL B C 1
ATOM 2518 O O . VAL B 1 79 ? -0.222 -12.297 -14.375 1 95.44 79 VAL B O 1
ATOM 2521 N N . LEU B 1 80 ? 0.311 -12.359 -12.172 1 94.88 80 LEU B N 1
ATOM 2522 C CA . LEU B 1 80 ? -0.25 -11.047 -11.867 1 94.88 80 LEU B CA 1
ATOM 2523 C C . LEU B 1 80 ? 0.854 -10.008 -11.703 1 94.88 80 LEU B C 1
ATOM 2525 O O . LEU B 1 80 ? 1.562 -10.008 -10.688 1 94.88 80 LEU B O 1
ATOM 2529 N N . SER B 1 81 ? 1.004 -9.086 -12.648 1 87.88 81 SER B N 1
ATOM 2530 C CA . SER B 1 81 ? 2.066 -8.078 -12.602 1 87.88 81 SER B CA 1
ATOM 2531 C C . SER B 1 81 ? 1.547 -6.746 -12.078 1 87.88 81 SER B C 1
ATOM 2533 O O . SER B 1 81 ? 0.338 -6.559 -11.93 1 87.88 81 SER B O 1
ATOM 2535 N N . GLN B 1 82 ? 2.494 -5.883 -11.695 1 73.94 82 GLN B N 1
ATOM 2536 C CA . GLN B 1 82 ? 2.172 -4.566 -11.148 1 73.94 82 GLN B CA 1
ATOM 2537 C C . GLN B 1 82 ? 1.495 -3.689 -12.195 1 73.94 82 GLN B C 1
ATOM 2539 O O . GLN B 1 82 ? 0.574 -2.936 -11.883 1 73.94 82 GLN B O 1
ATOM 2544 N N . GLU B 1 83 ? 1.89 -3.723 -13.344 1 66.25 83 GLU B N 1
ATOM 2545 C CA . GLU B 1 83 ? 1.397 -2.844 -14.398 1 66.25 83 GLU B CA 1
ATOM 2546 C C . GLU B 1 83 ? 0.212 -3.469 -15.125 1 66.25 83 GLU B C 1
ATOM 2548 O O . GLU B 1 83 ? 0.277 -4.621 -15.555 1 66.25 83 GLU B O 1
ATOM 2553 N N . HIS B 1 84 ? -0.889 -2.816 -15.062 1 65.5 84 HIS B N 1
ATOM 2554 C CA . HIS B 1 84 ? -2.021 -3.344 -15.812 1 65.5 84 HIS B CA 1
ATOM 2555 C C . HIS B 1 84 ? -2.666 -2.262 -16.672 1 65.5 84 HIS B C 1
ATOM 2557 O O . HIS B 1 84 ? -3.771 -1.804 -16.375 1 65.5 84 HIS B O 1
ATOM 2563 N N . HIS B 1 85 ? -1.918 -1.732 -17.5 1 65.44 85 HIS B N 1
ATOM 2564 C CA . HIS B 1 85 ? -2.57 -0.699 -18.281 1 65.44 85 HIS B CA 1
ATOM 2565 C C . HIS B 1 85 ? -3.236 -1.293 -19.531 1 65.44 85 HIS B C 1
ATOM 2567 O O . HIS B 1 85 ? -2.588 -1.984 -20.312 1 65.44 85 HIS B O 1
ATOM 2573 N N . MET B 1 86 ? -4.496 -1.34 -19.453 1 73.69 86 MET B N 1
ATOM 2574 C CA . MET B 1 86 ? -5.297 -1.678 -20.625 1 73.69 86 MET B CA 1
ATOM 2575 C C . MET B 1 86 ? -6.125 -0.48 -21.078 1 73.69 86 MET B C 1
ATOM 2577 O O . MET B 1 86 ? -7.207 -0.226 -20.547 1 73.69 86 MET B O 1
ATOM 2581 N N . PRO B 1 87 ? -5.652 0.181 -22.031 1 65.56 87 PRO B N 1
ATOM 2582 C CA . PRO B 1 87 ? -6.301 1.433 -22.422 1 65.56 87 PRO B CA 1
ATOM 2583 C C . PRO B 1 87 ? -7.629 1.206 -23.141 1 65.56 87 PRO B C 1
ATOM 2585 O O . PRO B 1 87 ? -8.445 2.127 -23.25 1 65.56 87 PRO B O 1
ATOM 2588 N N . PHE B 1 88 ? -7.898 0.077 -23.453 1 77.19 88 PHE B N 1
ATOM 2589 C CA . PHE B 1 88 ? -9.086 -0.143 -24.266 1 77.19 88 PHE B CA 1
ATOM 2590 C C . PHE B 1 88 ? -10.328 -0.269 -23.391 1 77.19 88 PHE B C 1
ATOM 2592 O O . PHE B 1 88 ? -10.242 -0.695 -22.234 1 77.19 88 PHE B O 1
ATOM 2599 N N . GLY B 1 89 ? -11.398 0.19 -23.891 1 87.06 89 GLY B N 1
ATOM 2600 C CA . GLY B 1 89 ? -12.68 0.236 -23.203 1 87.06 89 GLY B CA 1
ATOM 2601 C C . GLY B 1 89 ? -13.359 -1.118 -23.109 1 87.06 89 GLY B C 1
ATOM 2602 O O . GLY B 1 89 ? -14.555 -1.242 -23.406 1 87.06 89 GLY B O 1
ATOM 2603 N N . PHE B 1 90 ? -12.695 -2.189 -22.781 1 92.44 90 PHE B N 1
ATOM 2604 C CA . PHE B 1 90 ? -13.266 -3.516 -22.562 1 92.44 90 PHE B CA 1
ATOM 2605 C C . PHE B 1 90 ? -14.094 -3.553 -21.297 1 92.44 90 PHE B C 1
ATOM 2607 O O . PHE B 1 90 ? -13.812 -2.812 -20.344 1 92.44 90 PHE B O 1
ATOM 2614 N N . SER B 1 91 ? -15.086 -4.422 -21.391 1 95.69 91 SER B N 1
ATOM 2615 C CA . SER B 1 91 ? -15.805 -4.695 -20.156 1 95.69 91 SER B CA 1
ATOM 2616 C C . SER B 1 91 ? -14.977 -5.566 -19.219 1 95.69 91 SER B C 1
ATOM 2618 O O . SER B 1 91 ? -14.039 -6.234 -19.641 1 95.69 91 SER B O 1
ATOM 2620 N N . VAL B 1 92 ? -15.32 -5.527 -17.984 1 96.31 92 VAL B N 1
ATOM 2621 C CA . VAL B 1 92 ? -14.672 -6.352 -16.969 1 96.31 92 VAL B CA 1
ATOM 2622 C C . VAL B 1 92 ? -14.758 -7.824 -17.375 1 96.31 92 VAL B C 1
ATOM 2624 O O . VAL B 1 92 ? -13.766 -8.547 -17.312 1 96.31 92 VAL B O 1
ATOM 2627 N N . ARG B 1 93 ? -15.914 -8.25 -17.781 1 95.5 93 ARG B N 1
ATOM 2628 C CA . ARG B 1 93 ? -16.109 -9.633 -18.203 1 95.5 93 ARG B CA 1
ATOM 2629 C C . ARG B 1 93 ? -15.188 -9.984 -19.359 1 95.5 93 ARG B C 1
ATOM 2631 O O . ARG B 1 93 ? -14.562 -11.047 -19.359 1 95.5 93 ARG B O 1
ATOM 2638 N N . GLU B 1 94 ? -15.094 -9.102 -20.281 1 94.31 94 GLU B N 1
ATOM 2639 C CA . GLU B 1 94 ? -14.234 -9.328 -21.453 1 94.31 94 GLU B CA 1
ATOM 2640 C C . GLU B 1 94 ? -12.773 -9.469 -21.047 1 94.31 94 GLU B C 1
ATOM 2642 O O . GLU B 1 94 ? -12.055 -10.328 -21.547 1 94.31 94 GLU B O 1
ATOM 2647 N N . VAL B 1 95 ? -12.359 -8.617 -20.156 1 94.19 95 VAL B N 1
ATOM 2648 C CA . VAL B 1 95 ? -10.984 -8.672 -19.672 1 94.19 95 VAL B CA 1
ATOM 2649 C C . VAL B 1 95 ? -10.711 -10.031 -19.031 1 94.19 95 VAL B C 1
ATOM 2651 O O . VAL B 1 95 ? -9.695 -10.672 -19.312 1 94.19 95 VAL B O 1
ATOM 2654 N N . VAL B 1 96 ? -11.602 -10.492 -18.188 1 95.19 96 VAL B N 1
ATOM 2655 C CA . VAL B 1 96 ? -11.438 -11.773 -17.516 1 95.19 96 VAL B CA 1
ATOM 2656 C C . VAL B 1 96 ? -11.422 -12.898 -18.547 1 95.19 96 VAL B C 1
ATOM 2658 O O . VAL B 1 96 ? -10.609 -13.828 -18.438 1 95.19 96 VAL B O 1
ATOM 2661 N N . GLU B 1 97 ? -12.203 -12.773 -19.547 1 93.25 97 GLU B N 1
ATOM 2662 C CA . GLU B 1 97 ? -12.312 -13.805 -20.578 1 93.25 97 GLU B CA 1
ATOM 2663 C C . GLU B 1 97 ? -11.047 -13.875 -21.422 1 93.25 97 GLU B C 1
ATOM 2665 O O . GLU B 1 97 ? -10.781 -14.891 -22.078 1 93.25 97 GLU B O 1
ATOM 2670 N N . MET B 1 98 ? -10.328 -12.797 -21.469 1 92.31 98 MET B N 1
ATOM 2671 C CA . MET B 1 98 ? -9.047 -12.828 -22.172 1 92.31 98 MET B CA 1
ATOM 2672 C C . MET B 1 98 ? -8.125 -13.891 -21.578 1 92.31 98 MET B C 1
ATOM 2674 O O . MET B 1 98 ? -7.188 -14.336 -22.234 1 92.31 98 MET B O 1
ATOM 2678 N N . GLY B 1 99 ? -8.367 -14.297 -20.359 1 93.69 99 GLY B N 1
ATOM 2679 C CA . GLY B 1 99 ? -7.613 -15.383 -19.75 1 93.69 99 GLY B CA 1
ATOM 2680 C C . GLY B 1 99 ? -7.785 -16.703 -20.469 1 93.69 99 GLY B C 1
ATOM 2681 O O . GLY B 1 99 ? -6.988 -17.625 -20.281 1 93.69 99 GLY B O 1
ATOM 2682 N N . LEU B 1 100 ? -8.75 -16.797 -21.328 1 92.12 100 LEU B N 1
ATOM 2683 C CA . LEU B 1 100 ? -9.055 -18.047 -22.016 1 92.12 100 LEU B CA 1
ATOM 2684 C C . LEU B 1 100 ? -8.258 -18.156 -23.312 1 92.12 100 LEU B C 1
ATOM 2686 O O . LEU B 1 100 ? -8.266 -19.188 -23.969 1 92.12 100 LEU B O 1
ATOM 2690 N N . LEU B 1 101 ? -7.551 -17.188 -23.625 1 91.38 101 LEU B N 1
ATOM 2691 C CA . LEU B 1 101 ? -6.863 -17.125 -24.922 1 91.38 101 LEU B CA 1
ATOM 2692 C C . LEU B 1 101 ? -5.934 -18.312 -25.109 1 91.38 101 LEU B C 1
ATOM 2694 O O . LEU B 1 101 ? -5.922 -18.938 -26.172 1 91.38 101 LEU B O 1
ATOM 2698 N N . PRO B 1 102 ? -5.215 -18.734 -24.125 1 92 102 PRO B N 1
ATOM 2699 C CA . PRO B 1 102 ? -4.324 -19.891 -24.297 1 92 102 PRO B CA 1
ATOM 2700 C C . PRO B 1 102 ? -5.078 -21.188 -24.531 1 92 102 PRO B C 1
ATOM 2702 O O . PRO B 1 102 ? -4.48 -22.188 -24.938 1 92 102 PRO B O 1
ATOM 2705 N N . TRP B 1 103 ? -6.289 -21.156 -24.359 1 90.62 103 TRP B N 1
ATOM 2706 C CA . TRP B 1 103 ? -7.082 -22.391 -24.453 1 90.62 103 TRP B CA 1
ATOM 2707 C C . TRP B 1 103 ? -7.801 -22.469 -25.797 1 90.62 103 TRP B C 1
ATOM 2709 O O . TRP B 1 103 ? -8.461 -23.469 -26.094 1 90.62 103 TRP B O 1
ATOM 2719 N N . ARG B 1 104 ? -7.734 -21.547 -26.594 1 85.94 104 ARG B N 1
ATOM 2720 C CA . ARG B 1 104 ? -8.5 -21.438 -27.828 1 85.94 104 ARG B CA 1
ATOM 2721 C C . ARG B 1 104 ? -8.203 -22.625 -28.75 1 85.94 104 ARG B C 1
ATOM 2723 O O . ARG B 1 104 ? -9.094 -23.141 -29.422 1 85.94 104 ARG B O 1
ATOM 2730 N N . ALA B 1 105 ? -6.996 -23.047 -28.766 1 81.5 105 ALA B N 1
ATOM 2731 C CA . ALA B 1 105 ? -6.602 -24.078 -29.719 1 81.5 105 ALA B CA 1
ATOM 2732 C C . ALA B 1 105 ? -6.844 -25.469 -29.141 1 81.5 105 ALA B C 1
ATOM 2734 O O . ALA B 1 105 ? -6.629 -26.484 -29.812 1 81.5 105 ALA B O 1
ATOM 2735 N N . VAL B 1 106 ? -7.148 -25.547 -27.953 1 78.94 106 VAL B N 1
ATOM 2736 C CA . VAL B 1 106 ? -7.371 -26.844 -27.312 1 78.94 106 VAL B CA 1
ATOM 2737 C C . VAL B 1 106 ? -8.727 -27.391 -27.75 1 78.94 106 VAL B C 1
ATOM 2739 O O . VAL B 1 106 ? -9.695 -26.656 -27.891 1 78.94 106 VAL B O 1
ATOM 2742 N N . ALA B 1 107 ? -8.773 -28.656 -28.234 1 66 107 ALA B N 1
ATOM 2743 C CA . ALA B 1 107 ? -9.969 -29.344 -28.703 1 66 107 ALA B CA 1
ATOM 2744 C C . ALA B 1 107 ? -11.109 -29.234 -27.688 1 66 107 ALA B C 1
ATOM 2746 O O . ALA B 1 107 ? -10.891 -29.406 -26.484 1 66 107 ALA B O 1
ATOM 2747 N N . GLY B 1 108 ? -12.422 -28.891 -28.125 1 60.16 108 GLY B N 1
ATOM 2748 C CA . GLY B 1 108 ? -13.633 -28.719 -27.328 1 60.16 108 GLY B CA 1
ATOM 2749 C C . GLY B 1 108 ? -13.836 -27.297 -26.859 1 60.16 108 GLY B C 1
ATOM 2750 O O . GLY B 1 108 ? -14.898 -26.969 -26.328 1 60.16 108 GLY B O 1
ATOM 2751 N N . GLY B 1 109 ? -12.938 -26.5 -27.125 1 56.78 109 GLY B N 1
ATOM 2752 C CA . GLY B 1 109 ? -13.008 -25.078 -26.844 1 56.78 109 GLY B CA 1
ATOM 2753 C C . GLY B 1 109 ? -13.062 -24.766 -25.359 1 56.78 109 GLY B C 1
ATOM 2754 O O . GLY B 1 109 ? -13 -25.672 -24.531 1 56.78 109 GLY B O 1
ATOM 2755 N N . PRO B 1 110 ? -12.727 -23.484 -24.984 1 56.56 110 PRO B N 1
ATOM 2756 C CA . PRO B 1 110 ? -12.828 -23.172 -23.547 1 56.56 110 PRO B CA 1
ATOM 2757 C C . PRO B 1 110 ? -14.18 -23.578 -22.953 1 56.56 110 PRO B C 1
ATOM 2759 O O . PRO B 1 110 ? -15.227 -23.297 -23.547 1 56.56 110 PRO B O 1
ATOM 2762 N N . ALA B 1 111 ? -14.328 -24.703 -22.328 1 57.94 111 ALA B N 1
ATOM 2763 C CA . ALA B 1 111 ? -15.555 -24.984 -21.594 1 57.94 111 ALA B CA 1
ATOM 2764 C C . ALA B 1 111 ? -16.203 -23.703 -21.078 1 57.94 111 ALA B C 1
ATOM 2766 O O . ALA B 1 111 ? -15.555 -22.656 -21.016 1 57.94 111 ALA B O 1
ATOM 2767 N N . ARG B 1 112 ? -17.5 -23.703 -21.078 1 62.75 112 ARG B N 1
ATOM 2768 C CA . ARG B 1 112 ? -18.266 -22.594 -20.531 1 62.75 112 ARG B CA 1
ATOM 2769 C C . ARG B 1 112 ? -17.672 -22.125 -19.203 1 62.75 112 ARG B C 1
ATOM 2771 O O . ARG B 1 112 ? -17.984 -22.672 -18.141 1 62.75 112 ARG B O 1
ATOM 2778 N N . VAL B 1 113 ? -16.469 -21.453 -19.312 1 70.56 113 VAL B N 1
ATOM 2779 C CA . VAL B 1 113 ? -15.93 -20.891 -18.094 1 70.56 113 VAL B CA 1
ATOM 2780 C C . VAL B 1 113 ? -16.906 -19.859 -17.516 1 70.56 113 VAL B C 1
ATOM 2782 O O . VAL B 1 113 ? -17.391 -18.984 -18.234 1 70.56 113 VAL B O 1
ATOM 2785 N N . ARG B 1 114 ? -17.281 -20.266 -16.328 1 84.88 114 ARG B N 1
ATOM 2786 C CA . ARG B 1 114 ? -18.172 -19.359 -15.625 1 84.88 114 ARG B CA 1
ATOM 2787 C C . ARG B 1 114 ? -17.422 -18.125 -15.109 1 84.88 114 ARG B C 1
ATOM 2789 O O . ARG B 1 114 ? -17.109 -18.047 -13.922 1 84.88 114 ARG B O 1
ATOM 2796 N N . THR B 1 115 ? -17.125 -17.266 -16.078 1 91 115 THR B N 1
ATOM 2797 C CA . THR B 1 115 ? -16.406 -16.031 -15.789 1 91 115 THR B CA 1
ATOM 2798 C C . THR B 1 115 ? -16.984 -15.352 -14.555 1 91 115 THR B C 1
ATOM 2800 O O . THR B 1 115 ? -16.25 -14.789 -13.742 1 91 115 THR B O 1
ATOM 2803 N N . LEU B 1 116 ? -18.234 -15.531 -14.398 1 93.5 116 LEU B N 1
ATOM 2804 C CA . LEU B 1 116 ? -18.906 -14.875 -13.281 1 93.5 116 LEU B CA 1
ATOM 2805 C C . LEU B 1 116 ? -18.469 -15.484 -11.953 1 9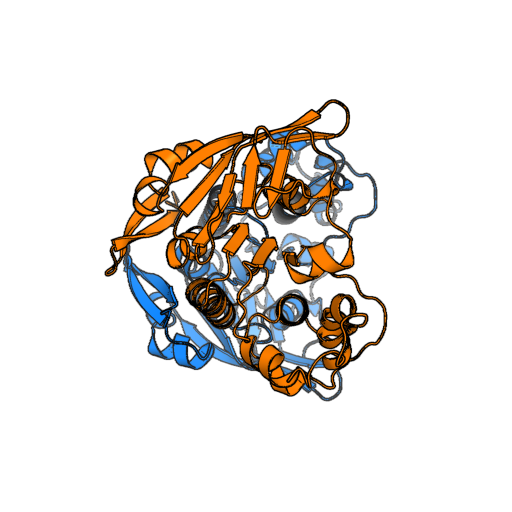3.5 116 LEU B C 1
ATOM 2807 O O . LEU B 1 116 ? -18.391 -14.781 -10.945 1 93.5 116 LEU B O 1
ATOM 2811 N N . ASP B 1 117 ? -18.172 -16.734 -11.938 1 94.88 117 ASP B N 1
ATOM 2812 C CA . ASP B 1 117 ? -17.688 -17.375 -10.727 1 94.88 117 ASP B CA 1
ATOM 2813 C C . ASP B 1 117 ? -16.328 -16.812 -10.297 1 94.88 117 ASP B C 1
ATOM 2815 O O . ASP B 1 117 ? -16.062 -16.656 -9.102 1 94.88 117 ASP B O 1
ATOM 2819 N N . TYR B 1 118 ? -15.508 -16.594 -11.258 1 95.69 118 TYR B N 1
ATOM 2820 C CA . TYR B 1 118 ? -14.195 -16.031 -10.969 1 95.69 118 TYR B CA 1
ATOM 2821 C C . TYR B 1 118 ? -14.312 -14.586 -10.484 1 95.69 118 TYR B C 1
ATOM 2823 O O . TYR B 1 118 ? -13.586 -14.164 -9.578 1 95.69 118 TYR B O 1
ATOM 2831 N N . LEU B 1 119 ? -15.219 -13.867 -11.109 1 96.81 119 LEU B N 1
ATOM 2832 C CA . LEU B 1 119 ? -15.477 -12.508 -10.641 1 96.81 119 LEU B CA 1
ATOM 2833 C C . LEU B 1 119 ? -16.047 -12.516 -9.227 1 96.81 119 LEU B C 1
ATOM 2835 O O . LEU B 1 119 ? -15.711 -11.648 -8.414 1 96.81 119 LEU B O 1
ATOM 2839 N N . GLU B 1 120 ? -16.859 -13.438 -8.945 1 96.38 120 GLU B N 1
ATOM 2840 C CA . GLU B 1 120 ? -17.406 -13.586 -7.598 1 96.38 120 GLU B CA 1
ATOM 2841 C C . GLU B 1 120 ? -16.312 -13.867 -6.582 1 96.38 120 GLU B C 1
ATOM 2843 O O . GLU B 1 120 ? -16.328 -13.328 -5.473 1 96.38 120 GLU B O 1
ATOM 2848 N N . ALA B 1 121 ? -15.367 -14.664 -6.93 1 95 121 ALA B N 1
ATOM 2849 C CA . ALA B 1 121 ? -14.273 -15.047 -6.043 1 95 121 ALA B CA 1
ATOM 2850 C C . ALA B 1 121 ? -13.461 -13.836 -5.609 1 95 121 ALA B C 1
ATOM 2852 O O . ALA B 1 121 ? -12.883 -13.82 -4.52 1 95 121 ALA B O 1
ATOM 2853 N N . VAL B 1 122 ? -13.438 -12.828 -6.48 1 95.38 122 VAL B N 1
ATOM 2854 C CA . VAL B 1 122 ? -12.664 -11.641 -6.133 1 95.38 122 VAL B CA 1
ATOM 2855 C C . VAL B 1 122 ? -13.609 -10.523 -5.703 1 95.38 122 VAL B C 1
ATOM 2857 O O . VAL B 1 122 ? -13.195 -9.367 -5.59 1 95.38 122 VAL B O 1
ATOM 2860 N N . GLY B 1 123 ? -14.875 -10.773 -5.574 1 93.94 123 GLY B N 1
ATOM 2861 C CA . GLY B 1 123 ? -15.852 -9.844 -5.043 1 93.94 123 GLY B CA 1
ATOM 2862 C C . GLY B 1 123 ? -16.328 -8.836 -6.066 1 93.94 123 GLY B C 1
ATOM 2863 O O . GLY B 1 123 ? -16.703 -7.707 -5.715 1 93.94 123 GLY B O 1
ATOM 2864 N N . LEU B 1 124 ? -16.312 -9.211 -7.363 1 96.56 124 LEU B N 1
ATOM 2865 C CA . LEU B 1 124 ? -16.625 -8.219 -8.383 1 96.56 124 LEU B CA 1
ATOM 2866 C C . LEU B 1 124 ? -17.656 -8.75 -9.359 1 96.56 124 LEU B C 1
ATOM 2868 O O . LEU B 1 124 ? -17.688 -8.359 -10.531 1 96.56 124 LEU B O 1
ATOM 2872 N N . ARG B 1 125 ? -18.484 -9.664 -8.922 1 96.25 125 ARG B N 1
ATOM 2873 C CA . ARG B 1 125 ? -19.5 -10.258 -9.781 1 96.25 125 ARG B CA 1
ATOM 2874 C C . ARG B 1 125 ? -20.391 -9.172 -10.398 1 96.25 125 ARG B C 1
ATOM 2876 O O . ARG B 1 125 ? -20.703 -9.227 -11.594 1 96.25 125 ARG B O 1
ATOM 2883 N N . ARG B 1 126 ? -20.766 -8.148 -9.672 1 95.56 126 ARG B N 1
ATOM 2884 C CA . ARG B 1 126 ? -21.703 -7.117 -10.102 1 95.56 126 ARG B CA 1
ATOM 2885 C C . ARG B 1 126 ? -21.031 -6.133 -11.055 1 95.56 126 ARG B C 1
ATOM 2887 O O . ARG B 1 126 ? -21.703 -5.285 -11.648 1 95.56 126 ARG B O 1
ATOM 2894 N N . PHE B 1 127 ? -19.734 -6.293 -11.25 1 96 127 PHE B N 1
ATOM 2895 C CA . PHE B 1 127 ? -19 -5.344 -12.078 1 96 127 PHE B CA 1
ATOM 2896 C C . PHE B 1 127 ? -18.812 -5.883 -13.492 1 96 127 PHE B C 1
ATOM 2898 O O . PHE B 1 127 ? -18.188 -5.234 -14.336 1 96 127 PHE B O 1
ATOM 2905 N N . ALA B 1 128 ? -19.375 -6.98 -13.781 1 96.25 128 ALA B N 1
ATOM 2906 C CA . ALA B 1 128 ? -19.109 -7.727 -15.008 1 96.25 128 ALA B CA 1
ATOM 2907 C C . ALA B 1 128 ? -19.328 -6.852 -16.234 1 96.25 128 ALA B C 1
ATOM 2909 O O . ALA B 1 128 ? -18.562 -6.938 -17.203 1 96.25 128 ALA B O 1
ATOM 2910 N N . HIS B 1 129 ? -20.234 -5.93 -16.188 1 95.69 129 HIS B N 1
ATOM 2911 C CA . HIS B 1 129 ? -20.594 -5.184 -17.391 1 95.69 129 HIS B CA 1
ATOM 2912 C C . HIS B 1 129 ? -20 -3.779 -17.359 1 95.69 129 HIS B C 1
ATOM 2914 O O . HIS B 1 129 ? -20.141 -3.027 -18.328 1 95.69 129 HIS B O 1
ATOM 2920 N N . ARG B 1 130 ? -19.328 -3.457 -16.375 1 95.25 130 ARG B N 1
ATOM 2921 C CA . ARG B 1 130 ? -18.672 -2.152 -16.312 1 95.25 130 ARG B CA 1
ATOM 2922 C C . ARG B 1 130 ? -17.469 -2.098 -17.234 1 95.25 130 ARG B C 1
ATOM 2924 O O . ARG B 1 130 ? -16.875 -3.131 -17.547 1 95.25 130 ARG B O 1
ATOM 2931 N N . LYS B 1 131 ? -17.172 -0.843 -17.672 1 95.12 131 LYS B N 1
ATOM 2932 C CA . LYS B 1 131 ? -15.961 -0.651 -18.453 1 95.12 131 LYS B CA 1
ATOM 2933 C C . LYS B 1 131 ? -14.719 -0.686 -17.562 1 95.12 131 LYS B C 1
ATOM 2935 O O . LYS B 1 131 ? -14.688 -0.043 -16.516 1 95.12 131 LYS B O 1
ATOM 2940 N N . TYR B 1 132 ? -13.656 -1.387 -17.984 1 94.12 132 TYR B N 1
ATOM 2941 C CA . TYR B 1 132 ? -12.445 -1.641 -17.203 1 94.12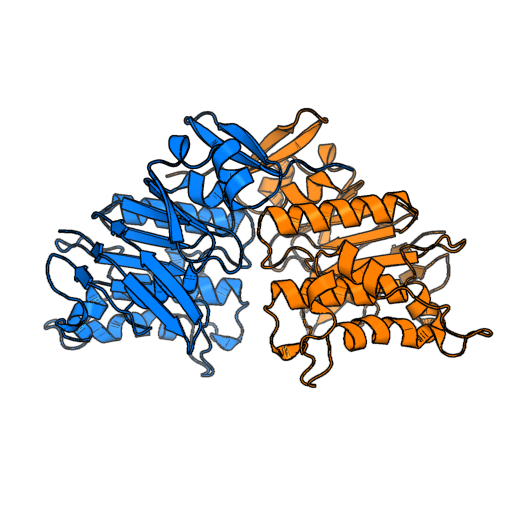 132 TYR B CA 1
ATOM 2942 C C . TYR B 1 132 ? -11.758 -0.335 -16.828 1 94.12 132 TYR B C 1
ATOM 2944 O O . TYR B 1 132 ? -11.344 -0.147 -15.688 1 94.12 132 TYR B O 1
ATOM 2952 N N . PRO B 1 133 ? -11.633 0.657 -17.672 1 91.06 133 PRO B N 1
ATOM 2953 C CA . PRO B 1 133 ? -10.898 1.881 -17.344 1 91.06 133 PRO B CA 1
ATOM 2954 C C . PRO B 1 133 ? -11.562 2.697 -16.234 1 91.06 133 PRO B C 1
ATOM 2956 O O . PRO B 1 133 ? -10.93 3.568 -15.641 1 91.06 133 PRO B O 1
ATOM 2959 N N . THR B 1 134 ? -12.836 2.449 -15.961 1 89.44 134 THR B N 1
ATOM 2960 C CA . THR B 1 134 ? -13.586 3.223 -14.977 1 89.44 134 THR B CA 1
ATOM 2961 C C . THR B 1 134 ? -13.352 2.682 -13.57 1 89.44 134 THR B C 1
ATOM 2963 O O . THR B 1 134 ? -13.766 3.299 -12.586 1 89.44 134 THR B O 1
ATOM 2966 N N . LEU B 1 135 ? -12.727 1.581 -13.508 1 89.81 135 LEU B N 1
ATOM 2967 C CA . LEU B 1 135 ? -12.492 0.935 -12.219 1 89.81 135 LEU B CA 1
ATOM 2968 C C . LEU B 1 135 ? -11.375 1.632 -11.453 1 89.81 135 LEU B C 1
ATOM 2970 O O . LEU B 1 135 ? -10.508 2.27 -12.055 1 89.81 135 LEU B O 1
ATOM 2974 N N . SER B 1 136 ? -11.453 1.504 -10.109 1 82.94 136 SER B N 1
ATOM 2975 C CA . SER B 1 136 ? -10.328 1.923 -9.281 1 82.94 136 SER B CA 1
ATOM 2976 C C . SER B 1 136 ? -9.133 1 -9.469 1 82.94 136 SER B C 1
ATOM 2978 O O . SER B 1 136 ? -9.258 -0.076 -10.055 1 82.94 136 SER B O 1
ATOM 2980 N N . GLY B 1 137 ? -7.961 1.411 -9.023 1 83.12 137 GLY B N 1
ATOM 2981 C CA . GLY B 1 137 ? -6.762 0.591 -9.094 1 83.12 137 GLY B CA 1
ATOM 2982 C C . GLY B 1 137 ? -6.914 -0.756 -8.414 1 83.12 137 GLY B C 1
ATOM 2983 O O . GLY B 1 137 ? -6.504 -1.783 -8.961 1 83.12 137 GLY B O 1
ATOM 2984 N N . GLY B 1 138 ? -7.52 -0.777 -7.195 1 86.25 138 GLY B N 1
ATOM 2985 C CA . GLY B 1 138 ? -7.75 -2.021 -6.48 1 86.25 138 GLY B CA 1
ATOM 2986 C C . GLY B 1 138 ? -8.711 -2.951 -7.195 1 86.25 138 GLY B C 1
ATOM 2987 O O . GLY B 1 138 ? -8.531 -4.172 -7.184 1 86.25 138 GLY B O 1
ATOM 2988 N N . GLU B 1 139 ? -9.703 -2.342 -7.801 1 90.62 139 GLU B N 1
ATOM 2989 C CA . GLU B 1 139 ? -10.664 -3.127 -8.578 1 90.62 139 GLU B CA 1
ATOM 2990 C C . GLU B 1 139 ? -10 -3.732 -9.812 1 90.62 139 GLU B C 1
ATOM 2992 O O . GLU B 1 139 ? -10.211 -4.91 -10.117 1 90.62 139 GLU B O 1
ATOM 2997 N N . LYS B 1 140 ? -9.219 -2.891 -10.445 1 91.56 140 LYS B N 1
ATOM 2998 C CA . LYS B 1 140 ? -8.508 -3.377 -11.625 1 91.56 140 LYS B CA 1
ATOM 2999 C C . LYS B 1 140 ? -7.594 -4.551 -11.266 1 91.56 140 LYS B C 1
ATOM 3001 O O . LYS B 1 140 ? -7.539 -5.543 -11.992 1 91.56 140 LYS B O 1
ATOM 3006 N N . ARG B 1 141 ? -6.945 -4.473 -10.195 1 91.56 141 ARG B N 1
ATOM 3007 C CA . ARG B 1 141 ? -6.051 -5.535 -9.75 1 91.56 141 ARG B CA 1
ATOM 3008 C C . ARG B 1 141 ? -6.816 -6.828 -9.5 1 91.56 141 ARG B C 1
ATOM 3010 O O . ARG B 1 141 ? -6.359 -7.91 -9.875 1 91.56 141 ARG B O 1
ATOM 3017 N N . ARG B 1 142 ? -7.91 -6.738 -8.883 1 94.75 142 ARG B N 1
ATOM 3018 C CA . ARG B 1 142 ? -8.719 -7.918 -8.586 1 94.75 142 ARG B CA 1
ATOM 3019 C C . ARG B 1 142 ? -9.305 -8.516 -9.859 1 94.75 142 ARG B C 1
ATOM 3021 O O . ARG B 1 142 ? -9.422 -9.734 -9.984 1 94.75 142 ARG B O 1
ATOM 3028 N N . VAL B 1 143 ? -9.648 -7.648 -10.805 1 95.19 143 VAL B N 1
ATOM 3029 C CA . VAL B 1 143 ? -10.102 -8.141 -12.102 1 95.19 143 VAL B CA 1
ATOM 3030 C C . VAL B 1 143 ? -8.977 -8.922 -12.781 1 95.19 143 VAL B C 1
ATOM 3032 O O . VAL B 1 143 ? -9.203 -10 -13.328 1 95.19 143 VAL B O 1
ATOM 3035 N N . GLN B 1 144 ? -7.832 -8.367 -12.719 1 95.12 144 GLN B N 1
ATOM 3036 C CA . GLN B 1 144 ? -6.684 -9.039 -13.32 1 95.12 144 GLN B CA 1
ATOM 3037 C C . GLN B 1 144 ? -6.406 -10.375 -12.625 1 95.12 144 GLN B C 1
ATOM 3039 O O . GLN B 1 144 ? -6 -11.344 -13.273 1 95.12 144 GLN B O 1
ATOM 3044 N N . LEU B 1 145 ? -6.555 -10.406 -11.359 1 95.94 145 LEU B N 1
ATOM 3045 C CA . LEU B 1 145 ? -6.418 -11.672 -10.641 1 95.94 145 LEU B CA 1
ATOM 3046 C C . LEU B 1 145 ? -7.426 -12.695 -11.148 1 95.94 145 LEU B C 1
ATOM 3048 O O . LEU B 1 145 ? -7.074 -13.852 -11.391 1 95.94 145 LEU B O 1
ATOM 3052 N N . ALA B 1 146 ? -8.648 -12.273 -11.32 1 96.25 146 ALA B N 1
ATOM 3053 C CA . ALA B 1 146 ? -9.672 -13.148 -11.891 1 96.25 146 ALA B CA 1
ATOM 3054 C C . ALA B 1 146 ? -9.258 -13.656 -13.266 1 96.25 146 ALA B C 1
ATOM 3056 O O . ALA B 1 146 ? -9.422 -14.836 -13.586 1 96.25 146 ALA B O 1
ATOM 3057 N N . ARG B 1 147 ? -8.75 -12.812 -14.047 1 95.19 147 ARG B N 1
ATOM 3058 C CA . ARG B 1 147 ? -8.297 -13.172 -15.391 1 95.19 147 ARG B CA 1
ATOM 3059 C C . ARG B 1 147 ? -7.238 -14.266 -15.328 1 95.19 147 ARG B C 1
ATOM 3061 O O . ARG B 1 147 ? -7.301 -15.242 -16.078 1 95.19 147 ARG B O 1
ATOM 3068 N N . VAL B 1 148 ? -6.297 -14.07 -14.484 1 95.56 148 VAL B N 1
ATOM 3069 C CA . VAL B 1 148 ? -5.211 -15.031 -14.352 1 95.56 148 VAL B CA 1
ATOM 3070 C C . VAL B 1 148 ? -5.754 -16.359 -13.828 1 95.56 148 VAL B C 1
ATOM 3072 O O . VAL B 1 148 ? -5.301 -17.422 -14.242 1 95.56 148 VAL B O 1
ATOM 3075 N N . MET B 1 149 ? -6.699 -16.312 -12.977 1 95.88 149 MET B N 1
ATOM 3076 C CA . MET B 1 149 ? -7.328 -17.516 -12.453 1 95.88 149 MET B CA 1
ATOM 3077 C C . MET B 1 149 ? -8.039 -18.297 -13.562 1 95.88 149 MET B C 1
ATOM 3079 O O . MET B 1 149 ? -7.949 -19.516 -13.625 1 95.88 149 MET B O 1
ATOM 3083 N N . VAL B 1 150 ? -8.727 -17.562 -14.344 1 94.06 150 VAL B N 1
ATOM 3084 C CA . VAL B 1 150 ? -9.391 -18.188 -15.492 1 94.06 150 VAL B CA 1
ATOM 3085 C C . VAL B 1 150 ? -8.359 -18.859 -16.391 1 94.06 150 VAL B C 1
ATOM 3087 O O . VAL B 1 150 ? -8.57 -19.984 -16.844 1 94.06 150 VAL B O 1
ATOM 3090 N N . GLN B 1 151 ? -7.293 -18.188 -16.609 1 93.94 151 GLN B N 1
ATOM 3091 C CA . GLN B 1 151 ? -6.211 -18.719 -17.438 1 93.94 151 GLN B CA 1
ATOM 3092 C C . GLN B 1 151 ? -5.73 -20.062 -16.906 1 93.94 151 GLN B C 1
ATOM 3094 O O . GLN B 1 151 ? -5.469 -20.984 -17.703 1 93.94 151 GLN B O 1
ATOM 3099 N N . LEU B 1 152 ? -5.699 -20.203 -15.648 1 93.56 152 LEU B N 1
ATOM 3100 C CA . LEU B 1 152 ? -5.188 -21.406 -15.023 1 93.56 152 LEU B CA 1
ATOM 3101 C C . LEU B 1 152 ? -6.316 -22.406 -14.766 1 93.56 152 LEU B C 1
ATOM 3103 O O . LEU B 1 152 ? -6.078 -23.5 -14.266 1 93.56 152 LEU B O 1
ATOM 3107 N N . ARG B 1 153 ? -7.539 -21.969 -15.039 1 88.94 153 ARG B N 1
ATOM 3108 C CA . ARG B 1 153 ? -8.711 -22.75 -14.656 1 88.94 153 ARG B CA 1
ATOM 3109 C C . ARG B 1 153 ? -8.633 -23.156 -13.188 1 88.94 153 ARG B C 1
ATOM 3111 O O . ARG B 1 153 ? -8.812 -24.328 -12.859 1 88.94 153 ARG B O 1
ATOM 3118 N N . ALA B 1 154 ? -8.383 -22.234 -12.391 1 86.44 154 ALA B N 1
ATOM 3119 C CA . ALA B 1 154 ? -7.957 -22.438 -11.008 1 86.44 154 ALA B CA 1
ATOM 3120 C C . ALA B 1 154 ? -9.102 -22.969 -10.156 1 86.44 154 ALA B C 1
ATOM 3122 O O . ALA B 1 154 ? -8.883 -23.547 -9.086 1 86.44 154 ALA B O 1
ATOM 3123 N N . LEU B 1 155 ? -10.289 -22.797 -10.617 1 85.25 155 LEU B N 1
ATOM 3124 C CA . LEU B 1 155 ? -11.438 -23.266 -9.836 1 85.25 155 LEU B CA 1
ATOM 3125 C C . LEU B 1 155 ? -11.898 -24.625 -10.312 1 85.25 155 LEU B C 1
ATOM 3127 O O . LEU B 1 155 ? -12.867 -25.188 -9.781 1 85.25 155 LEU B O 1
ATOM 3131 N N . GLU B 1 156 ? -11.141 -25.109 -11.227 1 83.44 156 GLU B N 1
ATOM 3132 C CA . GLU B 1 156 ? -11.469 -26.422 -11.758 1 83.44 156 GLU B CA 1
ATOM 3133 C C . GLU B 1 156 ? -10.469 -27.484 -11.297 1 83.44 156 GLU B C 1
ATOM 3135 O O . GLU B 1 156 ? -9.352 -27.141 -10.891 1 83.44 156 GLU B O 1
ATOM 3140 N N . ALA B 1 157 ? -10.977 -28.734 -11.281 1 77.81 157 ALA B N 1
ATOM 3141 C CA . ALA B 1 157 ? -10.086 -29.844 -10.953 1 77.81 157 ALA B CA 1
ATOM 3142 C C . ALA B 1 157 ? -9.219 -30.219 -12.156 1 77.81 157 ALA B C 1
ATOM 3144 O O . ALA B 1 157 ? -9.734 -30.484 -13.242 1 77.81 157 ALA B O 1
ATOM 3145 N N . VAL B 1 158 ? -7.961 -30.047 -11.883 1 74 158 VAL B N 1
ATOM 3146 C CA . VAL B 1 158 ? -7.043 -30.406 -12.961 1 74 158 VAL B CA 1
ATOM 3147 C C . VAL B 1 158 ? -5.957 -31.344 -12.422 1 74 158 VAL B C 1
ATOM 3149 O O . VAL B 1 158 ? -5.668 -31.344 -11.219 1 74 158 VAL B O 1
ATOM 3152 N N . ASP B 1 159 ? -5.426 -32.062 -13.328 1 78.06 159 ASP B N 1
ATOM 3153 C CA . ASP B 1 159 ? -4.445 -33.062 -12.953 1 78.06 159 ASP B CA 1
ATOM 3154 C C . ASP B 1 159 ? -3.027 -32.5 -12.977 1 78.06 159 ASP B C 1
ATOM 3156 O O . ASP B 1 159 ? -2.131 -33 -12.312 1 78.06 159 ASP B O 1
ATOM 3160 N N . GLU B 1 160 ? -2.963 -31.484 -13.727 1 87.5 160 GLU B N 1
ATOM 3161 C CA . GLU B 1 160 ? -1.624 -30.922 -13.891 1 87.5 160 GLU B CA 1
ATOM 3162 C C . GLU B 1 160 ? -1.366 -29.812 -12.883 1 87.5 160 GLU B C 1
ATOM 3164 O O . GLU B 1 160 ? -2.287 -29.078 -12.508 1 87.5 160 GLU B O 1
ATOM 3169 N N . ALA B 1 161 ? -0.093 -29.812 -12.453 1 89.94 161 ALA B N 1
ATOM 3170 C CA . ALA B 1 161 ? 0.291 -28.75 -11.539 1 89.94 161 ALA B CA 1
ATOM 3171 C C . ALA B 1 161 ? 0.292 -27.391 -12.242 1 89.94 161 ALA B C 1
ATOM 3173 O O . ALA B 1 161 ? 0.716 -27.281 -13.391 1 89.94 161 ALA B O 1
ATOM 3174 N N . ARG B 1 162 ? -0.224 -26.422 -11.617 1 94.88 162 ARG B N 1
ATOM 3175 C CA . ARG B 1 162 ? -0.253 -25.047 -12.094 1 94.88 162 ARG B CA 1
ATOM 3176 C C . ARG B 1 162 ? 0.282 -24.094 -11.039 1 94.88 162 ARG B C 1
ATOM 3178 O O . ARG B 1 162 ? 0.296 -24.406 -9.844 1 94.88 162 ARG B O 1
ATOM 3185 N N . TYR B 1 163 ? 0.805 -22.984 -11.539 1 96.75 163 TYR B N 1
ATOM 3186 C CA . TYR B 1 163 ? 1.475 -22.062 -10.633 1 96.75 163 TYR B CA 1
ATOM 3187 C C . TYR B 1 163 ? 1.009 -20.625 -10.859 1 96.75 163 TYR B C 1
ATOM 3189 O O . TYR B 1 163 ? 0.829 -20.203 -12.008 1 96.75 163 TYR B O 1
ATOM 3197 N N . LEU B 1 164 ? 0.793 -19.984 -9.773 1 97.25 164 LEU B N 1
ATOM 3198 C CA . LEU B 1 164 ? 0.355 -18.594 -9.766 1 97.25 164 LEU B CA 1
ATOM 3199 C C . LEU B 1 164 ? 1.435 -17.688 -9.188 1 97.25 164 LEU B C 1
ATOM 3201 O O . LEU B 1 164 ? 1.866 -17.875 -8.047 1 97.25 164 LEU B O 1
ATOM 3205 N N . LEU B 1 165 ? 1.956 -16.719 -9.984 1 97.38 165 LEU B N 1
ATOM 3206 C CA . LEU B 1 165 ? 2.938 -15.719 -9.562 1 97.38 165 LEU B CA 1
ATOM 3207 C C . LEU B 1 165 ? 2.285 -14.352 -9.375 1 97.38 165 LEU B C 1
ATOM 3209 O O . LEU B 1 165 ? 1.771 -13.773 -10.336 1 97.38 165 LEU B O 1
ATOM 3213 N N . LEU B 1 166 ? 2.355 -13.836 -8.156 1 97.19 166 LEU B N 1
ATOM 3214 C CA . LEU B 1 166 ? 1.63 -12.609 -7.832 1 97.19 166 LEU B CA 1
ATOM 3215 C C . LEU B 1 166 ? 2.588 -11.508 -7.387 1 97.19 166 LEU B C 1
ATOM 3217 O O . LEU B 1 166 ? 3.332 -11.688 -6.418 1 97.19 166 LEU B O 1
ATOM 3221 N N . ASP B 1 167 ? 2.555 -10.414 -8.078 1 95.06 167 ASP B N 1
ATOM 3222 C CA . ASP B 1 167 ? 3.324 -9.25 -7.66 1 95.06 167 ASP B CA 1
ATOM 3223 C C . ASP B 1 167 ? 2.451 -8.266 -6.887 1 95.06 167 ASP B C 1
ATOM 3225 O O . ASP B 1 167 ? 1.718 -7.473 -7.488 1 95.06 167 ASP B O 1
ATOM 3229 N N . GLU B 1 168 ? 2.543 -8.32 -5.555 1 93.5 168 GLU B N 1
ATOM 3230 C CA . GLU B 1 168 ? 1.849 -7.445 -4.617 1 93.5 168 GLU B CA 1
ATOM 3231 C C . GLU B 1 168 ? 0.341 -7.473 -4.852 1 93.5 168 GLU B C 1
ATOM 3233 O O . GLU B 1 168 ? -0.277 -6.43 -5.082 1 93.5 168 GLU B O 1
ATOM 3238 N N . PRO B 1 169 ? -0.274 -8.586 -4.609 1 94.94 169 PRO B N 1
ATOM 3239 C CA . PRO B 1 169 ? -1.698 -8.75 -4.91 1 94.94 169 PRO B CA 1
ATOM 3240 C C . PRO B 1 169 ? -2.594 -7.926 -3.99 1 94.94 169 PRO B C 1
ATOM 3242 O O . PRO B 1 169 ? -3.777 -7.734 -4.285 1 94.94 169 PRO B O 1
ATOM 3245 N N . LEU B 1 170 ? -2 -7.391 -2.916 1 94.62 170 LEU B N 1
ATOM 3246 C CA . LEU B 1 170 ? -2.828 -6.699 -1.935 1 94.62 170 LEU B CA 1
ATOM 3247 C C . LEU B 1 170 ? -2.672 -5.188 -2.062 1 94.62 170 LEU B C 1
ATOM 3249 O O . LEU B 1 170 ? -3.248 -4.43 -1.277 1 94.62 170 LEU B O 1
ATOM 3253 N N . ALA B 1 171 ? -1.929 -4.734 -3.025 1 89 171 ALA B N 1
ATOM 3254 C CA . ALA B 1 171 ? -1.689 -3.299 -3.176 1 89 171 ALA B CA 1
ATOM 3255 C C . ALA B 1 171 ? -3.004 -2.535 -3.297 1 89 171 ALA B C 1
ATOM 3257 O O . ALA B 1 171 ? -3.9 -2.941 -4.043 1 89 171 ALA B O 1
ATOM 3258 N N . SER B 1 172 ? -3.182 -1.45 -2.5 1 85 172 SER B N 1
ATOM 3259 C CA . SER B 1 172 ? -4.277 -0.487 -2.555 1 85 172 SER B CA 1
ATOM 3260 C C . SER B 1 172 ? -5.574 -1.096 -2.037 1 85 172 SER B C 1
ATOM 3262 O O . SER B 1 172 ? -6.66 -0.563 -2.287 1 85 172 SER B O 1
ATOM 3264 N N . LEU B 1 173 ? -5.516 -2.244 -1.393 1 92.31 173 LEU B N 1
ATOM 3265 C CA . LEU B 1 173 ? -6.715 -2.879 -0.858 1 92.31 173 LEU B CA 1
ATOM 3266 C C . LEU B 1 173 ? -6.906 -2.525 0.613 1 92.31 173 LEU B C 1
ATOM 3268 O O . LEU B 1 173 ? -5.934 -2.328 1.341 1 92.31 173 LEU B O 1
ATOM 3272 N N . ASP B 1 174 ? -8.18 -2.414 0.965 1 93.75 174 ASP B N 1
ATOM 3273 C CA . ASP B 1 174 ? -8.461 -2.24 2.387 1 93.75 174 ASP B CA 1
ATOM 3274 C C . ASP B 1 174 ? -8.461 -3.582 3.113 1 93.75 174 ASP B C 1
ATOM 3276 O O . ASP B 1 174 ? -8.148 -4.617 2.521 1 93.75 174 ASP B O 1
ATOM 3280 N N . ILE B 1 175 ? -8.766 -3.572 4.371 1 95.38 175 ILE B N 1
ATOM 3281 C CA . ILE B 1 175 ? -8.602 -4.746 5.223 1 95.38 175 ILE B CA 1
ATOM 3282 C C . ILE B 1 175 ? -9.539 -5.855 4.758 1 95.38 175 ILE B C 1
ATOM 3284 O O . ILE B 1 175 ? -9.156 -7.027 4.734 1 95.38 175 ILE B O 1
ATOM 3288 N N . ALA B 1 176 ? -10.758 -5.559 4.406 1 94.56 176 ALA B N 1
ATOM 3289 C CA . ALA B 1 176 ? -11.727 -6.566 3.973 1 94.56 176 ALA B CA 1
ATOM 3290 C C . ALA B 1 176 ? -11.328 -7.168 2.627 1 94.56 176 ALA B C 1
ATOM 3292 O O . ALA B 1 176 ? -11.383 -8.383 2.443 1 94.56 176 ALA B O 1
ATOM 3293 N N . GLU B 1 177 ? -10.977 -6.34 1.73 1 93.94 177 GLU B N 1
ATOM 3294 C CA . GLU B 1 177 ? -10.539 -6.797 0.415 1 93.94 177 GLU B CA 1
ATOM 3295 C C . GLU B 1 177 ? -9.281 -7.652 0.516 1 93.94 177 GLU B C 1
ATOM 3297 O O . GLU B 1 177 ? -9.164 -8.672 -0.165 1 93.94 177 GLU B O 1
ATOM 3302 N N . SER B 1 178 ? -8.352 -7.188 1.325 1 96 178 SER B N 1
ATOM 3303 C CA . SER B 1 178 ? -7.137 -7.961 1.549 1 96 178 SER B CA 1
ATOM 3304 C C . SER B 1 178 ? -7.457 -9.336 2.119 1 96 178 SER B C 1
ATOM 3306 O O . SER B 1 178 ? -6.898 -10.344 1.672 1 96 178 SER B O 1
ATOM 3308 N N . ALA B 1 179 ? -8.336 -9.367 3.068 1 95.69 179 ALA B N 1
ATOM 3309 C CA . ALA B 1 179 ? -8.734 -10.641 3.672 1 95.69 179 ALA B CA 1
ATOM 3310 C C . ALA B 1 179 ? -9.32 -11.578 2.625 1 95.69 179 ALA B C 1
ATOM 3312 O O . ALA B 1 179 ? -9.023 -12.781 2.623 1 95.69 179 ALA B O 1
ATOM 3313 N N . ARG B 1 180 ? -10.086 -11.055 1.824 1 94.88 180 ARG B N 1
ATOM 3314 C CA . ARG B 1 180 ? -10.711 -11.852 0.767 1 94.88 180 ARG B CA 1
ATOM 3315 C C . ARG B 1 180 ? -9.656 -12.445 -0.161 1 94.88 180 ARG B C 1
ATOM 3317 O O . ARG B 1 180 ? -9.703 -13.633 -0.475 1 94.88 180 ARG B O 1
ATOM 3324 N N . VAL B 1 181 ? -8.742 -11.633 -0.562 1 96.62 181 VAL B N 1
ATOM 3325 C CA . VAL B 1 181 ? -7.711 -12.086 -1.493 1 96.62 181 VAL B CA 1
ATOM 3326 C C . VAL B 1 181 ? -6.805 -13.102 -0.808 1 96.62 181 VAL B C 1
ATOM 3328 O O . VAL B 1 181 ? -6.438 -14.117 -1.406 1 96.62 181 VAL B O 1
ATOM 3331 N N . LEU B 1 182 ? -6.438 -12.859 0.412 1 97.38 182 LEU B N 1
ATOM 3332 C CA . LEU B 1 182 ? -5.617 -13.797 1.161 1 97.38 182 LEU B CA 1
ATOM 3333 C C . LEU B 1 182 ? -6.324 -15.148 1.303 1 97.38 182 LEU B C 1
ATOM 3335 O O . LEU B 1 182 ? -5.711 -16.203 1.103 1 97.38 182 LEU B O 1
ATOM 3339 N N . THR B 1 183 ? -7.566 -15.086 1.621 1 96.81 183 THR B N 1
ATOM 3340 C CA . THR B 1 183 ? -8.359 -16.297 1.721 1 96.81 183 THR B CA 1
ATOM 3341 C C . THR B 1 183 ? -8.398 -17.031 0.384 1 96.81 183 THR B C 1
ATOM 3343 O O . THR B 1 183 ? -8.258 -18.266 0.339 1 96.81 183 THR B O 1
ATOM 3346 N N . LEU B 1 184 ? -8.555 -16.297 -0.608 1 96.56 184 LEU B N 1
ATOM 3347 C CA . LEU B 1 184 ? -8.578 -16.875 -1.947 1 96.56 184 LEU B CA 1
ATOM 3348 C C . LEU B 1 184 ? -7.258 -17.562 -2.273 1 96.56 184 LEU B C 1
ATOM 3350 O O . LEU B 1 184 ? -7.238 -18.688 -2.779 1 96.56 184 LEU B O 1
ATOM 3354 N N . ILE B 1 185 ? -6.156 -16.906 -2.004 1 97.31 185 ILE B N 1
ATOM 3355 C CA . ILE B 1 185 ? -4.828 -17.453 -2.244 1 97.31 185 ILE B CA 1
ATOM 3356 C C . ILE B 1 185 ? -4.688 -18.797 -1.518 1 97.31 185 ILE B C 1
ATOM 3358 O O . ILE B 1 185 ? -4.25 -19.781 -2.105 1 97.31 185 ILE B O 1
ATOM 3362 N N . ARG B 1 186 ? -5.066 -18.812 -0.318 1 96.56 186 ARG B N 1
ATOM 3363 C CA . ARG B 1 186 ? -4.973 -20.031 0.475 1 96.56 186 ARG B CA 1
ATOM 3364 C C . ARG B 1 186 ? -5.867 -21.125 -0.098 1 96.56 186 ARG B C 1
ATOM 3366 O O . ARG B 1 186 ? -5.449 -22.281 -0.212 1 96.56 186 ARG B O 1
ATOM 3373 N N . ARG B 1 187 ? -7.062 -20.797 -0.452 1 95.31 187 ARG B N 1
ATOM 3374 C CA . ARG B 1 187 ? -7.996 -21.75 -1.031 1 95.31 187 ARG B CA 1
ATOM 3375 C C . ARG B 1 187 ? -7.441 -22.344 -2.324 1 95.31 187 ARG B C 1
ATOM 3377 O O . ARG B 1 187 ? -7.562 -23.547 -2.566 1 95.31 187 ARG B O 1
ATOM 3384 N N . LEU B 1 188 ? -6.875 -21.531 -3.123 1 95.31 188 LEU B N 1
ATOM 3385 C CA . LEU B 1 188 ? -6.293 -21.984 -4.379 1 95.31 188 LEU B CA 1
ATOM 3386 C C . LEU B 1 188 ? -5.129 -22.938 -4.125 1 95.31 188 LEU B C 1
ATOM 3388 O O . LEU B 1 188 ? -5.004 -23.969 -4.793 1 95.31 188 LEU B O 1
ATOM 3392 N N . ALA B 1 189 ? -4.32 -22.594 -3.174 1 96.25 189 ALA B N 1
ATOM 3393 C CA . ALA B 1 189 ? -3.223 -23.484 -2.807 1 96.25 189 ALA B CA 1
ATOM 3394 C C . ALA B 1 189 ? -3.746 -24.828 -2.297 1 96.25 189 ALA B C 1
ATOM 3396 O O . ALA B 1 189 ? -3.238 -25.891 -2.678 1 96.25 189 ALA B O 1
ATOM 3397 N N . ASP B 1 190 ? -4.754 -24.766 -1.518 1 94 190 ASP B N 1
ATOM 3398 C CA . ASP B 1 190 ? -5.344 -25.984 -0.956 1 94 190 ASP B CA 1
ATOM 3399 C C . ASP B 1 190 ? -5.906 -26.875 -2.055 1 94 190 ASP B C 1
ATOM 3401 O O . ASP B 1 190 ? -6.035 -28.094 -1.871 1 94 190 ASP B O 1
ATOM 3405 N N . ARG B 1 191 ? -6.172 -26.297 -3.143 1 91.94 191 ARG B N 1
ATOM 3406 C CA . ARG B 1 191 ? -6.684 -27.047 -4.281 1 91.94 191 ARG B CA 1
ATOM 3407 C C . ARG B 1 191 ? -5.547 -27.562 -5.16 1 91.94 191 ARG B C 1
ATOM 3409 O O . ARG B 1 191 ? -5.785 -28.141 -6.227 1 91.94 191 ARG B O 1
ATOM 3416 N N . GLY B 1 192 ? -4.406 -27.234 -4.766 1 93.69 192 GLY B N 1
ATOM 3417 C CA . GLY B 1 192 ? -3.271 -27.828 -5.449 1 93.69 192 GLY B CA 1
ATOM 3418 C C . GLY B 1 192 ? -2.438 -26.828 -6.223 1 93.69 192 GLY B C 1
ATOM 3419 O O . GLY B 1 192 ? -1.402 -27.188 -6.793 1 93.69 192 GLY B O 1
ATOM 3420 N N . LEU B 1 193 ? -2.816 -25.609 -6.316 1 95.44 193 LEU B N 1
ATOM 3421 C CA . LEU B 1 193 ? -2.072 -24.594 -7.039 1 95.44 193 LEU B CA 1
ATOM 3422 C C . LEU B 1 193 ? -0.839 -24.156 -6.25 1 95.44 193 LEU B C 1
ATOM 3424 O O . LEU B 1 193 ? -0.918 -23.922 -5.039 1 95.44 193 LEU B O 1
ATOM 3428 N N . GLY B 1 194 ? 0.329 -24.141 -6.902 1 97.06 194 GLY B N 1
ATOM 3429 C CA . GLY B 1 194 ? 1.473 -23.469 -6.309 1 97.06 194 GLY B CA 1
ATOM 3430 C C . GLY B 1 194 ? 1.413 -21.953 -6.445 1 97.06 194 GLY B C 1
ATOM 3431 O O . GLY B 1 194 ? 1.034 -21.438 -7.496 1 97.06 194 GLY B O 1
ATOM 3432 N N . VAL B 1 195 ? 1.739 -21.266 -5.387 1 98 195 VAL B N 1
ATOM 3433 C CA . VAL B 1 195 ? 1.649 -19.797 -5.422 1 98 195 VAL B CA 1
ATOM 3434 C C . VAL B 1 195 ? 2.975 -19.188 -4.973 1 98 195 VAL B C 1
ATOM 3436 O O . VAL B 1 195 ? 3.518 -19.578 -3.934 1 98 195 VAL B O 1
ATOM 3439 N N . VAL B 1 196 ? 3.545 -18.328 -5.781 1 98.25 196 VAL B N 1
ATOM 3440 C CA . VAL B 1 196 ? 4.652 -17.453 -5.402 1 98.25 196 VAL B CA 1
ATOM 3441 C C . VAL B 1 196 ? 4.188 -16 -5.398 1 98.25 196 VAL B C 1
ATOM 3443 O O . VAL B 1 196 ? 3.742 -15.477 -6.422 1 98.25 196 VAL B O 1
ATOM 3446 N N . SER B 1 197 ? 4.293 -15.391 -4.289 1 98.12 197 SER B N 1
ATOM 3447 C CA . SER B 1 197 ? 3.742 -14.039 -4.184 1 98.12 197 SER B CA 1
ATOM 3448 C C . SER B 1 197 ? 4.711 -13.102 -3.471 1 98.12 197 SER B C 1
ATOM 3450 O O . SER B 1 197 ? 5.336 -13.484 -2.48 1 98.12 197 SER B O 1
ATOM 3452 N N . VAL B 1 198 ? 4.812 -11.906 -3.998 1 97.12 198 VAL B N 1
ATOM 3453 C CA . VAL B 1 198 ? 5.551 -10.828 -3.34 1 97.12 198 VAL B CA 1
ATOM 3454 C C . VAL B 1 198 ? 4.621 -10.07 -2.398 1 97.12 198 VAL B C 1
ATOM 3456 O O . VAL B 1 198 ? 3.518 -9.68 -2.787 1 97.12 198 VAL B O 1
ATOM 3459 N N . PHE B 1 199 ? 5.059 -9.867 -1.096 1 96.19 199 PHE B N 1
ATOM 3460 C CA . PHE B 1 199 ? 4.285 -9.102 -0.126 1 96.19 199 PHE B CA 1
ATOM 3461 C C . PHE B 1 199 ? 5.121 -7.973 0.464 1 96.19 199 PHE B C 1
ATOM 3463 O O . PHE B 1 199 ? 6.305 -8.156 0.752 1 96.19 199 PHE B O 1
ATOM 3470 N N . HIS B 1 200 ? 4.457 -6.871 0.647 1 91.81 200 HIS B N 1
ATOM 3471 C CA . HIS B 1 200 ? 5.051 -5.816 1.459 1 91.81 200 HIS B CA 1
ATOM 3472 C C . HIS B 1 200 ? 4.609 -5.926 2.914 1 91.81 200 HIS B C 1
ATOM 3474 O O . HIS B 1 200 ? 5.332 -5.508 3.82 1 91.81 200 HIS B O 1
ATOM 3480 N N . ASP B 1 201 ? 3.439 -6.398 3.096 1 94.25 201 ASP B N 1
ATOM 3481 C CA . ASP B 1 201 ? 2.902 -6.594 4.438 1 94.25 201 ASP B CA 1
ATOM 3482 C C . ASP B 1 201 ? 3.352 -7.93 5.023 1 94.25 201 ASP B C 1
ATOM 3484 O O . ASP B 1 201 ? 2.902 -8.992 4.578 1 94.25 201 ASP B O 1
ATOM 3488 N N . LEU B 1 202 ? 4.102 -7.832 6.066 1 96.38 202 LEU B N 1
ATOM 3489 C CA . LEU B 1 202 ? 4.691 -9.023 6.668 1 96.38 202 LEU B CA 1
ATOM 3490 C C . LEU B 1 202 ? 3.619 -9.898 7.297 1 96.38 202 LEU B C 1
ATOM 3492 O O . LEU B 1 202 ? 3.721 -11.133 7.266 1 96.38 202 LEU B O 1
ATOM 3496 N N . ASN B 1 203 ? 2.658 -9.297 7.855 1 94.62 203 ASN B N 1
ATOM 3497 C CA . ASN B 1 203 ? 1.604 -10.062 8.508 1 94.62 203 ASN B CA 1
ATOM 3498 C C . ASN B 1 203 ? 0.714 -10.766 7.484 1 94.62 203 ASN B C 1
ATOM 3500 O O . ASN B 1 203 ? 0.234 -11.875 7.73 1 94.62 203 ASN B O 1
ATOM 3504 N N . ALA B 1 204 ? 0.492 -10.133 6.402 1 95.5 204 ALA B N 1
ATOM 3505 C CA . ALA B 1 204 ? -0.218 -10.789 5.309 1 95.5 204 ALA B CA 1
ATOM 3506 C C . ALA B 1 204 ? 0.529 -12.031 4.84 1 95.5 204 ALA B C 1
ATOM 3508 O O . ALA B 1 204 ? -0.066 -13.102 4.699 1 95.5 204 ALA B O 1
ATOM 3509 N N . ALA B 1 205 ? 1.823 -11.875 4.617 1 96.94 205 ALA B N 1
ATOM 3510 C CA . ALA B 1 205 ? 2.652 -13.016 4.223 1 96.94 205 ALA B CA 1
ATOM 3511 C C . ALA B 1 205 ? 2.57 -14.141 5.254 1 96.94 205 ALA B C 1
ATOM 3513 O O . ALA B 1 205 ? 2.354 -15.297 4.898 1 96.94 205 ALA B O 1
ATOM 3514 N N . ALA B 1 206 ? 2.721 -13.773 6.465 1 96 206 ALA B N 1
ATOM 3515 C CA . ALA B 1 206 ? 2.717 -14.742 7.555 1 96 206 ALA B CA 1
ATOM 3516 C C . ALA B 1 206 ? 1.396 -15.508 7.605 1 96 206 ALA B C 1
ATOM 3518 O O . ALA B 1 206 ? 1.365 -16.688 7.98 1 96 206 ALA B O 1
ATOM 3519 N N . SER B 1 207 ? 0.368 -14.914 7.23 1 94.38 207 SER B N 1
ATOM 3520 C CA . SER B 1 207 ? -0.966 -15.477 7.41 1 94.38 207 SER B CA 1
ATOM 3521 C C . SER B 1 207 ? -1.238 -16.594 6.402 1 94.38 207 SER B C 1
ATOM 3523 O O . SER B 1 207 ? -2.014 -17.5 6.676 1 94.38 207 SER B O 1
ATOM 3525 N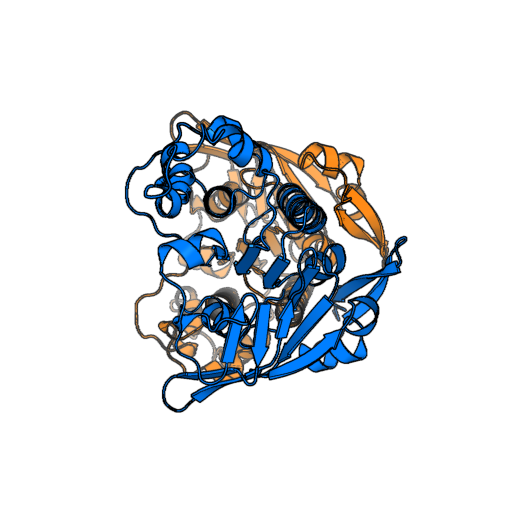 N . VAL B 1 208 ? -0.556 -16.562 5.262 1 96.56 208 VAL B N 1
ATOM 3526 C CA . VAL B 1 208 ? -0.973 -17.516 4.234 1 96.56 208 VAL B CA 1
ATOM 3527 C C . VAL B 1 208 ? 0.218 -18.375 3.809 1 96.56 208 VAL B C 1
ATOM 3529 O O . VAL B 1 208 ? 0.044 -19.438 3.207 1 96.56 208 VAL B O 1
ATOM 3532 N N . ALA B 1 209 ? 1.407 -17.953 4.094 1 97.5 209 ALA B N 1
ATOM 3533 C CA . ALA B 1 209 ? 2.59 -18.578 3.518 1 97.5 209 ALA B CA 1
ATOM 3534 C C . ALA B 1 209 ? 2.902 -19.906 4.219 1 97.5 209 ALA B C 1
ATOM 3536 O O . ALA B 1 209 ? 2.785 -20 5.441 1 97.5 209 ALA B O 1
ATOM 3537 N N . ASP B 1 210 ? 3.236 -20.891 3.434 1 97.62 210 ASP B N 1
ATOM 3538 C CA . ASP B 1 210 ? 3.877 -22.094 3.957 1 97.62 210 ASP B CA 1
ATOM 3539 C C . ASP B 1 210 ? 5.375 -21.875 4.156 1 97.62 210 ASP B C 1
ATOM 3541 O O . ASP B 1 210 ? 5.957 -22.375 5.117 1 97.62 210 ASP B O 1
ATOM 3545 N N . ARG B 1 211 ? 5.891 -21.172 3.244 1 97.88 211 ARG B N 1
ATOM 3546 C CA . ARG B 1 211 ? 7.301 -20.812 3.27 1 97.88 211 ARG B CA 1
ATOM 3547 C C . ARG B 1 211 ? 7.492 -19.344 2.914 1 97.88 211 ARG B C 1
ATOM 3549 O O . ARG B 1 211 ? 6.766 -18.797 2.074 1 97.88 211 ARG B O 1
ATOM 3556 N N . VAL B 1 212 ? 8.492 -18.766 3.559 1 97.75 212 VAL B N 1
ATOM 3557 C CA . VAL B 1 212 ? 8.859 -17.375 3.287 1 97.75 212 VAL B CA 1
ATOM 3558 C C . VAL B 1 212 ? 10.281 -17.312 2.744 1 97.75 212 VAL B C 1
ATOM 3560 O O . VAL B 1 212 ? 11.156 -18.062 3.189 1 97.75 212 VAL B O 1
ATOM 3563 N N . VAL B 1 213 ? 10.438 -16.469 1.783 1 97.94 213 VAL B N 1
ATOM 3564 C CA . VAL B 1 213 ? 11.75 -16.125 1.241 1 97.94 213 VAL B CA 1
ATOM 3565 C C . VAL B 1 213 ? 12.078 -14.672 1.556 1 97.94 213 VAL B C 1
ATOM 3567 O O . VAL B 1 213 ? 11.398 -13.766 1.077 1 97.94 213 VAL B O 1
ATOM 3570 N N . LEU B 1 214 ? 13.078 -14.484 2.355 1 97.88 214 LEU B N 1
ATOM 3571 C CA . LEU B 1 214 ? 13.516 -13.148 2.75 1 97.88 214 LEU B CA 1
ATOM 3572 C C . LEU B 1 214 ? 14.641 -12.664 1.846 1 97.88 214 LEU B C 1
ATOM 3574 O O . LEU B 1 214 ? 15.68 -13.32 1.728 1 97.88 214 LEU B O 1
ATOM 3578 N N . MET B 1 215 ? 14.398 -11.508 1.252 1 97.81 215 MET B N 1
ATOM 3579 C CA . MET B 1 215 ? 15.383 -10.961 0.322 1 97.81 215 MET B CA 1
ATOM 3580 C C . MET B 1 215 ? 15.945 -9.641 0.84 1 97.81 215 MET B C 1
ATOM 3582 O O . MET B 1 215 ? 15.219 -8.828 1.416 1 97.81 215 MET B O 1
ATOM 3586 N N . ARG B 1 216 ? 17.156 -9.445 0.606 1 96.94 216 ARG B N 1
ATOM 3587 C CA . ARG B 1 216 ? 17.859 -8.203 0.921 1 96.94 216 ARG B CA 1
ATOM 3588 C C . ARG B 1 216 ? 19.031 -7.98 -0.034 1 96.94 216 ARG B C 1
ATOM 3590 O O . ARG B 1 216 ? 19.844 -8.883 -0.252 1 96.94 216 ARG B O 1
ATOM 3597 N N . GLY B 1 217 ? 19.109 -6.785 -0.592 1 94.69 217 GLY B N 1
ATOM 3598 C CA . GLY B 1 217 ? 20.219 -6.438 -1.452 1 94.69 217 GLY B CA 1
ATOM 3599 C C . GLY B 1 217 ? 20.344 -7.332 -2.67 1 94.69 217 GLY B C 1
ATOM 3600 O O . GLY B 1 217 ? 21.453 -7.668 -3.094 1 94.69 217 GLY B O 1
ATOM 3601 N N . GLY B 1 218 ? 19.266 -7.848 -3.076 1 96.75 218 GLY B N 1
ATOM 3602 C CA . GLY B 1 218 ? 19.266 -8.664 -4.281 1 96.75 218 GLY B CA 1
ATOM 3603 C C . GLY B 1 218 ? 19.547 -10.125 -4.016 1 96.75 218 GLY B C 1
ATOM 3604 O O . GLY B 1 218 ? 19.734 -10.906 -4.953 1 96.75 218 GLY B O 1
ATOM 3605 N N . GLU B 1 219 ? 19.609 -10.469 -2.762 1 97.62 219 GLU B N 1
ATOM 3606 C CA . GLU B 1 219 ? 19.938 -11.844 -2.398 1 97.62 219 GLU B CA 1
ATOM 3607 C C . GLU B 1 219 ? 18.875 -12.422 -1.459 1 97.62 219 GLU B C 1
ATOM 3609 O O . GLU B 1 219 ? 18.234 -11.68 -0.709 1 97.62 219 GLU B O 1
ATOM 3614 N N . ILE B 1 220 ? 18.703 -13.703 -1.582 1 97.62 220 ILE B N 1
ATOM 3615 C CA . ILE B 1 220 ? 17.906 -14.406 -0.59 1 97.62 220 ILE B CA 1
ATOM 3616 C C . ILE B 1 220 ? 18.734 -14.656 0.667 1 97.62 220 ILE B C 1
ATOM 3618 O O . ILE B 1 220 ? 19.719 -15.383 0.626 1 97.62 220 ILE B O 1
ATOM 3622 N N . VAL B 1 221 ? 18.328 -14.156 1.771 1 97 221 VAL B N 1
ATOM 3623 C CA . VAL B 1 221 ? 19.141 -14.211 2.975 1 97 221 VAL B CA 1
ATOM 3624 C C . VAL B 1 221 ? 18.578 -15.25 3.939 1 97 221 VAL B C 1
ATOM 3626 O O . VAL B 1 221 ? 19.266 -15.68 4.867 1 97 221 VAL B O 1
ATOM 3629 N N . ALA B 1 222 ? 17.375 -15.594 3.799 1 96.5 222 ALA B N 1
ATOM 3630 C CA . ALA B 1 222 ? 16.734 -16.641 4.594 1 96.5 222 ALA B CA 1
ATOM 3631 C C . ALA B 1 222 ? 15.539 -17.219 3.861 1 96.5 222 ALA B C 1
ATOM 3633 O O . ALA B 1 222 ? 14.898 -16.547 3.062 1 96.5 222 ALA B O 1
ATOM 3634 N N . ALA B 1 223 ? 15.281 -18.484 4.113 1 96.94 223 ALA B N 1
ATOM 3635 C CA . ALA B 1 223 ? 14.117 -19.172 3.562 1 96.94 223 ALA B CA 1
ATOM 3636 C C . ALA B 1 223 ? 13.633 -20.281 4.504 1 96.94 223 ALA B C 1
ATOM 3638 O O . ALA B 1 223 ? 14.445 -21.016 5.059 1 96.94 223 ALA B O 1
ATOM 3639 N N . GLY B 1 224 ? 12.391 -20.328 4.73 1 96.94 224 GLY B N 1
ATOM 3640 C CA . GLY B 1 224 ? 11.812 -21.328 5.625 1 96.94 224 GLY B CA 1
ATOM 3641 C C . GLY B 1 224 ? 10.406 -20.984 6.062 1 96.94 224 GLY B C 1
ATOM 3642 O O . GLY B 1 224 ? 9.773 -20.078 5.504 1 96.94 224 GLY B O 1
ATOM 3643 N N . PRO B 1 225 ? 9.867 -21.797 6.949 1 96.56 225 PRO B N 1
ATOM 3644 C CA . PRO B 1 225 ? 8.531 -21.469 7.469 1 96.56 225 PRO B CA 1
ATOM 3645 C C . PRO B 1 225 ? 8.477 -20.109 8.133 1 96.56 225 PRO B C 1
ATOM 3647 O O . PRO B 1 225 ? 9.484 -19.625 8.664 1 96.56 225 PRO B O 1
ATOM 3650 N N . PRO B 1 226 ? 7.324 -19.469 8.086 1 96.25 226 PRO B N 1
ATOM 3651 C CA . PRO B 1 226 ? 7.191 -18.141 8.695 1 96.25 226 PRO B CA 1
ATOM 3652 C C . PRO B 1 226 ? 7.648 -18.109 10.156 1 96.25 226 PRO B C 1
ATOM 3654 O O . PRO B 1 226 ? 8.32 -17.172 10.578 1 96.25 226 PRO B O 1
ATOM 3657 N N . SER B 1 227 ? 7.367 -19.094 10.922 1 93.62 227 SER B N 1
ATOM 3658 C CA . SER B 1 227 ? 7.688 -19.141 12.344 1 93.62 227 SER B CA 1
ATOM 3659 C C . SER B 1 227 ? 9.195 -19.094 12.578 1 93.62 227 SER B C 1
ATOM 3661 O O . SER B 1 227 ? 9.656 -18.672 13.633 1 93.62 227 SER B O 1
ATOM 3663 N N . VAL B 1 228 ? 9.922 -19.469 11.586 1 93.12 228 VAL B N 1
ATOM 3664 C CA . VAL B 1 228 ? 11.375 -19.516 11.703 1 93.12 228 VAL B CA 1
ATOM 3665 C C . VAL B 1 228 ? 11.992 -18.25 11.094 1 93.12 228 VAL B C 1
ATOM 3667 O O . VAL B 1 228 ? 12.82 -17.594 11.727 1 93.12 228 VAL B O 1
ATOM 3670 N N . CYS B 1 229 ? 11.516 -17.828 9.977 1 95.19 229 CYS B N 1
ATOM 3671 C CA . CYS B 1 229 ? 12.148 -16.766 9.195 1 95.19 229 CYS B CA 1
ATOM 3672 C C . CYS B 1 229 ? 11.672 -15.391 9.656 1 95.19 229 CYS B C 1
ATOM 3674 O O . CYS B 1 229 ? 12.391 -14.398 9.508 1 95.19 229 CYS B O 1
ATOM 3676 N N . LEU B 1 230 ? 10.438 -15.336 10.188 1 96.31 230 LEU B N 1
ATOM 3677 C CA . LEU B 1 230 ? 9.875 -14.055 10.586 1 96.31 230 LEU B CA 1
ATOM 3678 C C . LEU B 1 230 ? 10.031 -13.828 12.086 1 96.31 230 LEU B C 1
ATOM 3680 O O . LEU B 1 230 ? 9.047 -13.773 12.82 1 96.31 230 LEU B O 1
ATOM 3684 N N . ASN B 1 231 ? 11.242 -13.641 12.461 1 95.38 231 ASN B N 1
ATOM 3685 C CA . ASN B 1 231 ? 11.57 -13.289 13.836 1 95.38 231 ASN B CA 1
ATOM 3686 C C . ASN B 1 231 ? 12.258 -11.922 13.914 1 95.38 231 ASN B C 1
ATOM 3688 O O . ASN B 1 231 ? 12.719 -11.398 12.906 1 95.38 231 ASN B O 1
ATOM 3692 N N . ALA B 1 232 ? 12.297 -11.43 15.141 1 95.69 232 ALA B N 1
ATOM 3693 C CA . ALA B 1 232 ? 12.75 -10.055 15.336 1 95.69 232 ALA B CA 1
ATOM 3694 C C . ALA B 1 232 ? 14.18 -9.867 14.828 1 95.69 232 ALA B C 1
ATOM 3696 O O . ALA B 1 232 ? 14.484 -8.883 14.148 1 95.69 232 ALA B O 1
ATOM 3697 N N . THR B 1 233 ? 15.047 -10.797 15.117 1 95.75 233 THR B N 1
ATOM 3698 C CA . THR B 1 233 ? 16.453 -10.703 14.758 1 95.75 233 THR B CA 1
ATOM 3699 C C . THR B 1 233 ? 16.625 -10.641 13.242 1 95.75 233 THR B C 1
ATOM 3701 O O . THR B 1 233 ? 17.281 -9.734 12.727 1 95.75 233 THR B O 1
ATOM 3704 N N . GLU B 1 234 ? 16.047 -11.555 12.547 1 95.44 234 GLU B N 1
ATOM 3705 C CA . GLU B 1 234 ? 16.156 -11.625 11.094 1 95.44 234 GLU B CA 1
ATOM 3706 C C . GLU B 1 234 ? 15.531 -10.406 10.422 1 95.44 234 GLU B C 1
ATOM 3708 O O . GLU B 1 234 ? 16.094 -9.836 9.492 1 95.44 234 GLU B O 1
ATOM 3713 N N . LEU B 1 235 ? 14.383 -10.031 10.922 1 96.94 235 LEU B N 1
ATOM 3714 C CA . LEU B 1 235 ? 13.648 -8.922 10.312 1 96.94 235 LEU B CA 1
ATOM 3715 C C . LEU B 1 235 ? 14.375 -7.605 10.547 1 96.94 235 LEU B C 1
ATOM 3717 O O . LEU B 1 235 ? 14.453 -6.766 9.648 1 96.94 235 LEU B O 1
ATOM 3721 N N . GLU B 1 236 ? 14.898 -7.418 11.742 1 96.75 236 GLU B N 1
ATOM 3722 C CA . GLU B 1 236 ? 15.648 -6.195 12.031 1 96.75 236 GLU B CA 1
ATOM 3723 C C . GLU B 1 236 ? 16.906 -6.109 11.172 1 96.75 236 GLU B C 1
ATOM 3725 O O . GLU B 1 236 ? 17.25 -5.039 10.656 1 96.75 236 GLU B O 1
ATOM 3730 N N . ALA B 1 237 ? 17.531 -7.207 11.047 1 95.94 237 ALA B N 1
ATOM 3731 C CA . ALA B 1 237 ? 18.719 -7.25 10.203 1 95.94 237 ALA B CA 1
ATOM 3732 C C . ALA B 1 237 ? 18.359 -6.949 8.75 1 95.94 237 ALA B C 1
ATOM 3734 O O . ALA B 1 237 ? 19.125 -6.277 8.039 1 95.94 237 ALA B O 1
ATOM 3735 N N . CYS B 1 238 ? 17.281 -7.414 8.344 1 96.75 238 CYS B N 1
ATOM 3736 C CA . CYS B 1 238 ? 16.891 -7.305 6.945 1 96.75 238 CYS B CA 1
ATOM 3737 C C . CYS B 1 238 ? 16.344 -5.914 6.637 1 96.75 238 CYS B C 1
ATOM 3739 O O . CYS B 1 238 ? 16.703 -5.316 5.621 1 96.75 238 CYS B O 1
ATOM 3741 N N . PHE B 1 239 ? 15.531 -5.34 7.523 1 96.44 239 PHE B N 1
ATOM 3742 C CA . PHE B 1 239 ? 14.82 -4.105 7.219 1 96.44 239 PHE B CA 1
ATOM 3743 C C . PHE B 1 239 ? 15.516 -2.91 7.859 1 96.44 239 PHE B C 1
ATOM 3745 O O . PHE B 1 239 ? 15.289 -1.765 7.465 1 96.44 239 PHE B O 1
ATOM 3752 N N . GLY B 1 240 ? 16.266 -3.105 8.859 1 93.38 240 GLY B N 1
ATOM 3753 C CA . GLY B 1 240 ? 17.031 -2.027 9.461 1 93.38 240 GLY B CA 1
ATOM 3754 C C . GLY B 1 240 ? 16.234 -1.217 10.461 1 93.38 240 GLY B C 1
ATOM 3755 O O . GLY B 1 240 ? 16.469 -0.023 10.648 1 93.38 240 GLY B O 1
ATOM 3756 N N . ALA B 1 241 ? 15.227 -1.822 11.047 1 92.69 241 ALA B N 1
ATOM 3757 C CA . ALA B 1 241 ? 14.422 -1.162 12.062 1 92.69 241 ALA B CA 1
ATOM 3758 C C . ALA B 1 241 ? 13.898 -2.168 13.086 1 92.69 241 ALA B C 1
ATOM 3760 O O . ALA B 1 241 ? 13.633 -3.324 12.75 1 92.69 241 ALA B O 1
ATOM 3761 N N . PRO B 1 242 ? 13.758 -1.692 14.273 1 94.31 242 PRO B N 1
ATOM 3762 C CA . PRO B 1 242 ? 13.289 -2.602 15.32 1 94.31 242 PRO B CA 1
ATOM 3763 C C . PRO B 1 242 ? 11.844 -3.043 15.102 1 94.31 242 PRO B C 1
ATOM 3765 O O . PRO B 1 242 ? 11 -2.234 14.703 1 94.31 242 PRO B O 1
ATOM 3768 N N . VAL B 1 243 ? 11.641 -4.348 15.352 1 94.81 243 VAL B N 1
ATOM 3769 C CA . VAL B 1 243 ? 10.289 -4.895 15.258 1 94.81 243 VAL B CA 1
ATOM 3770 C C . VAL B 1 243 ? 10.016 -5.809 16.453 1 94.81 243 VAL B C 1
ATOM 3772 O O . VAL B 1 243 ? 10.945 -6.332 17.062 1 94.81 243 VAL B O 1
ATOM 3775 N N . ALA B 1 244 ? 8.812 -5.918 16.797 1 92.38 244 ALA B N 1
ATOM 3776 C CA . ALA B 1 244 ? 8.336 -6.895 17.766 1 92.38 244 ALA B CA 1
ATOM 3777 C C . ALA B 1 244 ? 7.582 -8.031 17.078 1 92.38 244 ALA B C 1
ATOM 3779 O O . ALA B 1 244 ? 6.797 -7.793 16.156 1 92.38 244 ALA B O 1
ATOM 3780 N N . VAL B 1 245 ? 7.895 -9.242 17.469 1 93.94 245 VAL B N 1
ATOM 3781 C CA . VAL B 1 245 ? 7.227 -10.414 16.906 1 93.94 245 VAL B CA 1
ATOM 3782 C C . VAL B 1 245 ? 6.57 -11.227 18.016 1 93.94 245 VAL B C 1
ATOM 3784 O O . VAL B 1 245 ? 7.207 -11.531 19.016 1 93.94 245 VAL B O 1
ATOM 3787 N N . SER B 1 246 ? 5.301 -11.438 17.797 1 88.88 246 SER B N 1
ATOM 3788 C CA . SER B 1 246 ? 4.555 -12.297 18.703 1 88.88 246 SER B CA 1
ATOM 3789 C C . SER B 1 246 ? 3.793 -13.375 17.953 1 88.88 246 SER B C 1
ATOM 3791 O O . SER B 1 246 ? 3.654 -13.305 16.734 1 88.88 246 SER B O 1
ATOM 3793 N N . ALA B 1 247 ? 3.492 -14.453 18.625 1 85.38 247 ALA B N 1
ATOM 3794 C CA . ALA B 1 247 ? 2.721 -15.508 17.969 1 85.38 247 ALA B CA 1
ATOM 3795 C C . ALA B 1 247 ? 1.226 -15.328 18.219 1 85.38 247 ALA B C 1
ATOM 3797 O O . ALA B 1 247 ? 0.813 -14.953 19.328 1 85.38 247 ALA B O 1
ATOM 3798 N N . ASP B 1 248 ? 0.56 -15.508 17.172 1 76.38 248 ASP B N 1
ATOM 3799 C CA . ASP B 1 248 ? -0.888 -15.492 17.359 1 76.38 248 ASP B CA 1
ATOM 3800 C C . ASP B 1 248 ? -1.393 -16.844 17.875 1 76.38 248 ASP B C 1
ATOM 3802 O O . ASP B 1 248 ? -0.6 -17.703 18.266 1 76.38 248 ASP B O 1
ATOM 3806 N N . GLU B 1 249 ? -2.758 -16.953 17.953 1 74.31 249 GLU B N 1
ATOM 3807 C CA . GLU B 1 249 ? -3.361 -18.172 18.516 1 74.31 249 GLU B CA 1
ATOM 3808 C C . GLU B 1 249 ? -3.008 -19.391 17.672 1 74.31 249 GLU B C 1
ATOM 3810 O O . GLU B 1 249 ? -2.93 -20.5 18.188 1 74.31 249 GLU B O 1
ATOM 3815 N N . SER B 1 250 ? -2.744 -19.219 16.438 1 78 250 SER B N 1
ATOM 3816 C CA . SER B 1 250 ? -2.439 -20.312 15.523 1 78 250 SER B CA 1
ATOM 3817 C C . SER B 1 250 ? -0.937 -20.562 15.438 1 78 250 SER B C 1
ATOM 3819 O O . SER B 1 250 ? -0.491 -21.484 14.742 1 78 250 SER B O 1
ATOM 3821 N N . GLY B 1 251 ? -0.207 -19.797 16.141 1 82.88 251 GLY B N 1
ATOM 3822 C CA . GLY B 1 251 ? 1.238 -19.969 16.156 1 82.88 251 GLY B CA 1
ATOM 3823 C C . GLY B 1 251 ? 1.933 -19.172 15.055 1 82.88 251 GLY B C 1
ATOM 3824 O O . GLY B 1 251 ? 3.156 -19.25 14.914 1 82.88 251 GLY B O 1
ATOM 3825 N N . ARG B 1 252 ? 1.188 -18.547 14.32 1 87.94 252 ARG B N 1
ATOM 3826 C CA . ARG B 1 252 ? 1.771 -17.719 13.266 1 87.94 252 ARG B CA 1
ATOM 3827 C C . ARG B 1 252 ? 2.293 -16.406 13.82 1 87.94 252 ARG B C 1
ATOM 3829 O O . ARG B 1 252 ? 1.682 -15.82 14.719 1 87.94 252 ARG B O 1
ATOM 3836 N N . PRO B 1 253 ? 3.391 -16.016 13.273 1 92.75 253 PRO B N 1
ATOM 3837 C CA . PRO B 1 253 ? 3.98 -14.781 13.805 1 92.75 253 PRO B CA 1
ATOM 3838 C C . PRO B 1 253 ? 3.172 -13.531 13.445 1 92.75 253 PRO B C 1
ATOM 3840 O O . PRO B 1 253 ? 2.584 -13.469 12.367 1 92.75 253 PRO B O 1
ATOM 3843 N N . HIS B 1 254 ? 3.154 -12.672 14.344 1 91.25 254 HIS B N 1
ATOM 3844 C CA . HIS B 1 254 ? 2.604 -11.328 14.164 1 91.25 254 HIS B CA 1
ATOM 3845 C C . HIS B 1 254 ? 3.67 -10.258 14.375 1 91.25 254 HIS B C 1
ATOM 3847 O O . HIS B 1 254 ? 4.289 -10.195 15.438 1 91.25 254 HIS B O 1
ATOM 3853 N N . ILE B 1 255 ? 3.795 -9.398 13.352 1 93.56 255 ILE B N 1
ATOM 3854 C CA . ILE B 1 255 ? 4.918 -8.461 13.32 1 93.56 255 ILE B CA 1
ATOM 3855 C C . ILE B 1 255 ? 4.402 -7.035 13.5 1 93.56 255 ILE B C 1
ATOM 3857 O O . ILE B 1 255 ? 3.424 -6.637 12.859 1 93.56 255 ILE B O 1
ATOM 3861 N N . ARG B 1 256 ? 5.086 -6.273 14.375 1 91.19 256 ARG B N 1
ATOM 3862 C CA . ARG B 1 256 ? 4.793 -4.859 14.594 1 91.19 256 ARG B CA 1
ATOM 3863 C C . ARG B 1 256 ? 6.074 -4.031 14.602 1 91.19 256 ARG B C 1
ATOM 3865 O O . ARG B 1 256 ? 7.062 -4.414 15.234 1 91.19 256 ARG B O 1
ATOM 3872 N N . ALA B 1 257 ? 6 -2.922 13.883 1 92.12 257 ALA B N 1
ATOM 3873 C CA . ALA B 1 257 ? 7.121 -1.994 14.008 1 92.12 257 ALA B CA 1
ATOM 3874 C C . ALA B 1 257 ? 7.195 -1.411 15.414 1 92.12 257 ALA B C 1
ATOM 3876 O O . ALA B 1 257 ? 6.168 -1.086 16.016 1 92.12 257 ALA B O 1
ATOM 3877 N N . GLN B 1 258 ? 8.352 -1.329 15.953 1 91.19 258 GLN B N 1
ATOM 3878 C CA . GLN B 1 258 ? 8.547 -0.633 17.219 1 91.19 258 GLN B CA 1
ATOM 3879 C C . GLN B 1 258 ? 8.859 0.844 16.984 1 91.19 258 GLN B C 1
ATOM 3881 O O . GLN B 1 258 ? 9.93 1.188 16.484 1 91.19 258 GLN B O 1
ATOM 3886 N N . LEU B 1 259 ? 7.883 1.601 17.406 1 89.81 259 LEU B N 1
ATOM 3887 C CA . LEU B 1 259 ? 8.023 3.037 17.188 1 89.81 259 LEU B CA 1
ATOM 3888 C C . LEU B 1 259 ? 8.641 3.715 18.391 1 89.81 259 LEU B C 1
ATOM 3890 O O . LEU B 1 259 ? 8.352 3.344 19.531 1 89.81 259 LEU B O 1
ATOM 3894 N N . SER B 1 260 ? 9.641 4.523 18.188 1 81.81 260 SER B N 1
ATOM 3895 C CA . SER B 1 260 ? 10.242 5.332 19.25 1 81.81 260 SER B CA 1
ATOM 3896 C C . SER B 1 260 ? 9.922 6.812 19.062 1 81.81 260 SER B C 1
ATOM 3898 O O . SER B 1 260 ? 10.406 7.445 18.125 1 81.81 260 SER B O 1
ATOM 3900 N N . PHE B 1 261 ? 9 7.203 19.953 1 73.5 261 PHE B N 1
ATOM 3901 C CA . PHE B 1 261 ? 8.609 8.602 19.828 1 73.5 261 PHE B CA 1
ATOM 3902 C C . PHE B 1 261 ? 9.508 9.492 20.688 1 73.5 261 PHE B C 1
ATOM 3904 O O . PHE B 1 261 ? 10.047 9.039 21.703 1 73.5 261 PHE B O 1
#

InterPro domains:
  IPR003439 ABC transporter-like, ATP-binding domain [PF00005] (20-161)
  IPR003439 ABC transporter-like, ATP-binding domain [PS50893] (3-242)
  IPR003593 AAA+ ATPase domain [SM00382] (27-219)
  IPR017871 ABC transporter-like, conserved site [PS00211] (135-149)
  IPR027417 P-loop containing nucleoside triphosphate hydrolase [G3DSA:3.40.50.300] (4-257)
  IPR027417 P-loop containing nucleoside triphosphate hydrolase [SSF52540] (5-231)

Radius of gyration: 23.97 Å; Cα contacts (8 Å, |Δi|>4): 1136; chains: 2; bounding box: 52×73×56 Å

Secondary structure (DSSP, 8-state):
--EEEEEEEEEETTEEEEEEEEEEE-TT-EEEEE-STTSSHHHHHHHHTTSS--EEEEEETTEEGGGS-HHHHHTTEEEE-S-----S--BHHHHHHGGGGGGTTSTT-S----HHHHHHHTT-GGGTTSBGGGS-HHHHHHHHHHHHHHHHTTTS--SS--EEEEE-TTTT--HHHHHHHHHHHHHHHHTT-EEEEE-S-HHHHHHH-SEEEEEETTEEEEEE-HHHHSSHHHHHHHHSS-EEEEE-TTS-EEEEE----/--EEEEEEEEEETTEEEEEEEEEEE-TT-EEEEE-STTSSHHHHHHHHTTSS--EEEEEETTEEGGGS-HHHHHTTEEEE-S-----S--BHHHHHHGGGGGGTTSTT-S----HHHHHHHTT-GGGTTSBGGGS-HHHHHHHHHHHHHHHHTTTS--SS--EEEEE-TTTT--HHHHHHHHHHHHHHHHTT-EEEEE-S-HHHHHHH-SEEEEEETTEEEEEE-HHHHSSHHHHHHHHSS-EEEEE-TTS-EEEEE----

pLDDT: mean 91.76, std 8.02, range [56.16, 98.62]

Nearest PDB structures (foldseek):
  5b57-assembly1_C  TM=8.849E-01  e=2.294E-24  Burkholderia cenocepacia J2315
  5b57-assembly1_D  TM=8.949E-01  e=1.919E-24  Burkholderia cenocepacia J2315
  4r9u-assembly1_D  TM=9.310E-01  e=5.370E-23  Escherichia coli K-12
  4dbl-assembly1_C  TM=9.368E-01  e=9.335E-22  Escherichia coli K-12
  2qi9-assembly1_D  TM=9.326E-01  e=1.051E-21  Escherichia coli